Protein AF-A0A3E4QNV7-F1 (afdb_monomer_lite)

Sequence (610 aa):
MPIHSHSKRVDMVKINGSSFALQYKRTTYRPIDSSSVFDTIEDARVYARNTDAEAYFPYAGQLVSTLENGGAVYKLSKDDSIPETDGKRHFKLDPIGSKNDNDDRYVRKDIAETIEKLMTFIEGINVKGTATLNEIMLLKDLVSENFSAGGSGFGIYRDADGNYHLDIDFVDIRKKLSVEDIQVQQSTYVGGRQYNTGGGIICNRVEDKGTYWRCYFKTTDSEGRTVYNTFQEDDQAICETFNLKSGNHYYWRLVTGTGDDYIDLSKDDCASGSDIPLAGDSIVQLGNRTDTGRQGAIVWDSVTAGGPYVRIYNGINSYTMPEPLIDFNTVLSEITARFINQATGKDMDKTLDDMQVNLDIIKQQTDKEYTMWFYDYEPTLSNIPASEWTTAELKAMHDQDLFYNTATGQGYRFESGAWEEITDHLTLKALEDAKKAQDTADGKRRVFVSQPTVADAYDVGDMWVNATYNDGTTIYKNDALVCKTAKVAGAAFSISHWKPSSTATTAYIENLGDRITVAVTDSENGIAEATRLANQGISDARDAYYLARGAQDTADENTAAIQVTKDSIAALVEGIHFDSSGNITNINTSGLVTTADFNSLLSKKVSFDA

Radius of gyration: 81.93 Å; chains: 1; bounding box: 153×130×229 Å

Organism: Bacteroides uniformis (NCBI:txid820)

pLDDT: mean 73.95, std 15.61, range [27.38, 94.94]

Secondary structure (DSSP, 8-state):
------------------S-----------PPPTT-EESSHHHHHHHHH--SSSPP---TT-EEEETTTTT-EEEEEE-TTS--TTS---EEEEEES-SS---TTS--SSS-----S----TT-----S---GGG---SS-EE-TT-BTTTBS-EEEE-TTS-EEEE-S----SS----S-----------SEEEE-S-EEEEEEEEE-SSEEEEEE-SB-TTSPBPPP---TTEEEEEE--S-TT---EEEEEEEEE-SSEEEEEEEEE-TT-----TT-EEEEEEESS-GGG--EEEEESSSTT-SEEEEE----SSSPPPPSEEEESS--EE----B-TTT--BHHHHHHHHHHHHHHHHHHHTT---EEEESS---TTSTTGGG--SHHHHHHTTT-EEEETTTTEEEEEETTEEEE---THHHHHHHHHHHHHHHHH----EESS---SS--B-TT-EEEEEEEESSS-EEEEEEEEESS-B-TTSPP-GGGEEESSSS----EEE-SS-EEE-----HHHHHHHHHHHHHHHHHHHHHHHHHHHHHHHHHHHHHHHHHHHHHHHHHHHT--B-TTS-BSSS--S----HHHHHHHHHTS-----

Foldseek 3Di:
DDDDDDDDDPDDQDFPDDDDDDDDDPPDQDADDLPTAGADPVSVQCLQQQPDPDGHDDDFQRWYWYPPPPTWIWGWHFDPVDDCPVVHTHTGTHTDDDPDPPPVVDDDPPDDDDNPDDDDDPVDDDDPDPDDPVNDDDPAKDWDPPDDPPPDGWIFHADPVGDTDTDDDDDDDDDDDDDPDDDDPDDDPPQFKDKDFQDKFQFADWDDPPFWIKTFGDLQDPVGHGNFHRDDFQWWKWFWDPDDPVDTATWIFGFHDDDGGITITGPVGTDPPHDDDDHGTIIDTAAGQPDQVRNWIWMQGADDVQDRWIFIFGDNNGPDTDDTCWIGTPPDTDHNDFDADPVPRDTVVVVVVVVVVVVVVVVVVQLPPAAEEEDQDDDFCCDPPNVVQPDPVSLSSHAQHKYANPNVRWIWGRHPNTTHTPPPCVVVVVVVVVVVVVVVVVPPQAEAAEQDALQDWHDFFRWYAQYADDPPPDGAGRFIKTFHHTDDRNDGDDCVRIDGPDPDHDDDQDCPPPDTDRPPPDDPPVVVVVVVVVVVVVVVVVVVVVVVVVVVVVVVVVVVVVVVVVVVVVVVVVVFDADPVGDTDPDDPDPDCDPVNVVVVVVVPDDDDD

Structure (mmCIF, N/CA/C/O backbone):
data_AF-A0A3E4QNV7-F1
#
_entry.id   AF-A0A3E4QNV7-F1
#
loop_
_atom_site.group_PDB
_atom_site.id
_atom_site.type_symbol
_atom_site.label_atom_id
_atom_site.label_alt_id
_atom_site.label_comp_id
_atom_site.label_asym_id
_atom_site.label_entity_id
_atom_site.label_seq_id
_atom_site.pdbx_PDB_ins_code
_atom_site.Cartn_x
_atom_site.Cartn_y
_atom_site.Cartn_z
_atom_site.occupancy
_atom_site.B_iso_or_equiv
_atom_site.auth_seq_id
_atom_site.auth_comp_id
_atom_site.auth_asym_id
_atom_site.auth_atom_id
_atom_site.pdbx_PDB_model_num
ATOM 1 N N . MET A 1 1 ? 89.657 77.015 -13.621 1.00 29.34 1 MET A N 1
ATOM 2 C CA . MET A 1 1 ? 89.809 78.449 -13.273 1.00 29.34 1 MET A CA 1
ATOM 3 C C . MET A 1 1 ? 89.279 79.282 -14.433 1.00 29.34 1 MET A C 1
ATOM 5 O O . MET A 1 1 ? 89.515 78.847 -15.552 1.00 29.34 1 MET A O 1
ATOM 9 N N . PRO A 1 2 ? 88.734 80.493 -14.246 1.00 41.12 2 PRO A N 1
ATOM 10 C CA . PRO A 1 2 ? 87.910 81.027 -13.162 1.00 41.12 2 PRO A CA 1
ATOM 11 C C . PRO A 1 2 ? 86.602 81.678 -13.696 1.00 41.12 2 PRO A C 1
ATOM 13 O O . PRO A 1 2 ? 86.320 81.703 -14.888 1.00 41.12 2 PRO A O 1
ATOM 16 N N . ILE A 1 3 ? 85.803 82.168 -12.750 1.00 45.28 3 ILE A N 1
ATOM 17 C CA . ILE A 1 3 ? 84.474 82.790 -12.848 1.00 45.28 3 ILE A CA 1
ATOM 18 C C . ILE A 1 3 ? 84.532 84.178 -13.503 1.00 45.28 3 ILE A C 1
ATOM 20 O O . ILE A 1 3 ? 85.378 84.970 -13.103 1.00 45.28 3 ILE A O 1
ATOM 24 N N . HIS A 1 4 ? 83.554 84.521 -14.354 1.00 32.09 4 HIS A N 1
ATOM 25 C CA . HIS A 1 4 ? 83.067 85.898 -14.544 1.00 32.09 4 HIS A CA 1
ATOM 26 C C . HIS A 1 4 ? 81.558 85.907 -14.834 1.00 32.09 4 HIS A C 1
ATOM 28 O O . HIS A 1 4 ? 81.097 85.377 -15.843 1.00 32.09 4 HIS A O 1
ATOM 34 N N . SER A 1 5 ? 80.792 86.519 -13.927 1.00 41.53 5 SER A N 1
ATOM 35 C CA . SER A 1 5 ? 79.398 86.895 -14.141 1.00 41.53 5 SER A CA 1
ATOM 36 C C . SER A 1 5 ? 79.350 88.102 -15.076 1.00 41.53 5 SER A C 1
ATOM 38 O O . SER A 1 5 ? 80.043 89.095 -14.859 1.00 41.53 5 SER A O 1
ATOM 40 N N . HIS A 1 6 ? 78.547 88.017 -16.133 1.00 33.38 6 HIS A N 1
ATOM 41 C CA . HIS A 1 6 ? 78.180 89.154 -16.971 1.00 33.38 6 HIS A CA 1
ATOM 42 C C . HIS A 1 6 ? 76.673 89.108 -17.202 1.00 33.38 6 HIS A C 1
ATOM 44 O O . HIS A 1 6 ? 76.141 88.138 -17.740 1.00 33.38 6 HIS A O 1
ATOM 50 N N . SER A 1 7 ? 76.014 90.178 -16.756 1.00 45.12 7 SER A N 1
ATOM 51 C CA . SER A 1 7 ? 74.641 90.552 -17.081 1.00 45.12 7 SER A CA 1
ATOM 52 C C . SER A 1 7 ? 74.379 90.353 -18.577 1.00 45.12 7 SER A C 1
ATOM 54 O O . SER A 1 7 ? 75.026 90.992 -19.411 1.00 45.12 7 SER A O 1
ATOM 56 N N . LYS A 1 8 ? 73.466 89.439 -18.924 1.00 33.59 8 LYS A N 1
ATOM 57 C CA . LYS A 1 8 ? 72.996 89.259 -20.297 1.00 33.59 8 LYS A CA 1
ATOM 58 C C . LYS A 1 8 ? 71.579 89.803 -20.413 1.00 33.59 8 LYS A C 1
ATOM 60 O O . LYS A 1 8 ? 70.666 89.352 -19.731 1.00 33.59 8 LYS A O 1
ATOM 65 N N . ARG A 1 9 ? 71.499 90.831 -21.260 1.00 33.53 9 ARG A N 1
ATOM 66 C CA . ARG A 1 9 ? 70.338 91.394 -21.951 1.00 33.53 9 ARG A CA 1
ATOM 67 C C . ARG A 1 9 ? 69.157 90.430 -22.029 1.00 33.53 9 ARG A C 1
ATOM 69 O O . ARG A 1 9 ? 69.337 89.269 -22.375 1.00 33.53 9 ARG A O 1
ATOM 76 N N . VAL A 1 10 ? 67.964 90.976 -21.805 1.00 38.12 10 VAL A N 1
ATOM 77 C CA . VAL A 1 10 ? 66.710 90.395 -22.289 1.00 38.12 10 VAL A CA 1
ATOM 78 C C . VAL A 1 10 ? 66.864 90.236 -23.803 1.00 38.12 10 VAL A C 1
ATOM 80 O O . VAL A 1 10 ? 66.912 91.229 -24.533 1.00 38.12 10 VAL A O 1
ATOM 83 N N . ASP A 1 11 ? 67.101 89.003 -24.242 1.00 38.84 11 ASP A N 1
ATOM 84 C CA . ASP A 1 11 ? 67.304 88.676 -25.644 1.00 38.84 11 ASP A CA 1
ATOM 85 C C . ASP A 1 11 ? 65.964 88.825 -26.377 1.00 38.84 11 ASP A C 1
ATOM 87 O O . ASP A 1 11 ? 64.940 88.267 -25.994 1.00 38.84 11 ASP A O 1
ATOM 91 N N . MET A 1 12 ? 65.993 89.657 -27.414 1.00 45.72 12 MET A N 1
ATOM 92 C CA . MET A 1 12 ? 64.891 89.956 -28.321 1.00 45.72 12 MET A CA 1
ATOM 93 C C . MET A 1 12 ? 64.431 88.678 -29.035 1.00 45.72 12 MET A C 1
ATOM 95 O O . MET A 1 12 ? 65.269 87.959 -29.586 1.00 45.72 12 MET A O 1
ATOM 99 N N . VAL A 1 13 ? 63.117 88.432 -29.073 1.00 49.81 13 VAL A N 1
ATOM 100 C CA . VAL A 1 13 ? 62.514 87.320 -29.825 1.00 49.81 13 VAL A CA 1
ATOM 101 C C . VAL A 1 13 ? 62.971 87.396 -31.285 1.00 49.81 13 VAL A C 1
ATOM 103 O O . VAL A 1 13 ? 62.680 88.360 -32.000 1.00 49.81 13 VAL A O 1
ATOM 106 N N . LYS A 1 14 ? 63.730 86.393 -31.737 1.00 51.06 14 LYS A N 1
ATOM 107 C CA . LYS A 1 14 ? 64.116 86.260 -33.145 1.00 51.06 14 LYS A CA 1
ATOM 108 C C . LYS A 1 14 ? 62.923 85.709 -33.916 1.00 51.06 14 LYS A C 1
ATOM 110 O O . LYS A 1 14 ? 62.524 84.573 -33.719 1.00 51.06 14 LYS A O 1
ATOM 115 N N . ILE A 1 15 ? 62.376 86.522 -34.812 1.00 53.16 15 ILE A N 1
ATOM 116 C CA . ILE A 1 15 ? 61.354 86.094 -35.769 1.00 53.16 15 ILE A CA 1
ATOM 117 C C . ILE A 1 15 ? 62.070 85.831 -37.097 1.00 53.16 15 ILE A C 1
ATOM 119 O O . ILE A 1 15 ? 62.630 86.754 -37.696 1.00 53.16 15 ILE A O 1
ATOM 123 N N . ASN A 1 16 ? 62.095 84.575 -37.546 1.00 45.84 16 ASN A N 1
ATOM 124 C CA . ASN A 1 16 ? 62.684 84.203 -38.830 1.00 45.84 16 ASN A CA 1
ATOM 125 C C . ASN A 1 16 ? 61.714 84.498 -39.981 1.00 45.84 16 ASN A C 1
ATOM 127 O O . ASN A 1 16 ? 60.658 83.887 -40.108 1.00 45.84 16 ASN A O 1
ATOM 131 N N . GLY A 1 17 ? 62.105 85.436 -40.845 1.00 44.12 17 GLY A N 1
ATOM 132 C CA . GLY A 1 17 ? 61.344 85.821 -42.031 1.00 44.12 17 GLY A CA 1
ATOM 133 C C . GLY A 1 17 ? 61.819 87.150 -42.606 1.00 44.12 17 GLY A C 1
ATOM 134 O O . GLY A 1 17 ? 61.077 88.127 -42.612 1.00 44.12 17 GLY A O 1
ATOM 135 N N . SER A 1 18 ? 63.074 87.223 -43.056 1.00 34.97 18 SER A N 1
ATOM 136 C CA . SER A 1 18 ? 63.532 88.336 -43.886 1.00 34.97 18 SER A CA 1
ATOM 137 C C . SER A 1 18 ? 63.513 87.919 -45.354 1.00 34.97 18 SER A C 1
ATOM 139 O O . SER A 1 18 ? 64.205 86.994 -45.770 1.00 34.97 18 SER A O 1
ATOM 141 N N . SER A 1 19 ? 62.772 88.662 -46.173 1.00 33.72 19 SER A N 1
ATOM 142 C CA . SER A 1 19 ? 63.254 88.963 -47.515 1.00 33.72 19 SER A CA 1
ATOM 143 C C . SER A 1 19 ? 63.539 90.459 -47.578 1.00 33.72 19 SER A C 1
ATOM 145 O O . SER A 1 19 ? 62.619 91.274 -47.557 1.00 33.72 19 SER A O 1
ATOM 147 N N . PHE A 1 20 ? 64.833 90.758 -47.675 1.00 35.31 20 PHE A N 1
ATOM 148 C CA . PHE A 1 20 ? 65.481 92.033 -47.986 1.00 35.31 20 PHE A CA 1
ATOM 149 C C . PHE A 1 20 ? 65.805 92.991 -46.831 1.00 35.31 20 PHE A C 1
ATOM 151 O O . PHE A 1 20 ? 64.986 93.718 -46.278 1.00 35.31 20 PHE A O 1
ATOM 158 N N . ALA A 1 21 ? 67.103 92.974 -46.524 1.00 34.78 21 ALA A N 1
ATOM 159 C CA . ALA A 1 21 ? 67.834 93.886 -45.673 1.00 34.78 21 ALA A CA 1
ATOM 160 C C . ALA A 1 21 ? 67.945 95.276 -46.313 1.00 34.78 21 ALA A C 1
ATOM 162 O O . ALA A 1 21 ? 68.374 95.385 -47.457 1.00 34.78 21 ALA A O 1
ATOM 163 N N . LEU A 1 22 ? 67.596 96.309 -45.545 1.00 33.97 22 LEU A N 1
ATOM 164 C CA . LEU A 1 22 ? 68.285 97.597 -45.387 1.00 33.97 22 LEU A CA 1
ATOM 165 C C . LEU A 1 22 ? 67.376 98.493 -44.529 1.00 33.97 22 LEU A C 1
ATOM 167 O O . LEU A 1 22 ? 66.285 98.870 -44.937 1.00 33.97 22 LEU A O 1
ATOM 171 N N . GLN A 1 23 ? 67.836 98.751 -43.303 1.00 40.00 23 GLN A N 1
ATOM 172 C CA . GLN A 1 23 ? 67.450 99.838 -42.395 1.00 40.00 23 GLN A CA 1
ATOM 173 C C . GLN A 1 23 ? 66.077 100.493 -42.606 1.00 40.00 23 GLN A C 1
ATOM 175 O O . GLN A 1 23 ? 66.009 101.609 -43.091 1.00 40.00 23 GLN A O 1
ATOM 180 N N . TYR A 1 24 ? 65.019 99.902 -42.059 1.00 37.06 24 TYR A N 1
ATOM 181 C CA . TYR A 1 24 ? 64.006 100.678 -41.346 1.00 37.06 24 TYR A CA 1
ATOM 182 C C . TYR A 1 24 ? 63.528 99.833 -40.166 1.00 37.06 24 TYR A C 1
ATOM 184 O O . TYR A 1 24 ? 63.014 98.730 -40.348 1.00 37.06 24 TYR A O 1
ATOM 192 N N . LYS A 1 25 ? 63.718 100.351 -38.939 1.00 39.41 25 LYS A N 1
ATOM 193 C CA . LYS A 1 25 ? 62.881 99.990 -37.785 1.00 39.41 25 LYS A CA 1
ATOM 194 C C . LYS A 1 25 ? 61.456 99.871 -38.313 1.00 39.41 25 LYS A C 1
ATOM 196 O O . LYS A 1 25 ? 60.982 100.830 -38.922 1.00 39.41 25 LYS A O 1
ATOM 201 N N . ARG A 1 26 ? 60.773 98.745 -38.109 1.00 40.94 26 ARG A N 1
ATOM 202 C CA . ARG A 1 26 ? 59.325 98.726 -38.320 1.00 40.94 26 ARG A CA 1
ATOM 203 C C . ARG A 1 26 ? 58.730 99.750 -37.352 1.00 40.94 26 ARG A C 1
ATOM 205 O O . ARG A 1 26 ? 58.601 99.499 -36.166 1.00 40.94 26 ARG A O 1
ATOM 212 N N . THR A 1 27 ? 58.431 100.933 -37.868 1.00 41.69 27 THR A N 1
ATOM 213 C CA . THR A 1 27 ? 57.752 102.036 -37.180 1.00 41.69 27 THR A CA 1
ATOM 214 C C . THR A 1 27 ? 56.239 101.987 -37.412 1.00 41.69 27 THR A C 1
ATOM 216 O O . THR A 1 27 ? 55.529 102.934 -37.089 1.00 41.69 27 THR A O 1
ATOM 219 N N . THR A 1 28 ? 55.712 100.891 -37.970 1.00 45.19 28 THR A N 1
ATOM 220 C CA . THR A 1 28 ? 54.290 100.745 -38.304 1.00 45.19 28 THR A CA 1
ATOM 221 C C . THR A 1 28 ? 53.544 99.843 -37.317 1.00 45.19 28 THR A C 1
ATOM 223 O O . THR A 1 28 ? 53.802 98.643 -37.246 1.00 45.19 28 THR A O 1
ATOM 226 N N . TYR A 1 29 ? 52.570 100.451 -36.632 1.00 49.53 29 TYR A N 1
ATOM 227 C CA . TYR A 1 29 ? 51.551 99.896 -35.727 1.00 49.53 29 TYR A CA 1
ATOM 228 C C . TYR A 1 29 ? 50.577 98.918 -36.435 1.00 49.53 29 TYR A C 1
ATOM 230 O O . TYR A 1 29 ? 49.429 99.273 -36.708 1.00 49.53 29 TYR A O 1
ATOM 238 N N . ARG A 1 30 ? 50.993 97.695 -36.798 1.00 55.31 30 ARG A N 1
ATOM 239 C CA . ARG A 1 30 ? 50.067 96.661 -37.321 1.00 55.31 30 ARG A CA 1
ATOM 240 C C . ARG A 1 30 ? 50.332 95.278 -36.705 1.00 55.31 30 ARG A C 1
ATOM 242 O O . ARG A 1 30 ? 51.488 94.990 -36.395 1.00 55.31 30 ARG A O 1
ATOM 249 N N . PRO A 1 31 ? 49.295 94.429 -36.544 1.00 58.03 31 PRO A N 1
ATOM 250 C CA . PRO A 1 31 ? 49.459 93.048 -36.088 1.00 58.03 31 PRO A CA 1
ATOM 251 C C . PRO A 1 31 ? 50.405 92.231 -36.980 1.00 58.03 31 PRO A C 1
ATOM 253 O O . PRO A 1 31 ? 50.607 92.567 -38.149 1.00 58.03 31 PRO A O 1
ATOM 256 N N . ILE A 1 32 ? 50.970 91.149 -36.433 1.00 64.38 32 ILE A N 1
ATOM 257 C CA . ILE A 1 32 ? 51.779 90.191 -37.199 1.00 64.38 32 ILE A CA 1
ATOM 258 C C . ILE A 1 32 ? 50.898 89.515 -38.258 1.00 64.38 32 ILE A C 1
ATOM 260 O O . ILE A 1 32 ? 49.757 89.140 -37.979 1.00 64.38 32 ILE A O 1
ATOM 264 N N . ASP A 1 33 ? 51.434 89.393 -39.473 1.00 59.06 33 ASP A N 1
ATOM 265 C CA . ASP A 1 33 ? 50.790 88.668 -40.566 1.00 59.06 33 ASP A CA 1
ATOM 266 C C . ASP A 1 33 ? 50.685 87.185 -40.198 1.00 59.06 33 ASP A C 1
ATOM 268 O O . ASP A 1 33 ? 51.656 86.588 -39.734 1.00 59.06 33 ASP A O 1
ATOM 272 N N . SER A 1 34 ? 49.522 86.589 -40.438 1.00 59.03 34 SER A N 1
ATOM 273 C CA . SER A 1 34 ? 49.249 85.158 -40.274 1.00 59.03 34 SER A CA 1
ATOM 274 C C . SER A 1 34 ? 50.231 84.233 -41.010 1.00 59.03 34 SER A C 1
ATOM 276 O O . SER A 1 34 ? 50.267 83.045 -40.711 1.00 59.03 34 SER A O 1
ATOM 278 N N . SER A 1 35 ? 51.026 84.745 -41.958 1.00 58.31 35 SER A N 1
ATOM 279 C CA . SER A 1 35 ? 52.079 83.989 -42.652 1.00 58.31 35 SER A CA 1
ATOM 280 C C . SER A 1 35 ? 53.438 83.963 -41.936 1.00 58.31 35 SER A C 1
ATOM 282 O O . SER A 1 35 ? 54.368 83.319 -42.419 1.00 58.31 35 SER A O 1
ATOM 284 N N . SER A 1 36 ? 53.598 84.696 -40.832 1.00 63.16 36 SER A N 1
ATOM 285 C CA . SER A 1 36 ? 54.837 84.721 -40.046 1.00 63.16 36 SER A CA 1
ATOM 286 C C . SER A 1 36 ? 54.810 83.639 -38.965 1.00 63.16 36 SER A C 1
ATOM 288 O O . SER A 1 36 ? 53.821 83.496 -38.246 1.00 63.16 36 SER A O 1
ATOM 290 N N . VAL A 1 37 ? 55.905 82.886 -38.839 1.00 70.19 37 VAL A N 1
ATOM 291 C CA . VAL A 1 37 ? 56.005 81.726 -37.940 1.00 70.19 37 VAL A CA 1
ATOM 292 C C . VAL A 1 37 ? 56.960 82.043 -36.789 1.00 70.19 37 VAL A C 1
ATOM 294 O O . VAL A 1 37 ? 58.021 82.627 -37.002 1.00 70.19 37 VAL A O 1
ATOM 297 N N . PHE A 1 38 ? 56.581 81.668 -35.569 1.00 76.81 38 PHE A N 1
ATOM 298 C CA . PHE A 1 38 ? 57.445 81.764 -34.392 1.00 76.81 38 PHE A CA 1
ATOM 299 C C . PHE A 1 38 ? 58.358 80.537 -34.302 1.00 76.81 38 PHE A C 1
ATOM 301 O O . PHE A 1 38 ? 57.912 79.417 -34.556 1.00 76.81 38 PHE A O 1
ATOM 308 N N . ASP A 1 39 ? 59.621 80.724 -33.914 1.00 77.31 39 ASP A N 1
ATOM 309 C CA . ASP A 1 39 ? 60.562 79.608 -33.763 1.00 77.31 39 ASP A CA 1
ATOM 310 C C . ASP A 1 39 ? 60.152 78.703 -32.581 1.00 77.31 39 ASP A C 1
ATOM 312 O O . ASP A 1 39 ? 60.140 77.479 -32.727 1.00 77.31 39 ASP A O 1
ATOM 316 N N . THR A 1 40 ? 59.735 79.290 -31.448 1.00 80.25 40 THR A N 1
ATOM 317 C CA . THR A 1 40 ? 59.310 78.563 -30.234 1.00 80.25 40 THR A CA 1
ATOM 318 C C . THR A 1 40 ? 57.907 78.944 -29.750 1.00 80.25 40 THR A C 1
ATOM 320 O O . THR A 1 40 ? 57.363 79.998 -30.093 1.00 80.25 40 THR A O 1
ATOM 323 N N . ILE A 1 41 ? 57.301 78.089 -28.918 1.00 81.75 41 ILE A N 1
ATOM 324 C CA . ILE A 1 41 ? 56.005 78.368 -28.282 1.00 81.75 41 ILE A CA 1
ATOM 325 C C . ILE A 1 41 ? 56.085 79.528 -27.284 1.00 81.75 41 ILE A C 1
ATOM 327 O O . ILE A 1 41 ? 55.137 80.305 -27.168 1.00 81.75 41 ILE A O 1
ATOM 331 N N . GLU A 1 42 ? 57.208 79.678 -26.581 1.00 81.69 42 GLU A N 1
ATOM 332 C CA . GLU A 1 42 ? 57.379 80.755 -25.604 1.00 81.69 42 GLU A CA 1
ATOM 333 C C . GLU A 1 42 ? 57.472 82.123 -26.280 1.00 81.69 42 GLU A C 1
ATOM 335 O O . GLU A 1 42 ? 56.867 83.076 -25.791 1.00 81.69 42 GLU A O 1
ATOM 340 N N . ASP A 1 43 ? 58.091 82.209 -27.458 1.00 79.62 43 ASP A N 1
ATOM 341 C CA . ASP A 1 43 ? 58.110 83.432 -28.267 1.00 79.62 43 ASP A CA 1
ATOM 342 C C . ASP A 1 43 ? 56.694 83.874 -28.668 1.00 79.62 43 ASP A C 1
ATOM 344 O O . ASP A 1 43 ? 56.320 85.043 -28.530 1.00 79.62 43 ASP A O 1
ATOM 348 N N . ALA A 1 44 ? 55.862 82.918 -29.092 1.00 79.31 44 ALA A N 1
ATOM 349 C CA . ALA A 1 44 ? 54.459 83.174 -29.396 1.00 79.31 44 ALA A CA 1
ATOM 350 C C . ALA A 1 44 ? 53.664 83.589 -28.139 1.00 79.31 44 ALA A C 1
ATOM 352 O O . ALA A 1 44 ? 52.785 84.452 -28.219 1.00 79.31 44 ALA A O 1
ATOM 353 N N . ARG A 1 45 ? 53.975 83.023 -26.958 1.00 84.06 45 ARG A N 1
ATOM 354 C CA . ARG A 1 45 ? 53.344 83.425 -25.685 1.00 84.06 45 ARG A CA 1
ATOM 355 C C . ARG A 1 45 ? 53.758 84.824 -25.258 1.00 84.06 45 ARG A C 1
ATOM 357 O O . ARG A 1 45 ? 52.941 85.529 -24.675 1.00 84.06 45 ARG A O 1
ATOM 364 N N . VAL A 1 46 ? 55.009 85.218 -25.480 1.00 80.81 46 VAL A N 1
ATOM 365 C CA . VAL A 1 46 ? 55.493 86.573 -25.178 1.00 80.81 46 VAL A CA 1
ATOM 366 C C . VAL A 1 46 ? 54.781 87.592 -26.071 1.00 80.81 46 VAL A C 1
ATOM 368 O O . VAL A 1 46 ? 54.236 88.570 -25.556 1.00 80.81 46 VAL A O 1
ATOM 371 N N . TYR A 1 47 ? 54.657 87.310 -27.375 1.00 81.00 47 TYR A N 1
ATOM 372 C CA . TYR A 1 47 ? 53.873 88.136 -28.301 1.00 81.00 47 TYR A CA 1
ATOM 373 C C . TYR A 1 47 ? 52.401 88.276 -27.876 1.00 81.00 47 TYR A C 1
ATOM 375 O O . TYR A 1 47 ? 51.870 89.387 -27.857 1.00 81.00 47 TYR A O 1
ATOM 383 N N . ALA A 1 48 ? 51.745 87.169 -27.505 1.00 81.38 48 ALA A N 1
ATOM 384 C CA . ALA A 1 48 ? 50.346 87.176 -27.076 1.00 81.38 48 ALA A CA 1
ATOM 385 C C . ALA A 1 48 ? 50.144 87.922 -25.743 1.00 81.38 48 ALA A C 1
ATOM 387 O O . ALA A 1 48 ? 49.209 88.716 -25.620 1.00 81.38 48 ALA A O 1
ATOM 388 N N . ARG A 1 49 ? 51.050 87.729 -24.771 1.00 82.19 49 ARG A N 1
ATOM 389 C CA . ARG A 1 49 ? 51.006 88.407 -23.466 1.00 82.19 49 ARG A CA 1
ATOM 390 C C . ARG A 1 49 ? 51.264 89.903 -23.565 1.00 82.19 49 ARG A C 1
ATOM 392 O O . ARG A 1 49 ? 50.710 90.633 -22.762 1.00 82.19 49 ARG A O 1
ATOM 399 N N . ASN A 1 50 ? 52.054 90.378 -24.526 1.00 78.94 50 ASN A N 1
ATOM 400 C CA . ASN A 1 50 ? 52.259 91.809 -24.789 1.00 78.94 50 ASN A CA 1
ATOM 401 C C . ASN A 1 50 ? 52.784 92.640 -23.590 1.00 78.94 50 ASN A C 1
ATOM 403 O O . ASN A 1 50 ? 52.428 93.805 -23.421 1.00 78.94 50 ASN A O 1
ATOM 407 N N . THR A 1 51 ? 53.642 92.057 -22.748 1.00 70.44 51 THR A N 1
ATOM 408 C CA . THR A 1 51 ? 54.161 92.693 -21.516 1.00 70.44 51 THR A CA 1
ATOM 409 C C . THR A 1 51 ? 55.547 93.335 -21.665 1.00 70.44 51 THR A C 1
ATOM 411 O O . THR A 1 51 ? 56.061 93.909 -20.707 1.00 70.44 51 THR A O 1
ATOM 414 N N . ASP A 1 52 ? 56.171 93.252 -22.843 1.00 68.88 52 ASP A N 1
ATOM 415 C CA . ASP A 1 52 ? 57.528 93.765 -23.079 1.00 68.88 52 ASP A CA 1
ATOM 416 C C . ASP A 1 52 ? 57.588 95.303 -23.158 1.00 68.88 52 ASP A C 1
ATOM 418 O O . ASP A 1 52 ? 56.580 95.994 -23.337 1.00 68.88 52 ASP A O 1
ATOM 422 N N . ALA A 1 53 ? 58.801 95.859 -23.041 1.00 64.06 53 ALA A N 1
ATOM 423 C CA . ALA A 1 53 ? 59.043 97.304 -23.119 1.00 64.06 53 ALA A CA 1
ATOM 424 C C . ALA A 1 53 ? 58.663 97.911 -24.488 1.00 64.06 53 ALA A C 1
ATOM 426 O O . ALA A 1 53 ? 58.258 99.072 -24.547 1.00 64.06 53 ALA A O 1
ATOM 427 N N . GLU A 1 54 ? 58.744 97.133 -25.575 1.00 62.78 54 GLU A N 1
ATOM 428 C CA . GLU A 1 54 ? 58.170 97.490 -26.879 1.00 62.78 54 GLU A CA 1
ATOM 429 C C . GLU A 1 54 ? 56.728 96.965 -26.990 1.00 62.78 54 GLU A C 1
ATOM 431 O O . GLU A 1 54 ? 56.415 95.859 -26.555 1.00 62.78 54 GLU A O 1
ATOM 436 N N . ALA A 1 55 ? 55.817 97.776 -27.537 1.00 59.44 55 ALA A N 1
ATOM 437 C CA . ALA A 1 55 ? 54.404 97.418 -27.645 1.00 59.44 55 ALA A CA 1
ATOM 438 C C . ALA A 1 55 ? 54.131 96.540 -28.879 1.00 59.44 55 ALA A C 1
ATOM 440 O O . ALA A 1 55 ? 54.364 96.969 -30.012 1.00 59.44 55 ALA A O 1
ATOM 441 N N . TYR A 1 56 ? 53.565 95.350 -28.665 1.00 70.31 56 TYR A N 1
ATOM 442 C CA . TYR A 1 56 ? 52.977 94.520 -29.715 1.00 70.31 56 TYR A CA 1
ATOM 443 C C . TYR A 1 56 ? 51.475 94.825 -29.873 1.00 70.31 56 TYR A C 1
ATOM 445 O O . TYR A 1 56 ? 50.834 95.394 -28.988 1.00 70.31 56 TYR A O 1
ATOM 453 N N . PHE A 1 57 ? 50.892 94.429 -31.010 1.00 73.25 57 PHE A N 1
ATOM 454 C CA . PHE A 1 57 ? 49.455 94.585 -31.301 1.00 73.25 57 PHE A CA 1
ATOM 455 C C . PHE A 1 57 ? 48.782 93.243 -31.629 1.00 73.25 57 PHE A C 1
ATOM 457 O O . PHE A 1 57 ? 48.319 93.059 -32.759 1.00 73.25 57 PHE A O 1
ATOM 464 N N . PRO A 1 58 ? 48.760 92.279 -30.691 1.00 76.56 58 PRO A N 1
ATOM 465 C CA . PRO A 1 58 ? 47.928 91.092 -30.838 1.00 76.56 58 PRO A CA 1
ATOM 466 C C . PRO A 1 58 ? 46.435 91.461 -30.842 1.00 76.56 58 PRO A C 1
ATOM 468 O O . PRO A 1 58 ? 46.024 92.470 -30.258 1.00 76.56 58 PRO A O 1
ATOM 471 N N . TYR A 1 59 ? 45.607 90.648 -31.499 1.00 76.44 59 TYR A N 1
ATOM 472 C CA . TYR A 1 59 ? 44.150 90.809 -31.486 1.00 76.44 59 TYR A CA 1
ATOM 473 C C . TYR A 1 59 ? 43.423 89.477 -31.278 1.00 76.44 59 TYR A C 1
ATOM 475 O O . TYR A 1 59 ? 43.925 88.404 -31.611 1.00 76.44 59 TYR A O 1
ATOM 483 N N . ALA A 1 60 ? 42.207 89.555 -30.730 1.00 80.00 60 ALA A N 1
ATOM 484 C CA . ALA A 1 60 ? 41.379 88.383 -30.475 1.00 80.00 60 ALA A CA 1
ATOM 485 C C . ALA A 1 60 ? 41.090 87.633 -31.782 1.00 80.00 60 ALA A C 1
ATOM 487 O O . ALA A 1 60 ? 40.614 88.220 -32.751 1.00 80.00 60 ALA A O 1
ATOM 488 N N . GLY A 1 61 ? 41.332 86.327 -31.788 1.00 75.56 61 GLY A N 1
ATOM 489 C CA . GLY A 1 61 ? 41.111 85.464 -32.942 1.00 75.56 61 GLY A CA 1
ATOM 490 C C . GLY A 1 61 ? 42.257 85.418 -33.948 1.00 75.56 61 GLY A C 1
ATOM 491 O O . GLY A 1 61 ? 42.132 84.693 -34.931 1.00 75.56 61 GLY A O 1
ATOM 492 N N . GLN A 1 62 ? 43.362 86.130 -33.710 1.00 81.50 62 GLN A N 1
ATOM 493 C CA . GLN A 1 62 ? 44.558 86.019 -34.541 1.00 81.50 62 GLN A CA 1
ATOM 494 C C . GLN A 1 62 ? 45.101 84.585 -34.521 1.00 81.50 62 GLN A C 1
ATOM 496 O O . GLN A 1 62 ? 45.174 83.963 -33.459 1.00 81.50 62 GLN A O 1
ATOM 501 N N . LEU A 1 63 ? 45.485 84.082 -35.695 1.00 81.19 63 LEU A N 1
ATOM 502 C CA . LEU A 1 63 ? 46.146 82.790 -35.851 1.00 81.19 63 LEU A CA 1
ATOM 503 C C . LEU A 1 63 ? 47.660 82.982 -35.831 1.00 81.19 63 LEU A C 1
ATOM 505 O O . LEU A 1 63 ? 48.182 83.834 -36.549 1.00 81.19 63 LEU A O 1
ATOM 509 N N . VAL A 1 64 ? 48.349 82.182 -35.024 1.00 79.69 64 VAL A N 1
ATOM 510 C CA . VAL A 1 64 ? 49.812 82.147 -34.953 1.00 79.69 64 VAL A CA 1
ATOM 511 C C . VAL A 1 64 ? 50.300 80.711 -35.062 1.00 79.69 64 VAL A C 1
ATOM 513 O O . VAL A 1 64 ? 49.719 79.806 -34.473 1.00 79.69 64 VAL A O 1
ATOM 516 N N . SER A 1 65 ? 51.372 80.494 -35.813 1.00 78.75 65 SER A N 1
ATOM 517 C CA . SER A 1 65 ? 51.993 79.178 -35.987 1.00 78.75 65 SER A CA 1
ATOM 518 C C . SER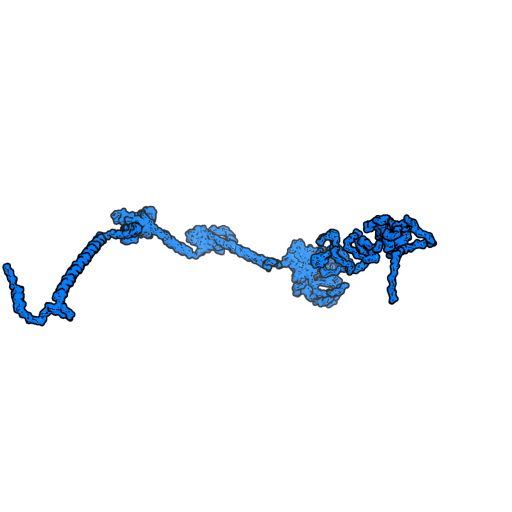 A 1 65 ? 53.380 79.140 -35.360 1.00 78.75 65 SER A C 1
ATOM 520 O O . SER A 1 65 ? 54.109 80.134 -35.428 1.00 78.75 65 SER A O 1
ATOM 522 N N . THR A 1 66 ? 53.763 77.993 -34.798 1.00 77.56 66 THR A N 1
ATOM 523 C CA . THR A 1 66 ? 55.098 77.763 -34.224 1.00 77.56 66 THR A CA 1
ATOM 524 C C . THR A 1 66 ? 55.821 76.643 -34.972 1.00 77.56 66 THR A C 1
ATOM 526 O O . THR A 1 66 ? 55.220 75.602 -35.235 1.00 77.56 66 THR A O 1
ATOM 529 N N . LEU A 1 67 ? 57.111 76.810 -35.282 1.00 74.94 67 LEU A N 1
ATOM 530 C CA . LEU A 1 67 ? 57.943 75.743 -35.863 1.00 74.94 67 LEU A CA 1
ATOM 531 C C . LEU A 1 67 ? 58.194 74.613 -34.856 1.00 74.94 67 LEU A C 1
ATOM 533 O O . LEU A 1 67 ? 58.281 73.441 -35.229 1.00 74.94 67 LEU A O 1
ATOM 537 N N . GLU A 1 68 ? 58.258 74.948 -33.570 1.00 70.44 68 GLU A N 1
ATOM 538 C CA . GLU A 1 68 ? 58.325 73.974 -32.489 1.00 70.44 68 GLU A CA 1
ATOM 539 C C . GLU A 1 68 ? 57.068 73.080 -32.454 1.00 70.44 68 GLU A C 1
ATOM 541 O O . GLU A 1 68 ? 55.942 73.544 -32.642 1.00 70.44 68 GLU A O 1
ATOM 546 N N . ASN A 1 69 ? 57.259 71.784 -32.178 1.00 60.97 69 ASN A N 1
ATOM 547 C CA . ASN A 1 69 ? 56.208 70.759 -32.156 1.00 60.97 69 ASN A CA 1
ATOM 548 C C . ASN A 1 69 ? 55.470 70.520 -33.492 1.00 60.97 69 ASN A C 1
ATOM 550 O O . ASN A 1 69 ? 54.263 70.283 -33.491 1.00 60.97 69 ASN A O 1
ATOM 554 N N . GLY A 1 70 ? 56.184 70.544 -34.620 1.00 64.94 70 GLY A N 1
ATOM 555 C CA . GLY A 1 70 ? 55.654 70.050 -35.898 1.00 64.94 70 GLY A CA 1
ATOM 556 C C . GLY A 1 70 ? 54.705 71.004 -36.627 1.00 64.94 70 GLY A C 1
ATOM 557 O O . GLY A 1 70 ? 53.902 70.540 -37.430 1.00 64.94 70 GLY A O 1
ATOM 558 N N . GLY A 1 71 ? 54.794 72.318 -36.377 1.00 68.81 71 GLY A N 1
ATOM 559 C CA . GLY A 1 71 ? 53.970 73.312 -37.078 1.00 68.81 71 GLY A CA 1
ATOM 560 C C . GLY A 1 71 ? 52.609 73.575 -36.429 1.00 68.81 71 GLY A C 1
ATOM 561 O O . GLY A 1 71 ? 51.639 73.839 -37.136 1.00 68.81 71 GLY A O 1
ATOM 562 N N . ALA A 1 72 ? 52.513 73.477 -35.098 1.00 75.19 72 ALA A N 1
ATOM 563 C CA . ALA A 1 72 ? 51.264 73.707 -34.374 1.00 75.19 72 ALA A CA 1
ATOM 564 C C . ALA A 1 72 ? 50.722 75.132 -34.603 1.00 75.19 72 ALA A C 1
ATOM 566 O O . ALA A 1 72 ? 51.477 76.109 -34.614 1.00 75.19 72 ALA A O 1
ATOM 567 N N . VAL A 1 73 ? 49.401 75.245 -34.756 1.00 79.94 73 VAL A N 1
ATOM 568 C CA . VAL A 1 73 ? 48.689 76.515 -34.948 1.00 79.94 73 VAL A CA 1
ATOM 569 C C . VAL A 1 73 ? 47.918 76.848 -33.675 1.00 79.94 73 VAL A C 1
ATOM 571 O O . VAL A 1 73 ? 47.357 75.965 -33.037 1.00 79.94 73 VAL A O 1
ATOM 574 N N . TYR A 1 74 ? 47.877 78.119 -33.292 1.00 83.94 74 TYR A N 1
ATOM 575 C CA . TYR A 1 74 ? 47.178 78.615 -32.110 1.00 83.94 74 TYR A CA 1
ATOM 576 C C . TYR A 1 74 ? 46.296 79.808 -32.475 1.00 83.94 74 TYR A C 1
ATOM 578 O O . TYR A 1 74 ? 46.632 80.605 -33.350 1.00 83.94 74 TYR A O 1
ATOM 586 N N . LYS A 1 75 ? 45.180 79.952 -31.765 1.00 86.62 75 LYS A N 1
ATOM 587 C CA . LYS A 1 75 ? 44.326 81.137 -31.744 1.00 86.62 75 LYS A CA 1
ATOM 588 C C . LYS A 1 75 ? 44.667 81.983 -30.530 1.00 86.62 75 LYS A C 1
ATOM 590 O O . LYS A 1 75 ? 44.768 81.459 -29.425 1.00 86.62 75 LYS A O 1
ATOM 595 N N . LEU A 1 76 ? 44.741 83.295 -30.704 1.00 84.94 76 LEU A N 1
ATOM 596 C CA . LEU A 1 76 ? 44.825 84.213 -29.575 1.00 84.94 76 LEU A CA 1
ATOM 597 C C . LEU A 1 76 ? 43.428 84.446 -28.994 1.00 84.94 76 LEU A C 1
ATOM 599 O O . LEU A 1 76 ? 42.533 84.946 -29.682 1.00 84.94 76 LEU A O 1
ATOM 603 N N . SER A 1 77 ? 43.235 84.111 -27.724 1.00 86.38 77 SER A N 1
ATOM 604 C CA . SER A 1 77 ? 42.041 84.476 -26.957 1.00 86.38 77 SER A CA 1
ATOM 605 C C . SER A 1 77 ? 42.405 85.463 -25.861 1.00 86.38 77 SER A C 1
ATOM 607 O O . SER A 1 77 ? 43.556 85.538 -25.439 1.00 86.38 77 SER A O 1
ATOM 609 N N . LYS A 1 78 ? 41.446 86.301 -25.458 1.00 85.12 78 LYS A N 1
ATOM 610 C CA . LYS A 1 78 ? 41.690 87.328 -24.442 1.00 85.12 78 LYS A CA 1
ATOM 611 C C . LYS A 1 78 ? 42.141 86.662 -23.140 1.00 85.12 78 LYS A C 1
ATOM 613 O O . LYS A 1 78 ? 41.549 85.664 -22.725 1.00 85.12 78 LYS A O 1
ATOM 618 N N . ASP A 1 79 ? 43.178 87.211 -22.521 1.00 84.06 79 ASP A N 1
ATOM 619 C CA . ASP A 1 79 ? 43.652 86.758 -21.219 1.00 84.06 79 ASP A CA 1
ATOM 620 C C . ASP A 1 79 ? 43.133 87.696 -20.126 1.00 84.06 79 ASP A C 1
ATOM 622 O O . ASP A 1 79 ? 43.709 88.747 -19.861 1.00 84.06 79 ASP A O 1
ATOM 626 N N . ASP A 1 80 ? 42.019 87.319 -19.498 1.00 81.56 80 ASP A N 1
ATOM 627 C CA . ASP A 1 80 ? 41.412 88.097 -18.413 1.00 81.56 80 ASP A CA 1
ATOM 628 C C . ASP A 1 80 ? 42.217 88.027 -17.096 1.00 81.56 80 ASP A C 1
ATOM 630 O O . ASP A 1 80 ? 41.859 88.699 -16.129 1.00 81.56 80 ASP A O 1
ATOM 634 N N . SER A 1 81 ? 43.298 87.231 -17.032 1.00 83.25 81 SER A N 1
ATOM 635 C CA . SER A 1 81 ? 44.143 87.116 -15.835 1.00 83.25 81 SER A CA 1
ATOM 636 C C . SER A 1 81 ? 45.165 88.249 -15.684 1.00 83.25 81 SER A C 1
ATOM 638 O O . SER A 1 81 ? 45.693 88.448 -14.588 1.00 83.25 81 SER A O 1
ATOM 640 N N . ILE A 1 82 ? 45.417 89.022 -16.748 1.00 81.12 82 ILE A N 1
ATOM 641 C CA . ILE A 1 82 ? 46.346 90.157 -16.749 1.00 81.12 82 ILE A CA 1
ATOM 642 C C . ILE A 1 82 ? 45.531 91.458 -16.884 1.00 81.12 82 ILE A C 1
ATOM 644 O O . ILE A 1 82 ? 44.887 91.666 -17.914 1.00 81.12 82 ILE A O 1
ATOM 648 N N . PRO A 1 83 ? 45.521 92.344 -15.869 1.00 76.81 83 PRO A N 1
ATOM 649 C CA . PRO A 1 83 ? 44.810 93.618 -15.947 1.00 76.81 83 PRO A CA 1
ATOM 650 C C . PRO A 1 83 ? 45.419 94.549 -17.005 1.00 76.81 83 PRO A C 1
ATOM 652 O O . PRO A 1 83 ? 46.619 94.798 -16.979 1.00 76.81 83 PRO A O 1
ATOM 655 N N . GLU A 1 84 ? 44.590 95.167 -17.853 1.00 80.62 84 GLU A N 1
ATOM 656 C CA . GLU A 1 84 ? 45.011 96.135 -18.893 1.00 80.62 84 GLU A CA 1
ATOM 657 C C . GLU A 1 84 ? 45.388 97.525 -18.312 1.00 80.62 84 GLU A C 1
ATOM 659 O O . GLU A 1 84 ? 45.133 98.575 -18.906 1.00 80.62 84 GLU A O 1
ATOM 664 N N . THR A 1 85 ? 45.964 97.571 -17.105 1.00 75.62 85 THR A N 1
ATOM 665 C CA . THR A 1 85 ? 46.353 98.817 -16.413 1.00 75.62 85 THR A CA 1
ATOM 666 C C . THR A 1 85 ? 47.529 99.539 -17.076 1.00 75.62 85 THR A C 1
ATOM 668 O O . THR A 1 85 ? 47.759 100.714 -16.802 1.00 75.62 85 THR A O 1
ATOM 671 N N . ASP A 1 86 ? 48.261 98.849 -17.952 1.00 75.50 86 ASP A N 1
ATOM 672 C CA . ASP A 1 86 ? 49.340 99.391 -18.784 1.00 75.50 86 ASP A CA 1
ATOM 673 C C . ASP A 1 86 ? 48.838 99.955 -20.135 1.00 75.50 86 ASP A C 1
ATOM 675 O O . ASP A 1 86 ? 49.634 100.450 -20.936 1.00 75.50 86 ASP A O 1
ATOM 679 N N . GLY A 1 87 ? 47.521 99.903 -20.387 1.00 74.31 87 GLY A N 1
ATOM 680 C CA . GLY A 1 87 ? 46.888 100.346 -21.630 1.00 74.31 87 GLY A CA 1
ATOM 681 C C . GLY A 1 87 ? 47.061 99.382 -22.810 1.00 74.31 87 GLY A C 1
ATOM 682 O O . GLY A 1 87 ? 46.734 99.754 -23.942 1.00 74.31 87 GLY A O 1
ATOM 683 N N . LYS A 1 88 ? 47.572 98.166 -22.579 1.00 79.12 88 LYS A N 1
ATOM 684 C CA . LYS A 1 88 ? 47.766 97.126 -23.594 1.00 79.12 88 LYS A CA 1
ATOM 685 C C . LYS A 1 88 ? 46.727 96.016 -23.444 1.00 79.12 88 LYS A C 1
ATOM 687 O O . LYS A 1 88 ? 46.175 95.784 -22.378 1.00 79.12 88 LYS A O 1
ATOM 692 N N . ARG A 1 89 ? 46.455 95.317 -24.550 1.00 80.06 89 ARG A N 1
ATOM 693 C CA . ARG A 1 89 ? 45.600 94.121 -24.558 1.00 80.06 89 ARG A CA 1
ATOM 694 C C . ARG A 1 89 ? 46.461 92.873 -24.443 1.00 80.06 89 ARG A C 1
ATOM 696 O O . ARG A 1 89 ? 47.424 92.734 -25.205 1.00 80.06 89 ARG A O 1
ATOM 703 N N . HIS A 1 90 ? 46.063 91.976 -23.550 1.00 85.44 90 HIS A N 1
ATOM 704 C CA . HIS A 1 90 ? 46.764 90.730 -23.260 1.00 85.44 90 HIS A CA 1
ATOM 705 C C . HIS A 1 90 ? 45.960 89.527 -23.766 1.00 85.44 90 HIS A C 1
ATOM 707 O O . HIS A 1 90 ? 44.734 89.462 -23.630 1.00 85.44 90 HIS A O 1
ATOM 713 N N . PHE A 1 91 ? 46.656 88.573 -24.378 1.00 87.19 91 PHE A N 1
ATOM 714 C CA . PHE A 1 91 ? 46.076 87.365 -24.950 1.00 87.19 91 PHE A CA 1
ATOM 715 C C . PHE A 1 91 ? 46.863 86.129 -24.521 1.00 87.19 91 PHE A C 1
ATOM 717 O O . PHE A 1 91 ? 48.061 86.185 -24.243 1.00 87.19 91 PHE A O 1
ATOM 724 N N . LYS A 1 92 ? 46.182 84.988 -24.539 1.00 87.88 92 LYS A N 1
ATOM 725 C CA . LYS A 1 92 ? 46.763 83.660 -24.362 1.00 87.88 92 LYS A CA 1
ATOM 726 C C . LYS A 1 92 ? 46.667 82.871 -25.663 1.00 87.88 92 LYS A C 1
ATOM 728 O O . LYS A 1 92 ? 45.860 83.183 -26.539 1.00 87.88 92 LYS A O 1
ATOM 733 N N . LEU A 1 93 ? 47.508 81.851 -25.784 1.00 84.62 93 LEU A N 1
ATOM 734 C CA . LEU A 1 93 ? 47.502 80.933 -26.918 1.00 84.62 93 LEU A CA 1
ATOM 735 C C . LEU A 1 93 ? 46.587 79.742 -26.628 1.00 84.62 93 LEU A C 1
ATOM 737 O O . LEU A 1 93 ? 46.889 78.952 -25.733 1.00 84.62 93 LEU A O 1
ATOM 741 N N . ASP A 1 94 ? 45.539 79.580 -27.430 1.00 84.12 94 ASP A N 1
ATOM 742 C CA . ASP A 1 94 ? 44.699 78.383 -27.453 1.00 84.12 94 ASP A CA 1
ATOM 743 C C . ASP A 1 94 ? 45.061 77.536 -28.687 1.00 84.12 94 ASP A C 1
ATOM 745 O O . ASP A 1 94 ? 44.986 78.044 -29.805 1.00 84.12 94 ASP A O 1
ATOM 749 N N . PRO A 1 95 ? 45.473 76.267 -28.546 1.00 81.50 95 PRO A N 1
ATOM 750 C CA . PRO A 1 95 ? 45.850 75.436 -29.691 1.00 81.50 95 PRO A CA 1
ATOM 751 C C . PRO A 1 95 ? 44.666 75.185 -30.643 1.00 81.50 95 PRO A C 1
ATOM 753 O O . PRO A 1 95 ? 43.549 74.908 -30.209 1.00 81.50 95 PRO A O 1
ATOM 756 N N . ILE A 1 96 ? 44.924 75.255 -31.952 1.00 71.12 96 ILE A N 1
ATOM 757 C CA . ILE A 1 96 ? 44.022 74.853 -33.036 1.00 71.12 96 ILE A CA 1
ATOM 758 C C . ILE A 1 96 ? 44.621 73.613 -33.701 1.00 71.12 96 ILE A C 1
ATOM 760 O O . ILE A 1 96 ? 45.659 73.687 -34.354 1.00 71.12 96 ILE A O 1
ATOM 764 N N . GLY A 1 97 ? 43.932 72.483 -33.556 1.00 65.19 97 GLY A N 1
ATOM 765 C CA . GLY A 1 97 ? 44.459 71.173 -33.935 1.00 65.19 97 GLY A CA 1
ATOM 766 C C . GLY A 1 97 ? 45.249 70.570 -32.775 1.00 65.19 97 GLY A C 1
ATOM 767 O O . GLY A 1 97 ? 46.238 71.135 -32.309 1.00 65.19 97 GLY A O 1
ATOM 768 N N . SER A 1 98 ? 44.751 69.455 -32.247 1.00 51.72 98 SER A N 1
ATOM 769 C CA . SER A 1 98 ? 45.285 68.817 -31.046 1.00 51.72 98 SER A CA 1
ATOM 770 C C . SER A 1 98 ? 46.543 68.013 -31.359 1.00 51.72 98 SER A C 1
ATOM 772 O O . SER A 1 98 ? 46.608 67.292 -32.352 1.00 51.72 98 SER A O 1
ATOM 774 N N . LYS A 1 99 ? 47.521 68.069 -30.452 1.00 56.44 99 LYS A N 1
ATOM 775 C CA . LYS A 1 99 ? 48.478 66.977 -30.282 1.00 56.44 99 LYS A CA 1
ATOM 776 C C . LYS A 1 99 ? 47.683 65.781 -29.744 1.00 56.44 99 LYS A C 1
ATOM 778 O O . LYS A 1 99 ? 47.281 65.812 -28.586 1.00 56.44 99 LYS A O 1
ATOM 783 N N . ASN A 1 100 ? 47.501 64.759 -30.578 1.00 53.59 100 ASN A N 1
ATOM 784 C CA . ASN A 1 100 ? 46.770 63.504 -30.340 1.00 53.59 100 ASN A CA 1
ATOM 785 C C . ASN A 1 100 ? 45.267 63.569 -30.657 1.00 53.59 100 ASN A C 1
ATOM 787 O O . ASN A 1 100 ? 44.470 64.147 -29.915 1.00 53.59 100 ASN A O 1
ATOM 791 N N . ASP A 1 101 ? 44.922 62.889 -31.750 1.00 53.06 101 ASP A N 1
ATOM 792 C CA . ASP A 1 101 ? 43.591 62.494 -32.219 1.00 53.06 101 ASP A CA 1
ATOM 793 C C . ASP A 1 101 ? 42.936 61.431 -31.309 1.00 53.06 101 ASP A C 1
ATOM 795 O O . ASP A 1 101 ? 42.456 60.406 -31.784 1.00 53.06 101 ASP A O 1
ATOM 799 N N . ASN A 1 102 ? 42.931 61.644 -29.992 1.00 53.62 102 ASN A N 1
ATOM 800 C CA . ASN A 1 102 ? 42.238 60.767 -29.045 1.00 53.62 102 ASN A CA 1
ATOM 801 C C . ASN A 1 102 ? 40.971 61.464 -28.559 1.00 53.62 102 ASN A C 1
ATOM 803 O O . ASN A 1 102 ? 40.880 61.943 -27.431 1.00 53.62 102 ASN A O 1
ATOM 807 N N . ASP A 1 103 ? 40.007 61.580 -29.464 1.00 58.59 103 ASP A N 1
ATOM 808 C CA . ASP A 1 103 ? 38.630 61.788 -29.055 1.00 58.59 103 ASP A CA 1
ATOM 809 C C . ASP A 1 103 ? 38.047 60.407 -28.744 1.00 58.59 103 ASP A C 1
ATOM 811 O O . ASP A 1 103 ? 37.736 59.652 -29.665 1.00 58.59 103 ASP A O 1
ATOM 815 N N . ASP A 1 104 ? 37.900 60.089 -27.454 1.00 60.97 104 ASP A N 1
ATOM 816 C CA . ASP A 1 104 ? 37.385 58.807 -26.933 1.00 60.97 104 ASP A CA 1
ATOM 817 C C . ASP A 1 104 ? 35.974 58.440 -27.456 1.00 60.97 104 ASP A C 1
ATOM 819 O O . ASP A 1 104 ? 35.407 57.404 -27.110 1.00 60.97 104 ASP A O 1
ATOM 823 N N . ARG A 1 105 ? 35.362 59.300 -28.281 1.00 64.31 105 ARG A N 1
ATOM 824 C CA . ARG A 1 105 ? 34.111 59.042 -28.998 1.00 64.31 105 ARG A CA 1
ATOM 825 C C . ARG A 1 105 ? 34.269 58.158 -30.240 1.00 64.31 105 ARG A C 1
ATOM 827 O O . ARG A 1 105 ? 33.251 57.644 -30.705 1.00 64.31 105 ARG A O 1
ATOM 834 N N . TYR A 1 106 ? 35.469 57.996 -30.803 1.00 69.25 106 TYR A N 1
ATOM 835 C CA . TYR A 1 106 ? 35.680 57.231 -32.042 1.00 69.25 106 TYR A CA 1
ATOM 836 C C . TYR A 1 106 ? 36.598 56.028 -31.829 1.00 69.25 106 TYR A C 1
ATOM 838 O O . TYR A 1 106 ? 37.611 56.143 -31.154 1.00 69.25 106 TYR A O 1
ATOM 846 N N . VAL A 1 107 ? 36.265 54.900 -32.470 1.00 74.81 107 VAL A N 1
ATOM 847 C CA . VAL A 1 107 ? 37.109 53.694 -32.486 1.00 74.81 107 VAL A CA 1
ATOM 848 C C . VAL A 1 107 ? 38.030 53.712 -33.710 1.00 74.81 107 VAL A C 1
ATOM 850 O O . VAL A 1 107 ? 37.560 53.848 -34.849 1.00 74.81 107 VAL A O 1
ATOM 853 N N . ARG A 1 108 ? 39.338 53.570 -33.494 1.00 72.69 108 ARG A N 1
ATOM 854 C CA . ARG A 1 108 ? 40.372 53.467 -34.533 1.00 72.69 108 ARG A CA 1
ATOM 855 C C . ARG A 1 108 ? 40.248 52.151 -35.304 1.00 72.69 108 ARG A C 1
ATOM 857 O O . ARG A 1 108 ? 39.841 51.119 -34.782 1.00 72.69 108 ARG A O 1
ATOM 864 N N . LYS A 1 109 ? 40.621 52.185 -36.587 1.00 72.75 109 LYS A N 1
ATOM 865 C CA . LYS A 1 109 ? 40.577 51.013 -37.491 1.00 72.75 109 LYS A CA 1
ATOM 866 C C . LYS A 1 109 ? 41.945 50.366 -37.724 1.00 72.75 109 LYS A C 1
ATOM 868 O O . LYS A 1 109 ? 42.019 49.312 -38.344 1.00 72.75 109 LYS A O 1
ATOM 873 N N . ASP A 1 110 ? 43.014 51.031 -37.303 1.00 69.38 110 ASP A N 1
ATOM 874 C CA . ASP A 1 110 ? 44.413 50.714 -37.608 1.00 69.38 110 ASP A CA 1
ATOM 875 C C . ASP A 1 110 ? 45.193 50.154 -36.408 1.00 69.38 110 ASP A C 1
ATOM 877 O O . ASP A 1 110 ? 46.278 49.607 -36.592 1.00 69.38 110 ASP A O 1
ATOM 881 N N . ILE A 1 111 ? 44.649 50.266 -35.195 1.00 71.38 111 ILE A N 1
ATOM 882 C CA . ILE A 1 111 ? 45.248 49.759 -33.957 1.00 71.38 111 ILE A CA 1
ATOM 883 C C . ILE A 1 111 ? 44.192 49.057 -33.101 1.00 71.38 111 ILE A C 1
ATOM 885 O O . ILE A 1 111 ? 42.998 49.308 -33.250 1.00 71.38 111 ILE A O 1
ATOM 889 N N . ALA A 1 112 ? 44.636 48.171 -32.211 1.00 66.81 112 ALA A N 1
ATOM 890 C CA . ALA A 1 112 ? 43.756 47.558 -31.225 1.00 66.81 112 ALA A CA 1
ATOM 891 C C . ALA A 1 112 ? 43.296 48.607 -30.203 1.00 66.81 112 ALA A C 1
ATOM 893 O O . ALA A 1 112 ? 44.120 49.348 -29.666 1.00 66.81 112 ALA A O 1
ATOM 894 N N . GLU A 1 113 ? 41.997 48.630 -29.911 1.00 69.12 113 GLU A N 1
ATOM 895 C CA . GLU A 1 113 ? 41.393 49.519 -28.922 1.00 69.12 113 GLU A CA 1
ATOM 896 C C . GLU A 1 113 ? 40.416 48.770 -28.021 1.00 69.12 113 GLU A C 1
ATOM 898 O O . GLU A 1 113 ? 39.792 47.786 -28.424 1.00 69.12 113 GLU A O 1
ATOM 903 N N . THR A 1 114 ? 40.274 49.272 -26.797 1.00 69.94 114 THR A N 1
ATOM 904 C CA . THR A 1 114 ? 39.348 48.746 -25.796 1.00 69.94 114 THR A CA 1
ATOM 905 C C . THR A 1 114 ? 38.188 49.717 -25.639 1.00 69.94 114 THR A C 1
ATOM 907 O O . THR A 1 114 ? 38.394 50.889 -25.335 1.00 69.94 114 THR A O 1
ATOM 910 N N . ILE A 1 115 ? 36.959 49.230 -25.804 1.00 73.44 115 ILE A N 1
ATOM 911 C CA . ILE A 1 115 ? 35.757 50.030 -25.558 1.00 73.44 115 ILE A CA 1
ATOM 912 C C . ILE A 1 115 ? 35.379 49.882 -24.079 1.00 73.44 115 ILE A C 1
ATOM 914 O O . ILE A 1 115 ? 34.942 48.820 -23.644 1.00 73.44 115 ILE A O 1
ATOM 918 N N . GLU A 1 116 ? 35.539 50.951 -23.297 1.00 69.56 116 GLU A N 1
ATOM 919 C CA . GLU A 1 116 ? 35.306 50.925 -21.841 1.00 69.56 116 GLU A CA 1
ATOM 920 C C . GLU A 1 116 ? 33.821 51.020 -21.436 1.00 69.56 116 GLU A C 1
ATOM 922 O O . GLU A 1 116 ? 33.463 50.751 -20.289 1.00 69.56 116 GLU A O 1
ATOM 927 N N . LYS A 1 117 ? 32.935 51.417 -22.360 1.00 73.62 117 LYS A N 1
ATOM 928 C CA . LYS A 1 117 ? 31.488 51.587 -22.127 1.00 73.62 117 LYS A CA 1
ATOM 929 C C . LYS A 1 117 ? 30.651 50.743 -23.090 1.00 73.62 117 LYS A C 1
ATOM 931 O O . LYS A 1 117 ? 31.143 50.260 -24.101 1.00 73.62 117 LYS A O 1
ATOM 936 N N . LEU A 1 118 ? 29.363 50.568 -22.781 1.00 67.25 118 LEU A N 1
ATOM 937 C CA . LEU A 1 118 ? 28.438 49.800 -23.619 1.00 67.25 118 LEU A CA 1
ATOM 938 C C . LEU A 1 118 ? 28.375 50.374 -25.046 1.00 67.25 118 LEU A C 1
ATOM 940 O O . LEU A 1 118 ? 28.085 51.556 -25.225 1.00 67.25 118 LEU A O 1
ATOM 944 N N . MET A 1 119 ? 28.583 49.518 -26.047 1.00 74.50 119 MET A N 1
ATOM 945 C CA . MET A 1 119 ? 28.397 49.836 -27.463 1.00 74.50 119 MET A CA 1
ATOM 946 C C . MET A 1 119 ? 27.215 49.039 -28.019 1.00 74.50 119 MET A C 1
ATOM 948 O O . MET A 1 119 ? 27.081 47.850 -27.745 1.00 74.50 119 MET A O 1
ATOM 952 N N . THR A 1 120 ? 26.343 49.695 -28.786 1.00 75.88 120 THR A N 1
ATOM 953 C CA . THR A 1 120 ? 25.187 49.063 -29.443 1.00 75.88 120 THR A CA 1
ATOM 954 C C . THR A 1 120 ? 25.399 49.059 -30.953 1.00 75.88 120 THR A C 1
ATOM 956 O O . THR A 1 120 ? 25.560 50.120 -31.553 1.00 75.88 120 THR A O 1
ATOM 959 N N . PHE A 1 121 ? 25.375 47.876 -31.570 1.00 75.62 121 PHE A N 1
ATOM 960 C CA . PHE A 1 121 ? 25.436 47.707 -33.023 1.00 75.62 121 PHE A CA 1
ATOM 961 C C . PHE A 1 121 ? 24.045 47.353 -33.549 1.00 75.62 121 PHE A C 1
ATOM 963 O O . PHE A 1 121 ? 23.528 46.282 -33.248 1.00 75.62 121 PHE A O 1
ATOM 970 N N . ILE A 1 122 ? 23.440 48.244 -34.335 1.00 69.94 122 ILE A N 1
ATOM 971 C CA . ILE A 1 122 ? 22.062 48.073 -34.834 1.00 69.94 122 ILE A CA 1
ATOM 972 C C . ILE A 1 122 ? 21.987 46.976 -35.908 1.00 69.94 122 ILE A C 1
ATOM 974 O O . ILE A 1 122 ? 21.024 46.221 -35.959 1.00 69.94 122 ILE A O 1
ATOM 978 N N . GLU A 1 123 ? 23.020 46.857 -36.742 1.00 70.88 123 GLU A N 1
ATOM 979 C CA . GLU A 1 123 ? 23.090 45.869 -37.833 1.00 70.88 123 GLU A CA 1
ATOM 980 C C . GLU A 1 123 ? 23.859 44.591 -37.442 1.00 70.88 123 GLU A C 1
ATOM 982 O O . GLU A 1 123 ? 24.130 43.733 -38.282 1.00 70.88 123 GLU A O 1
ATOM 987 N N . GLY A 1 124 ? 24.213 44.451 -36.160 1.00 64.25 124 GLY A N 1
ATOM 988 C CA . GLY A 1 124 ? 24.991 43.329 -35.638 1.00 64.25 124 GLY A CA 1
ATOM 989 C C . GLY A 1 124 ? 26.507 43.457 -35.836 1.00 64.25 124 GLY A C 1
ATOM 990 O O . GLY A 1 124 ? 27.026 44.459 -36.329 1.00 64.25 124 GLY A O 1
ATOM 991 N N . ILE A 1 125 ? 27.231 42.423 -35.403 1.00 76.06 125 ILE A N 1
ATOM 992 C CA . ILE A 1 125 ? 28.695 42.334 -35.474 1.00 76.06 125 ILE A CA 1
ATOM 993 C C . ILE A 1 125 ? 29.056 41.206 -36.441 1.00 76.06 125 ILE A C 1
ATOM 995 O O . ILE A 1 125 ? 28.703 40.051 -36.219 1.00 76.06 125 ILE A O 1
ATOM 999 N N . ASN A 1 126 ? 29.785 41.526 -37.510 1.00 65.38 126 ASN A N 1
ATOM 1000 C CA . ASN A 1 126 ? 30.288 40.530 -38.456 1.00 65.38 126 ASN A CA 1
ATOM 1001 C C . ASN A 1 126 ? 31.766 40.237 -38.177 1.00 65.38 126 ASN A C 1
ATOM 1003 O O . ASN A 1 126 ? 32.648 40.963 -38.639 1.00 65.38 126 ASN A O 1
ATOM 1007 N N . VAL A 1 127 ? 32.038 39.173 -37.423 1.00 70.81 127 VAL A N 1
ATOM 1008 C CA . VAL A 1 127 ? 33.406 38.720 -37.145 1.00 70.81 127 VAL A CA 1
ATOM 1009 C C . VAL A 1 127 ? 33.895 37.881 -38.329 1.00 70.81 127 VAL A C 1
ATOM 1011 O O . VAL A 1 127 ? 33.529 36.717 -38.475 1.00 70.81 127 VAL A O 1
ATOM 1014 N N . LYS A 1 128 ? 34.711 38.470 -39.211 1.00 53.81 128 LYS A N 1
ATOM 1015 C CA . LYS A 1 128 ? 35.329 37.755 -40.341 1.00 53.81 128 LYS A CA 1
ATOM 1016 C C . LYS A 1 128 ? 36.750 37.320 -39.984 1.00 53.81 128 LYS A C 1
ATOM 1018 O O . LYS A 1 128 ? 37.665 38.135 -39.997 1.00 53.81 128 LYS A O 1
ATOM 1023 N N . GLY A 1 129 ? 36.925 36.030 -39.703 1.00 58.75 129 GLY A N 1
ATOM 1024 C CA . GLY A 1 129 ? 38.211 35.401 -39.387 1.00 58.75 129 GLY A CA 1
ATOM 1025 C C . GLY A 1 129 ? 38.025 34.181 -38.485 1.00 58.75 129 GLY A C 1
ATOM 1026 O O . GLY A 1 129 ? 36.974 34.028 -37.865 1.00 58.75 129 GLY A O 1
ATOM 1027 N N . THR A 1 130 ? 39.021 33.296 -38.418 1.00 49.84 130 THR A N 1
ATOM 1028 C CA . THR A 1 130 ? 39.038 32.190 -37.451 1.00 49.84 130 THR A CA 1
ATOM 1029 C C . THR A 1 130 ? 39.315 32.775 -36.067 1.00 49.84 130 THR A C 1
ATOM 1031 O O . THR A 1 130 ? 40.467 32.837 -35.653 1.00 49.84 130 THR A O 1
ATOM 1034 N N . ALA A 1 131 ? 38.285 33.265 -35.375 1.00 56.38 131 ALA A N 1
ATOM 1035 C CA . ALA A 1 131 ? 38.417 33.604 -33.964 1.00 56.38 131 ALA A CA 1
ATOM 1036 C C . ALA A 1 131 ? 38.796 32.316 -33.225 1.00 56.38 131 ALA A C 1
ATOM 1038 O O . ALA A 1 131 ? 38.071 31.318 -33.281 1.00 56.38 131 ALA A O 1
ATOM 1039 N N . THR A 1 132 ? 39.969 32.293 -32.603 1.00 53.59 132 THR A N 1
ATOM 1040 C CA . THR A 1 132 ? 40.322 31.173 -31.732 1.00 53.59 132 THR A CA 1
ATOM 1041 C C . THR A 1 132 ? 39.471 31.278 -30.467 1.00 53.59 132 THR A C 1
ATOM 1043 O O . THR A 1 132 ? 39.166 32.373 -30.006 1.00 53.59 132 THR A O 1
ATOM 1046 N N . LEU A 1 133 ? 39.051 30.147 -29.891 1.00 51.62 133 LEU A N 1
ATOM 1047 C CA . LEU A 1 133 ? 38.187 30.114 -28.695 1.00 51.62 133 LEU A CA 1
ATOM 1048 C C . LEU A 1 133 ? 38.753 30.919 -27.508 1.00 51.62 133 LEU A C 1
ATOM 1050 O O . LEU A 1 133 ? 37.990 31.392 -26.675 1.00 51.62 133 LEU A O 1
ATOM 1054 N N . ASN A 1 134 ? 40.070 31.135 -27.471 1.00 48.81 134 ASN A N 1
ATOM 1055 C CA . ASN A 1 134 ? 40.727 31.973 -26.468 1.00 48.81 134 ASN A CA 1
ATOM 1056 C C . ASN A 1 134 ? 40.398 33.476 -26.588 1.00 48.81 134 ASN A C 1
ATOM 1058 O O . ASN A 1 134 ? 40.669 34.218 -25.650 1.00 48.81 134 ASN A O 1
ATOM 1062 N N . GLU A 1 135 ? 39.837 33.940 -27.707 1.00 52.91 135 GLU A N 1
ATOM 1063 C CA . GLU A 1 135 ? 39.581 35.364 -27.980 1.00 52.91 135 GLU A CA 1
ATOM 1064 C C . GLU A 1 135 ? 38.122 35.775 -27.713 1.00 52.91 135 GLU A C 1
ATOM 1066 O O . GLU A 1 135 ? 37.830 36.964 -27.604 1.00 52.91 135 GLU A O 1
ATOM 1071 N N . ILE A 1 136 ? 37.206 34.809 -27.555 1.00 60.25 136 ILE A N 1
ATOM 1072 C CA . ILE A 1 136 ? 35.799 35.052 -27.202 1.00 60.25 136 ILE A CA 1
ATOM 1073 C C . ILE A 1 136 ? 35.579 34.604 -25.753 1.00 60.25 136 ILE A C 1
ATOM 1075 O O . ILE A 1 136 ? 35.035 33.537 -25.481 1.00 60.25 136 ILE A O 1
ATOM 1079 N N . MET A 1 137 ? 36.018 35.426 -24.800 1.00 56.72 137 MET A N 1
ATOM 1080 C CA . MET A 1 137 ? 35.624 35.265 -23.400 1.00 56.72 137 MET A CA 1
ATOM 1081 C C . MET A 1 137 ? 34.277 35.955 -23.162 1.00 56.72 137 MET A C 1
ATOM 1083 O O . MET A 1 137 ? 34.188 37.183 -23.190 1.00 56.72 137 MET A O 1
ATOM 1087 N N . LEU A 1 138 ? 33.229 35.174 -22.883 1.00 59.91 138 LEU A N 1
ATOM 1088 C CA . LEU A 1 138 ? 31.989 35.709 -22.319 1.00 59.91 138 LEU A CA 1
ATOM 1089 C C . LEU A 1 138 ? 32.251 36.169 -20.879 1.00 59.91 138 LEU A C 1
ATOM 1091 O O . LEU A 1 138 ? 32.524 35.356 -20.000 1.00 59.91 138 LEU A O 1
ATOM 1095 N N . LEU A 1 139 ? 32.149 37.474 -20.629 1.00 60.12 139 LEU A N 1
ATOM 1096 C CA . LEU A 1 139 ? 32.182 38.036 -19.271 1.00 60.12 139 LEU A CA 1
ATOM 1097 C C . LEU A 1 139 ? 30.788 38.075 -18.618 1.00 60.12 139 LEU A C 1
ATOM 1099 O O . LEU A 1 139 ? 30.689 38.262 -17.406 1.00 60.12 139 LEU A O 1
ATOM 1103 N N . LYS A 1 140 ? 29.723 37.945 -19.420 1.00 66.69 140 LYS A N 1
ATOM 1104 C CA . LYS A 1 140 ? 28.304 37.984 -19.031 1.00 66.69 140 LYS A CA 1
ATOM 1105 C C . LYS A 1 140 ? 27.466 37.122 -19.979 1.00 66.69 140 LYS A C 1
ATOM 1107 O O . LYS A 1 140 ? 27.965 36.739 -21.035 1.00 66.69 140 LYS A O 1
ATOM 1112 N N . ASP A 1 141 ? 26.214 36.875 -19.602 1.00 77.00 141 ASP A N 1
ATOM 1113 C CA . ASP A 1 141 ? 25.243 36.092 -20.373 1.00 77.00 141 ASP A CA 1
ATOM 1114 C C . ASP A 1 141 ? 24.998 36.672 -21.779 1.00 77.00 141 ASP A C 1
ATOM 1116 O O . ASP A 1 141 ? 24.989 37.892 -21.978 1.00 77.00 141 ASP A O 1
ATOM 1120 N N . LEU A 1 142 ? 24.764 35.786 -22.749 1.00 79.69 142 LEU A N 1
ATOM 1121 C CA . LEU A 1 142 ? 24.278 36.128 -24.086 1.00 79.69 142 LEU A CA 1
ATOM 1122 C C . LEU A 1 142 ? 22.815 35.710 -24.179 1.00 79.69 142 LEU A C 1
ATOM 1124 O O . LEU A 1 142 ? 22.532 34.522 -24.269 1.00 79.69 142 LEU A O 1
ATOM 1128 N N . VAL A 1 143 ? 21.894 36.671 -24.162 1.00 78.25 143 VAL A N 1
ATOM 1129 C CA . VAL A 1 143 ? 20.447 36.410 -24.136 1.00 78.25 143 VAL A CA 1
ATOM 1130 C C . VAL A 1 143 ? 19.723 37.225 -25.207 1.00 78.25 143 VAL A C 1
ATOM 1132 O O . VAL A 1 143 ? 20.103 38.365 -25.487 1.00 78.25 143 VAL A O 1
ATOM 1135 N N . SER A 1 144 ? 18.694 36.645 -25.828 1.00 76.56 144 SER A N 1
ATOM 1136 C CA . SER A 1 144 ? 17.788 37.370 -26.725 1.00 76.56 144 SER A CA 1
ATOM 1137 C C . SER A 1 144 ? 16.891 38.341 -25.943 1.00 76.56 144 SER A C 1
ATOM 1139 O O . SER A 1 144 ? 16.686 38.189 -24.741 1.00 76.56 144 SER A O 1
ATOM 1141 N N . GLU A 1 145 ? 16.325 39.347 -26.620 1.00 75.00 145 GLU A N 1
ATOM 1142 C CA . GLU A 1 145 ? 15.484 40.385 -25.988 1.00 75.00 145 GLU A CA 1
ATOM 1143 C C . GLU A 1 145 ? 14.281 39.806 -25.218 1.00 75.00 145 GLU A C 1
ATOM 1145 O O . GLU A 1 145 ? 13.885 40.326 -24.180 1.00 75.00 145 GLU A O 1
ATOM 1150 N N . ASN A 1 146 ? 13.722 38.701 -25.711 1.00 79.38 146 ASN A N 1
ATOM 1151 C CA . ASN A 1 146 ? 12.575 37.994 -25.145 1.00 79.38 146 ASN A CA 1
ATOM 1152 C C . ASN A 1 146 ? 12.961 36.732 -24.353 1.00 79.38 146 ASN A C 1
ATOM 1154 O O . ASN A 1 146 ? 12.123 35.844 -24.190 1.00 79.38 146 ASN A O 1
ATOM 1158 N N . PHE A 1 147 ? 14.220 36.617 -23.925 1.00 79.44 147 PHE A N 1
ATOM 1159 C CA . PHE A 1 147 ? 14.706 35.415 -23.263 1.00 79.44 147 PHE A CA 1
ATOM 1160 C C . PHE A 1 147 ? 14.017 35.178 -21.909 1.00 79.44 147 PHE A C 1
ATOM 1162 O O . PHE A 1 147 ? 14.075 36.017 -21.007 1.00 79.44 147 PHE A O 1
ATOM 1169 N N . SER A 1 148 ? 13.419 33.998 -21.749 1.00 76.88 148 SER A N 1
ATOM 1170 C CA . SER A 1 148 ? 13.010 33.441 -20.460 1.00 76.88 148 SER A CA 1
ATOM 1171 C C . SER A 1 148 ? 13.419 31.972 -20.397 1.00 76.88 148 SER A C 1
ATOM 1173 O O . SER A 1 148 ? 12.997 31.201 -21.262 1.00 76.88 148 SER A O 1
ATOM 1175 N N . ALA A 1 149 ? 14.179 31.586 -19.370 1.00 73.50 149 ALA A N 1
ATOM 1176 C CA . ALA A 1 149 ? 14.669 30.218 -19.199 1.00 73.50 149 ALA A CA 1
ATOM 1177 C C . ALA A 1 149 ? 13.528 29.184 -19.264 1.00 73.50 149 ALA A C 1
ATOM 1179 O O . ALA A 1 149 ? 12.545 29.293 -18.525 1.00 73.50 149 ALA A O 1
ATOM 1180 N N . GLY A 1 150 ? 13.658 28.201 -20.157 1.00 64.94 150 GLY A N 1
ATOM 1181 C CA . GLY A 1 150 ? 12.681 27.134 -20.388 1.00 64.94 150 GLY A CA 1
ATOM 1182 C C . GLY A 1 150 ? 11.366 27.584 -21.037 1.00 64.94 150 GLY A C 1
ATOM 1183 O O . GLY A 1 150 ? 10.390 26.835 -20.988 1.00 64.94 150 GLY A O 1
ATOM 1184 N N . GLY A 1 151 ? 11.305 28.802 -21.588 1.00 70.06 151 GLY A N 1
ATOM 1185 C CA . GLY A 1 151 ? 10.067 29.404 -22.095 1.00 70.06 151 GLY A CA 1
ATOM 1186 C C . GLY A 1 151 ? 10.154 29.940 -23.524 1.00 70.06 151 GLY A C 1
ATOM 1187 O O . GLY A 1 151 ? 9.453 29.446 -24.403 1.00 70.06 151 GLY A O 1
ATOM 1188 N N . SER A 1 152 ? 10.952 30.984 -23.758 1.00 72.00 152 SER A N 1
ATOM 1189 C CA . SER A 1 152 ? 11.044 31.639 -25.068 1.00 72.00 152 SER A CA 1
ATOM 1190 C C . SER A 1 152 ? 12.396 32.298 -25.290 1.00 72.00 152 SER A C 1
ATOM 1192 O O . SER A 1 152 ? 12.970 32.855 -24.356 1.00 72.00 152 SER A O 1
ATOM 1194 N N . GLY A 1 153 ? 12.849 32.329 -26.544 1.00 75.94 153 GLY A N 1
ATOM 1195 C CA . GLY A 1 153 ? 14.075 33.016 -26.945 1.00 75.94 153 GLY A CA 1
ATOM 1196 C C . GLY A 1 153 ? 15.293 32.093 -26.985 1.00 75.94 153 GLY A C 1
ATOM 1197 O O . GLY A 1 153 ? 15.168 30.879 -27.070 1.00 75.94 153 GLY A O 1
ATOM 1198 N N . PHE A 1 154 ? 16.483 32.689 -26.965 1.00 80.81 154 PHE A N 1
ATOM 1199 C CA . PHE A 1 154 ? 17.756 31.969 -26.925 1.00 80.81 154 PHE A CA 1
ATOM 1200 C C . PHE A 1 154 ? 18.653 32.572 -25.845 1.00 80.81 154 PHE A C 1
ATOM 1202 O O . PHE A 1 154 ? 18.741 33.798 -25.732 1.00 80.81 154 PHE A O 1
ATOM 1209 N N . GLY A 1 155 ? 19.332 31.719 -25.080 1.00 83.12 155 GLY A N 1
ATOM 1210 C CA . GLY A 1 155 ? 20.234 32.140 -24.018 1.00 83.12 155 GLY A CA 1
ATOM 1211 C C . GLY A 1 155 ? 21.422 31.203 -23.823 1.00 83.12 155 GLY A C 1
ATOM 1212 O O . GLY A 1 155 ? 21.266 29.987 -23.746 1.00 83.12 155 GLY A O 1
ATOM 1213 N N . ILE A 1 156 ? 22.611 31.788 -23.680 1.00 84.50 156 ILE A N 1
ATOM 1214 C CA . ILE A 1 156 ? 23.769 31.172 -23.025 1.00 84.50 156 ILE A CA 1
ATOM 1215 C C . ILE A 1 156 ? 23.969 31.925 -21.714 1.00 84.50 156 ILE A C 1
ATOM 1217 O O . ILE A 1 156 ? 24.413 33.077 -21.729 1.00 84.50 156 ILE A O 1
ATOM 1221 N N . TYR A 1 157 ? 23.617 31.297 -20.594 1.00 81.12 157 TYR A N 1
ATOM 1222 C CA . TYR A 1 157 ? 23.604 31.951 -19.284 1.00 81.12 157 TYR A CA 1
ATOM 1223 C C . TYR A 1 157 ? 24.196 31.070 -18.188 1.00 81.12 157 TYR A C 1
ATOM 1225 O O . TYR A 1 157 ? 24.246 29.844 -18.313 1.00 81.12 157 TYR A O 1
ATOM 1233 N N . ARG A 1 158 ? 24.658 31.707 -17.110 1.00 80.88 158 ARG A N 1
ATOM 1234 C CA . ARG A 1 158 ? 25.189 31.021 -15.929 1.00 80.88 158 ARG A CA 1
ATOM 1235 C C . ARG A 1 158 ? 24.148 30.988 -14.807 1.00 80.88 158 ARG A C 1
ATOM 1237 O O . ARG A 1 158 ? 23.573 32.021 -14.474 1.00 80.88 158 ARG A O 1
ATOM 1244 N N . ASP A 1 159 ? 23.905 29.819 -14.220 1.00 79.00 159 ASP A N 1
ATOM 1245 C CA . ASP A 1 159 ? 23.005 29.685 -13.069 1.00 79.00 159 ASP A CA 1
ATOM 1246 C C . ASP A 1 159 ? 23.652 30.159 -11.750 1.00 79.00 159 ASP A C 1
ATOM 1248 O O . ASP A 1 159 ? 24.822 30.555 -11.702 1.00 79.00 159 ASP A O 1
ATOM 1252 N N . ALA A 1 160 ? 22.872 30.136 -10.663 1.00 79.38 160 ALA A N 1
ATOM 1253 C CA . ALA A 1 160 ? 23.314 30.570 -9.336 1.00 79.38 160 ALA A CA 1
ATOM 1254 C C . ALA A 1 160 ? 24.454 29.710 -8.753 1.00 79.38 160 ALA A C 1
ATOM 1256 O O . ALA A 1 160 ? 25.240 30.216 -7.949 1.00 79.38 160 ALA A O 1
ATOM 1257 N N . ASP A 1 161 ? 24.568 28.452 -9.185 1.00 78.00 161 ASP A N 1
ATOM 1258 C CA . ASP A 1 161 ? 25.603 27.500 -8.763 1.00 78.00 161 ASP A CA 1
ATOM 1259 C C . ASP A 1 161 ? 26.859 27.578 -9.648 1.00 78.00 161 ASP A C 1
ATOM 1261 O O . ASP A 1 161 ? 27.901 26.988 -9.354 1.00 78.00 161 ASP A O 1
ATOM 1265 N N . GLY A 1 162 ? 26.795 28.377 -10.712 1.00 75.00 162 GLY A N 1
ATOM 1266 C CA . GLY A 1 162 ? 27.905 28.669 -11.591 1.00 75.00 162 GLY A CA 1
ATOM 1267 C C . GLY A 1 162 ? 28.020 27.753 -12.809 1.00 75.00 162 GLY A C 1
ATOM 1268 O O . GLY A 1 162 ? 29.056 27.834 -13.480 1.00 75.00 162 GLY A O 1
ATOM 1269 N N . ASN A 1 163 ? 27.007 26.941 -13.116 1.00 76.44 163 ASN A N 1
ATOM 1270 C CA . ASN A 1 163 ? 26.955 26.101 -14.313 1.00 76.44 163 ASN A CA 1
ATOM 1271 C C . ASN A 1 163 ? 26.400 26.887 -15.505 1.00 76.44 163 ASN A C 1
ATOM 1273 O O . ASN A 1 163 ? 25.572 27.781 -15.343 1.00 76.44 163 ASN A O 1
ATOM 1277 N N . TYR A 1 164 ? 26.859 26.554 -16.709 1.00 77.56 164 TYR A N 1
ATOM 1278 C CA . TYR A 1 164 ? 26.395 27.192 -17.940 1.00 77.56 164 TYR A CA 1
ATOM 1279 C C . TYR A 1 164 ? 25.280 26.381 -18.594 1.00 77.56 164 TYR A C 1
ATOM 1281 O O . TYR A 1 164 ? 25.395 25.165 -18.735 1.00 77.56 164 TYR A O 1
ATOM 1289 N N . HIS A 1 165 ? 24.245 27.083 -19.046 1.00 76.25 165 HIS A N 1
ATOM 1290 C CA . HIS A 1 165 ? 23.094 26.535 -19.756 1.00 76.25 165 HIS A CA 1
ATOM 1291 C C . HIS A 1 165 ? 23.062 27.073 -21.189 1.00 76.25 165 HIS A C 1
ATOM 1293 O O . HIS A 1 165 ? 23.378 28.241 -21.421 1.00 76.25 165 HIS A O 1
ATOM 1299 N N . LEU A 1 166 ? 22.682 26.215 -22.141 1.00 80.94 166 LEU A N 1
ATOM 1300 C CA . LEU A 1 166 ? 22.354 26.579 -23.521 1.00 80.94 166 LEU A CA 1
ATOM 1301 C C . LEU A 1 166 ? 20.862 26.305 -23.732 1.00 80.94 166 LEU A C 1
ATOM 1303 O O . LEU A 1 166 ? 20.459 25.145 -23.769 1.00 80.94 166 LEU A O 1
ATOM 1307 N N . ASP A 1 167 ? 20.070 27.363 -23.874 1.00 79.81 167 ASP A N 1
ATOM 1308 C CA . ASP A 1 167 ? 18.621 27.309 -24.086 1.00 79.81 167 ASP A CA 1
ATOM 1309 C C . ASP A 1 167 ? 18.295 27.870 -25.479 1.00 79.81 167 ASP A C 1
ATOM 1311 O O . ASP A 1 167 ? 18.637 29.016 -25.788 1.00 79.81 167 ASP A O 1
ATOM 1315 N N . ILE A 1 168 ? 17.750 27.026 -26.361 1.00 77.50 168 ILE A N 1
ATOM 1316 C CA . ILE A 1 168 ? 17.499 27.337 -27.774 1.00 77.50 168 ILE A CA 1
ATOM 1317 C C . ILE A 1 168 ? 16.436 26.402 -28.369 1.00 77.50 168 ILE A C 1
ATOM 1319 O O . ILE A 1 168 ? 16.445 25.200 -28.111 1.00 77.50 168 ILE A O 1
ATOM 1323 N N . ASP A 1 169 ? 15.575 26.941 -29.237 1.00 71.50 169 ASP A N 1
ATOM 1324 C CA . ASP A 1 169 ? 14.476 26.187 -29.861 1.00 71.50 169 ASP A CA 1
ATOM 1325 C C . ASP A 1 169 ? 14.946 25.090 -30.839 1.00 71.50 169 ASP A C 1
ATOM 1327 O O . ASP A 1 169 ? 14.402 23.986 -30.859 1.00 71.50 169 ASP A O 1
ATOM 1331 N N . PHE A 1 170 ? 15.951 25.377 -31.677 1.00 68.31 170 PHE A N 1
ATOM 1332 C CA . PHE A 1 170 ? 16.438 24.451 -32.708 1.00 68.31 170 PHE A CA 1
ATOM 1333 C C . PHE A 1 170 ? 17.966 24.461 -32.808 1.00 68.31 170 PHE A C 1
ATOM 1335 O O . PHE A 1 170 ? 18.587 25.524 -32.874 1.00 68.31 170 PHE A O 1
ATOM 1342 N N . VAL A 1 171 ? 18.570 23.269 -32.895 1.00 69.12 171 VAL A N 1
ATOM 1343 C CA . VAL A 1 171 ? 20.016 23.085 -33.099 1.00 69.12 171 VAL A CA 1
ATOM 1344 C C . VAL A 1 171 ? 20.271 22.124 -34.262 1.00 69.12 171 VAL A C 1
ATOM 1346 O O . VAL A 1 171 ? 20.042 20.923 -34.148 1.00 69.12 171 VAL A O 1
ATOM 1349 N N . ASP A 1 172 ? 20.810 22.641 -35.368 1.00 58.94 172 ASP A N 1
ATOM 1350 C CA . ASP A 1 172 ? 21.216 21.835 -36.525 1.00 58.94 172 ASP A CA 1
ATOM 1351 C C . ASP A 1 172 ? 22.707 21.457 -36.455 1.00 58.94 172 ASP A C 1
ATOM 1353 O O . ASP A 1 172 ? 23.591 22.302 -36.625 1.00 58.94 172 ASP A O 1
ATOM 1357 N N . ILE A 1 173 ? 23.015 20.166 -36.280 1.00 68.06 173 ILE A N 1
ATOM 1358 C CA . ILE A 1 173 ? 24.395 19.651 -36.196 1.00 68.06 173 ILE A CA 1
ATOM 1359 C C . ILE A 1 173 ? 24.698 18.761 -37.404 1.00 68.06 173 ILE A C 1
ATOM 1361 O O . ILE A 1 173 ? 24.152 17.674 -37.552 1.00 68.06 173 ILE A O 1
ATOM 1365 N N . ARG A 1 174 ? 25.612 19.195 -38.284 1.00 40.06 174 ARG A N 1
ATOM 1366 C CA . ARG A 1 174 ? 25.856 18.518 -39.579 1.00 40.06 174 ARG A CA 1
ATOM 1367 C C . ARG A 1 174 ? 26.785 17.302 -39.549 1.00 40.06 174 ARG A C 1
ATOM 1369 O O . ARG A 1 174 ? 26.844 16.588 -40.543 1.00 40.06 174 ARG A O 1
ATOM 1376 N N . LYS A 1 175 ? 27.589 17.109 -38.500 1.00 45.66 175 LYS A N 1
ATOM 1377 C CA . LYS A 1 175 ? 28.618 16.047 -38.473 1.00 45.66 175 LYS A CA 1
ATOM 1378 C C . LYS A 1 175 ? 28.555 15.182 -37.221 1.00 45.66 175 LYS A C 1
ATOM 1380 O O . LYS A 1 175 ? 28.273 13.999 -37.338 1.00 45.66 175 LYS A O 1
ATOM 1385 N N . LYS A 1 176 ? 28.848 15.745 -36.046 1.00 45.12 176 LYS A N 1
ATOM 1386 C CA . LYS A 1 176 ? 28.889 14.991 -34.787 1.00 45.12 176 LYS A CA 1
ATOM 1387 C C . LYS A 1 176 ? 28.582 15.896 -33.596 1.00 45.12 176 LYS A C 1
ATOM 1389 O O . LYS A 1 176 ? 29.145 16.985 -33.512 1.00 45.12 176 LYS A O 1
ATOM 1394 N N . LEU A 1 177 ? 27.725 15.414 -32.699 1.00 62.78 177 LEU A N 1
ATOM 1395 C CA . LEU A 1 177 ? 27.520 15.926 -31.343 1.00 62.78 177 LEU A CA 1
ATOM 1396 C C . LEU A 1 177 ? 28.201 14.950 -30.370 1.00 62.78 177 LEU A C 1
ATOM 1398 O O . LEU A 1 177 ? 27.964 13.748 -30.463 1.00 62.78 177 LEU A O 1
ATOM 1402 N N . SER A 1 178 ? 29.045 15.450 -29.469 1.00 51.22 178 SER A N 1
ATOM 1403 C CA . SER A 1 178 ? 29.685 14.657 -28.408 1.00 51.22 178 SER A CA 1
ATOM 1404 C C . SER A 1 178 ? 29.239 15.205 -27.055 1.00 51.22 178 SER A C 1
ATOM 1406 O O . SER A 1 178 ? 29.550 16.353 -26.747 1.00 51.22 178 SER A O 1
ATOM 1408 N N . VAL A 1 179 ? 28.519 14.403 -26.271 1.00 61.38 179 VAL A N 1
ATOM 1409 C CA . VAL A 1 179 ? 27.998 14.748 -24.935 1.00 61.38 179 VAL A CA 1
ATOM 1410 C C . VAL A 1 179 ? 28.144 13.544 -24.001 1.00 61.38 179 VAL A C 1
ATOM 1412 O O . VAL A 1 179 ? 28.165 12.411 -24.482 1.00 61.38 179 VAL A O 1
ATOM 1415 N N . GLU A 1 180 ? 28.287 13.780 -22.693 1.00 51.62 180 GLU A N 1
ATOM 1416 C CA . GLU A 1 180 ? 28.422 12.708 -21.689 1.00 51.62 180 GLU A CA 1
ATOM 1417 C C . GLU A 1 180 ? 27.087 12.004 -21.400 1.00 51.62 180 GLU A C 1
ATOM 1419 O O . GLU A 1 180 ? 27.065 10.782 -21.280 1.00 51.62 180 GLU A O 1
ATOM 1424 N N . ASP A 1 181 ? 25.980 12.753 -21.356 1.00 44.34 181 ASP A N 1
ATOM 1425 C CA . ASP A 1 181 ? 24.620 12.226 -21.212 1.00 44.34 181 ASP A CA 1
ATOM 1426 C C . ASP A 1 181 ? 23.625 13.100 -22.001 1.00 44.34 181 ASP A C 1
ATOM 1428 O O . ASP A 1 181 ? 23.800 14.318 -22.103 1.00 44.34 181 ASP A O 1
ATOM 1432 N N . ILE A 1 182 ? 22.598 12.482 -22.589 1.00 64.12 182 ILE A N 1
ATOM 1433 C CA . ILE A 1 182 ? 21.519 13.169 -23.311 1.00 64.12 182 ILE A CA 1
ATOM 1434 C C . ILE A 1 182 ? 20.166 12.642 -22.833 1.00 64.12 182 ILE A C 1
ATOM 1436 O O . ILE A 1 182 ? 19.751 11.531 -23.160 1.00 64.12 182 ILE A O 1
ATOM 1440 N N . GLN A 1 183 ? 19.430 13.469 -22.091 1.00 49.91 183 GLN A N 1
ATOM 1441 C CA . GLN A 1 183 ? 18.034 13.182 -21.769 1.00 49.91 183 GLN A CA 1
ATOM 1442 C C . GLN A 1 183 ? 17.131 13.696 -22.891 1.00 49.91 183 GLN A C 1
ATOM 1444 O O . GLN A 1 183 ? 16.838 14.885 -22.987 1.00 49.91 183 GLN A O 1
ATOM 1449 N N . VAL A 1 184 ? 16.686 12.786 -23.757 1.00 52.91 184 VAL A N 1
ATOM 1450 C CA . VAL A 1 184 ? 15.730 13.091 -24.827 1.00 52.91 184 VAL A CA 1
ATOM 1451 C C . VAL A 1 184 ? 14.308 12.896 -24.300 1.00 52.91 184 VAL A C 1
ATOM 1453 O O . VAL A 1 184 ? 13.855 11.766 -24.132 1.00 52.91 184 VAL A O 1
ATOM 1456 N N . GLN A 1 185 ? 13.566 13.983 -24.081 1.00 39.28 185 GLN A N 1
ATOM 1457 C CA . GLN A 1 185 ? 12.104 13.921 -23.978 1.00 39.28 185 GLN A CA 1
ATOM 1458 C C . GLN A 1 185 ? 11.499 14.053 -25.388 1.00 39.28 185 GLN A C 1
ATOM 1460 O O . GLN A 1 185 ? 11.159 15.148 -25.823 1.00 39.28 185 GLN A O 1
ATOM 1465 N N . GLN A 1 186 ? 11.384 12.949 -26.137 1.00 37.75 186 GLN A N 1
ATOM 1466 C CA . GLN A 1 186 ? 10.647 12.918 -27.412 1.00 37.75 186 GLN A CA 1
ATOM 1467 C C . GLN A 1 186 ? 9.656 11.755 -27.479 1.00 37.75 186 GLN A C 1
ATOM 1469 O O . GLN A 1 186 ? 9.977 10.624 -27.125 1.00 37.75 186 GLN A O 1
ATOM 1474 N N . SER A 1 187 ? 8.477 12.031 -28.051 1.00 27.38 187 SER A N 1
ATOM 1475 C CA . SER A 1 187 ? 7.664 11.014 -28.724 1.00 27.38 187 SER A CA 1
ATOM 1476 C C . SER A 1 187 ? 8.374 10.592 -30.009 1.00 27.38 187 SER A C 1
ATOM 1478 O O . SER A 1 187 ? 8.332 11.297 -31.016 1.00 27.38 187 SER A O 1
ATOM 1480 N N . THR A 1 188 ? 9.040 9.445 -29.976 1.00 38.47 188 THR A N 1
ATOM 1481 C CA . THR A 1 188 ? 9.525 8.753 -31.169 1.00 38.47 188 THR A CA 1
ATOM 1482 C C . THR A 1 188 ? 8.393 7.893 -31.744 1.00 38.47 188 THR A C 1
ATOM 1484 O O . THR A 1 188 ? 7.756 7.120 -31.033 1.00 38.47 188 THR A O 1
ATOM 1487 N N . TYR A 1 189 ? 8.111 8.011 -33.046 1.00 36.66 189 TYR A N 1
ATOM 1488 C CA . TYR A 1 189 ? 7.278 7.036 -33.758 1.00 36.66 189 TYR A CA 1
ATOM 1489 C C . TYR A 1 189 ? 8.160 5.831 -34.100 1.00 36.66 189 TYR A C 1
ATOM 1491 O O . TYR A 1 189 ? 8.839 5.812 -35.128 1.00 36.66 189 TYR A O 1
ATOM 1499 N N . VAL A 1 190 ? 8.209 4.843 -33.205 1.00 43.97 190 VAL A N 1
ATOM 1500 C CA . VAL A 1 190 ? 8.868 3.558 -33.472 1.00 43.97 190 VAL A CA 1
ATOM 1501 C C . VAL A 1 190 ? 7.857 2.668 -34.192 1.00 43.97 190 VAL A C 1
ATOM 1503 O O . VAL A 1 190 ? 6.997 2.055 -33.566 1.00 43.97 190 VAL A O 1
ATOM 1506 N N . GLY A 1 191 ? 7.910 2.637 -35.524 1.00 43.25 191 GLY A N 1
ATOM 1507 C CA . GLY A 1 191 ? 7.161 1.668 -36.324 1.00 43.25 191 GLY A CA 1
ATOM 1508 C C . GLY A 1 191 ? 7.851 0.306 -36.274 1.00 43.25 191 GLY A C 1
ATOM 1509 O O . GLY A 1 191 ? 8.709 0.036 -37.109 1.00 43.25 191 GLY A O 1
ATOM 1510 N N . GLY A 1 192 ? 7.517 -0.526 -35.286 1.00 55.19 192 GLY A N 1
ATOM 1511 C CA . GLY A 1 192 ? 8.103 -1.857 -35.115 1.00 55.19 192 GLY A CA 1
ATOM 1512 C C . GLY A 1 192 ? 8.018 -2.382 -33.681 1.00 55.19 192 GLY A C 1
ATOM 1513 O O . GLY A 1 192 ? 7.550 -1.683 -32.782 1.00 55.19 192 GLY A O 1
ATOM 1514 N N . ARG A 1 193 ? 8.482 -3.622 -33.479 1.00 61.19 193 ARG A N 1
ATOM 1515 C CA . ARG A 1 193 ? 8.652 -4.230 -32.155 1.00 61.19 193 ARG A CA 1
ATOM 1516 C C . ARG A 1 193 ? 10.096 -4.056 -31.682 1.00 61.19 193 ARG A C 1
ATOM 1518 O O . ARG A 1 193 ? 11.023 -4.339 -32.435 1.00 61.19 193 ARG A O 1
ATOM 1525 N N . GLN A 1 194 ? 10.285 -3.609 -30.445 1.00 72.38 194 GLN A N 1
ATOM 1526 C CA . GLN A 1 194 ? 11.595 -3.425 -29.825 1.00 72.38 194 GLN A CA 1
ATOM 1527 C C . GLN A 1 194 ? 11.728 -4.310 -28.585 1.00 72.38 194 GLN A C 1
ATOM 1529 O O . GLN A 1 194 ? 10.863 -4.297 -27.708 1.00 72.38 194 GLN A O 1
ATOM 1534 N N . TYR A 1 195 ? 12.840 -5.042 -28.511 1.00 67.06 195 TYR A N 1
ATOM 1535 C CA . TYR A 1 195 ? 13.237 -5.852 -27.364 1.00 67.06 195 TYR A CA 1
ATOM 1536 C C . TYR A 1 195 ? 14.356 -5.138 -26.602 1.00 67.06 195 TYR A C 1
ATOM 1538 O O . TYR A 1 195 ? 15.438 -4.929 -27.146 1.00 67.06 195 TYR A O 1
ATOM 1546 N N . ASN A 1 196 ? 14.105 -4.781 -25.343 1.00 75.50 196 ASN A N 1
ATOM 1547 C CA . ASN A 1 196 ? 15.134 -4.281 -24.435 1.00 75.50 196 ASN A CA 1
ATOM 1548 C C . ASN A 1 196 ? 15.510 -5.408 -23.469 1.00 75.50 196 ASN A C 1
ATOM 1550 O O . ASN A 1 196 ? 14.716 -5.788 -22.602 1.00 75.50 196 ASN A O 1
ATOM 1554 N N . THR A 1 197 ? 16.707 -5.956 -23.656 1.00 70.12 197 THR A N 1
ATOM 1555 C CA . THR A 1 197 ? 17.212 -7.153 -22.970 1.00 70.12 197 THR A CA 1
ATOM 1556 C C . THR A 1 197 ? 18.718 -7.036 -22.709 1.00 70.12 197 THR A C 1
ATOM 1558 O O . THR A 1 197 ? 19.319 -5.987 -22.949 1.00 70.12 197 THR A O 1
ATOM 1561 N N . GLY A 1 198 ? 19.342 -8.094 -22.181 1.00 53.94 198 GLY A N 1
ATOM 1562 C CA . GLY A 1 198 ? 20.733 -8.072 -21.724 1.00 53.94 198 GLY A CA 1
ATOM 1563 C C . GLY A 1 198 ? 21.793 -8.004 -22.829 1.00 53.94 198 GLY A C 1
ATOM 1564 O O . GLY A 1 198 ? 22.971 -7.878 -22.500 1.00 53.94 198 GLY A O 1
ATOM 1565 N N . GLY A 1 199 ? 21.420 -8.095 -24.111 1.00 67.62 199 GLY A N 1
ATOM 1566 C CA . GLY A 1 199 ? 22.389 -8.066 -25.206 1.00 67.62 199 GLY A CA 1
ATOM 1567 C C . GLY A 1 199 ? 21.783 -8.020 -26.607 1.00 67.62 199 GLY A C 1
ATOM 1568 O O . GLY A 1 199 ? 20.656 -8.456 -26.837 1.00 67.62 199 GLY A O 1
ATOM 1569 N N . GLY A 1 200 ? 22.557 -7.506 -27.562 1.00 74.62 200 GLY A N 1
ATOM 1570 C CA . GLY A 1 200 ? 22.194 -7.464 -28.976 1.00 74.62 200 GLY A CA 1
ATOM 1571 C C . GLY A 1 200 ? 23.400 -7.177 -29.869 1.00 74.62 200 GLY A C 1
ATOM 1572 O O . GLY A 1 200 ? 24.320 -6.463 -29.472 1.00 74.62 200 GLY A O 1
ATOM 1573 N N . ILE A 1 201 ? 23.410 -7.752 -31.070 1.00 81.19 201 ILE A N 1
ATOM 1574 C CA . ILE A 1 201 ? 24.467 -7.585 -32.074 1.00 81.19 201 ILE A CA 1
ATOM 1575 C C . ILE A 1 201 ? 23.864 -7.422 -33.471 1.00 81.19 201 ILE A C 1
ATOM 1577 O O . ILE A 1 201 ? 22.756 -7.875 -33.751 1.00 81.19 201 ILE A O 1
ATOM 1581 N N . ILE A 1 202 ? 24.628 -6.814 -34.376 1.00 82.19 202 ILE A N 1
ATOM 1582 C CA . ILE A 1 202 ? 24.339 -6.855 -35.812 1.00 82.19 202 ILE A CA 1
ATOM 1583 C C . ILE A 1 202 ? 25.282 -7.875 -36.439 1.00 82.19 202 ILE A C 1
ATOM 1585 O O . ILE A 1 202 ? 26.507 -7.724 -36.372 1.00 82.19 202 ILE A O 1
ATOM 1589 N N . CYS A 1 203 ? 24.722 -8.919 -37.045 1.00 82.94 203 CYS A N 1
ATOM 1590 C CA . CYS A 1 203 ? 25.513 -9.941 -37.705 1.00 82.94 203 CYS A CA 1
ATOM 1591 C C . CYS A 1 203 ? 26.198 -9.362 -38.948 1.00 82.94 203 CYS A C 1
ATOM 1593 O O . CYS A 1 203 ? 25.563 -8.780 -39.820 1.00 82.94 203 CYS A O 1
ATOM 1595 N N . ASN A 1 204 ? 27.511 -9.533 -39.053 1.00 85.50 204 ASN A N 1
ATOM 1596 C CA . ASN A 1 204 ? 28.307 -9.107 -40.203 1.00 85.50 204 ASN A CA 1
ATOM 1597 C C . ASN A 1 204 ? 28.581 -10.268 -41.171 1.00 85.50 204 ASN A C 1
ATOM 1599 O O . ASN A 1 204 ? 28.734 -10.058 -42.372 1.00 85.50 204 ASN A O 1
ATOM 1603 N N . ARG A 1 205 ? 28.693 -11.496 -40.653 1.00 89.12 205 ARG A N 1
ATOM 1604 C CA . ARG A 1 205 ? 29.029 -12.685 -41.444 1.00 89.12 205 ARG A CA 1
ATOM 1605 C C . ARG A 1 205 ? 28.570 -13.950 -40.732 1.00 89.12 205 ARG A C 1
ATOM 1607 O O . ARG A 1 205 ? 28.801 -14.078 -39.535 1.00 89.12 205 ARG A O 1
ATOM 1614 N N . VAL A 1 206 ? 28.031 -14.907 -41.483 1.00 89.69 206 VAL A N 1
ATOM 1615 C CA . VAL A 1 206 ? 27.609 -16.215 -40.963 1.00 89.69 206 VAL A CA 1
ATOM 1616 C C . VAL A 1 206 ? 28.453 -17.323 -41.592 1.00 89.69 206 VAL A C 1
ATOM 1618 O O . VAL A 1 206 ? 28.664 -17.334 -42.804 1.00 89.69 206 VAL A O 1
ATOM 1621 N N . GLU A 1 207 ? 28.950 -18.247 -40.773 1.00 92.00 207 GLU A N 1
ATOM 1622 C CA . GLU A 1 207 ? 29.621 -19.473 -41.211 1.00 92.00 207 GLU A CA 1
ATOM 1623 C C . GLU A 1 207 ? 28.845 -20.708 -40.742 1.00 92.00 207 GLU A C 1
ATOM 1625 O O . GLU A 1 207 ? 28.504 -20.835 -39.567 1.00 92.00 207 GLU A O 1
ATOM 1630 N N . ASP A 1 208 ? 28.612 -21.656 -41.648 1.00 92.31 208 ASP A N 1
ATOM 1631 C CA . ASP A 1 208 ? 28.047 -22.958 -41.300 1.00 92.31 208 ASP A CA 1
ATOM 1632 C C . ASP A 1 208 ? 29.144 -23.880 -40.733 1.00 92.31 208 ASP A C 1
ATOM 1634 O O . ASP A 1 208 ? 30.139 -24.161 -41.406 1.00 92.31 208 ASP A O 1
ATOM 1638 N N . LYS A 1 209 ? 28.974 -24.340 -39.487 1.00 91.31 209 LYS A N 1
ATOM 1639 C CA . LYS A 1 209 ? 29.907 -25.239 -38.786 1.00 91.31 209 LYS A CA 1
ATOM 1640 C C . LYS A 1 209 ? 29.350 -26.651 -38.586 1.00 91.31 209 LYS A C 1
ATOM 1642 O O . LYS A 1 209 ? 29.886 -27.422 -37.795 1.00 91.31 209 LYS A O 1
ATOM 1647 N N . GLY A 1 210 ? 28.297 -27.018 -39.312 1.00 91.12 210 GLY A N 1
ATOM 1648 C CA . GLY A 1 210 ? 27.650 -28.323 -39.213 1.00 91.12 210 GLY A CA 1
ATOM 1649 C C . GLY A 1 210 ? 26.472 -28.302 -38.246 1.00 91.12 210 GLY A C 1
ATOM 1650 O O . GLY A 1 210 ? 25.337 -28.225 -38.708 1.00 91.12 210 GLY A O 1
ATOM 1651 N N . THR A 1 211 ? 26.726 -28.359 -36.935 1.00 90.44 211 THR A N 1
ATOM 1652 C CA . THR A 1 211 ? 25.684 -28.425 -35.881 1.00 90.44 211 THR A CA 1
ATOM 1653 C C . THR A 1 211 ? 25.197 -27.057 -35.392 1.00 90.44 211 THR A C 1
ATOM 1655 O O . THR A 1 211 ? 24.133 -26.959 -34.784 1.00 90.44 211 THR A O 1
ATOM 1658 N N . TYR A 1 212 ? 25.939 -25.991 -35.693 1.00 93.19 212 TYR A N 1
ATOM 1659 C CA . TYR A 1 212 ? 25.600 -24.605 -35.366 1.00 93.19 212 TYR A CA 1
ATOM 1660 C C . TYR A 1 212 ? 26.014 -23.659 -36.502 1.00 93.19 212 TYR A C 1
ATOM 1662 O O . TYR A 1 212 ? 26.837 -24.009 -37.358 1.00 93.19 212 TYR A O 1
ATOM 1670 N N . TRP A 1 213 ? 25.445 -22.454 -36.512 1.00 93.44 213 TRP A N 1
ATOM 1671 C CA . TRP A 1 213 ? 25.918 -21.339 -37.333 1.00 93.44 213 TRP A CA 1
ATOM 1672 C C . TRP A 1 213 ? 26.706 -20.361 -36.477 1.00 93.44 213 TRP A C 1
ATOM 1674 O O . TRP A 1 213 ? 26.195 -19.853 -35.481 1.00 93.44 213 TRP A O 1
ATOM 1684 N N . ARG A 1 214 ? 27.932 -20.054 -36.896 1.00 93.75 214 ARG A N 1
ATOM 1685 C CA . ARG A 1 214 ? 28.754 -19.035 -36.251 1.00 93.75 214 ARG A CA 1
ATOM 1686 C C . ARG A 1 214 ? 28.471 -17.675 -36.866 1.00 93.75 214 ARG A C 1
ATOM 1688 O O . ARG A 1 214 ? 28.802 -17.434 -38.027 1.00 93.75 214 ARG A O 1
ATOM 1695 N N . CYS A 1 215 ? 27.879 -16.792 -36.078 1.00 89.44 215 CYS A N 1
ATOM 1696 C CA . CYS A 1 215 ? 27.527 -15.434 -36.459 1.00 89.44 215 CYS A CA 1
ATOM 1697 C C . CYS A 1 215 ? 28.584 -14.472 -35.916 1.00 89.44 215 CYS A C 1
ATOM 1699 O O . CYS A 1 215 ? 28.684 -14.268 -34.709 1.00 89.44 215 CYS A O 1
ATOM 1701 N N . TYR A 1 216 ? 29.368 -13.878 -36.809 1.00 88.38 216 TYR A N 1
ATOM 1702 C CA . TYR A 1 216 ? 30.372 -12.875 -36.474 1.00 88.38 216 TYR A CA 1
ATOM 1703 C C . TYR A 1 216 ? 29.752 -11.485 -36.437 1.00 88.38 216 TYR A C 1
ATOM 1705 O O . TYR A 1 216 ? 28.940 -11.143 -37.301 1.00 88.38 216 TYR A O 1
ATOM 1713 N N . PHE A 1 217 ? 30.206 -10.648 -35.517 1.00 84.56 217 PHE A N 1
ATOM 1714 C CA . PHE A 1 217 ? 29.856 -9.233 -35.451 1.00 84.56 217 PHE A CA 1
ATOM 1715 C C . PHE A 1 217 ? 31.122 -8.391 -35.306 1.00 84.56 217 PHE A C 1
ATOM 1717 O O . PHE A 1 217 ? 32.198 -8.883 -34.971 1.00 84.56 217 PHE A O 1
ATOM 1724 N N . LYS A 1 218 ? 31.031 -7.103 -35.637 1.00 78.88 218 LYS A N 1
ATOM 1725 C CA . LYS A 1 218 ? 32.184 -6.211 -35.504 1.00 78.88 218 LYS A CA 1
ATOM 1726 C C . LYS A 1 218 ? 32.319 -5.791 -34.047 1.00 78.88 218 LYS A C 1
ATOM 1728 O O . LYS A 1 218 ? 31.427 -5.146 -33.510 1.00 78.88 218 LYS A O 1
ATOM 1733 N N . THR A 1 219 ? 33.465 -6.089 -33.452 1.00 68.44 219 THR A N 1
ATOM 1734 C CA . THR A 1 219 ? 33.845 -5.612 -32.116 1.00 68.44 219 THR A CA 1
ATOM 1735 C C . THR A 1 219 ? 34.423 -4.203 -32.149 1.00 68.44 219 THR A C 1
ATOM 1737 O O . THR A 1 219 ? 34.778 -3.671 -31.110 1.00 68.44 219 THR A O 1
ATOM 1740 N N . THR A 1 220 ? 34.546 -3.571 -33.319 1.00 63.94 220 THR A N 1
ATOM 1741 C CA . THR A 1 220 ? 35.039 -2.197 -33.456 1.00 63.94 220 THR A CA 1
ATOM 1742 C C . THR A 1 220 ? 34.055 -1.387 -34.284 1.00 63.94 220 THR A C 1
ATOM 1744 O O . THR A 1 220 ? 33.817 -1.697 -35.455 1.00 63.94 220 THR A O 1
ATOM 1747 N N . ASP A 1 221 ? 33.476 -0.355 -33.674 1.00 60.03 221 ASP A N 1
ATOM 1748 C CA . ASP A 1 221 ? 32.662 0.622 -34.398 1.00 60.03 221 ASP A CA 1
ATOM 1749 C C . ASP A 1 221 ? 33.548 1.451 -35.355 1.00 60.03 221 ASP A C 1
ATOM 1751 O O . ASP A 1 221 ? 34.768 1.530 -35.197 1.00 60.03 221 ASP A O 1
ATOM 1755 N N . SER A 1 222 ? 32.933 2.109 -36.335 1.00 54.91 222 SER A N 1
ATOM 1756 C CA . SER A 1 222 ? 33.524 3.071 -37.277 1.00 54.91 222 SER A CA 1
ATOM 1757 C C . SER A 1 222 ? 34.386 4.171 -36.629 1.00 54.91 222 SER A C 1
ATOM 1759 O O . SER A 1 222 ? 35.174 4.819 -37.316 1.00 54.91 222 SER A O 1
ATOM 1761 N N . GLU A 1 223 ? 34.286 4.343 -35.308 1.00 52.47 223 GLU A N 1
ATOM 1762 C CA . GLU A 1 223 ? 35.032 5.305 -34.496 1.00 52.47 223 GLU A CA 1
ATOM 1763 C C . GLU A 1 223 ? 36.091 4.675 -33.563 1.00 52.47 223 GLU A C 1
ATOM 1765 O O . GLU A 1 223 ? 36.633 5.366 -32.703 1.00 52.47 223 GLU A O 1
ATOM 1770 N N . GLY A 1 224 ? 36.400 3.379 -33.699 1.00 52.66 224 GLY A N 1
ATOM 1771 C CA . GLY A 1 224 ? 37.490 2.724 -32.957 1.00 52.66 224 GLY A CA 1
ATOM 1772 C C . GLY A 1 224 ? 37.155 2.281 -31.526 1.00 52.66 224 GLY A C 1
ATOM 1773 O O . GLY A 1 224 ? 38.064 1.987 -30.754 1.00 52.66 224 GLY A O 1
ATOM 1774 N N . ARG A 1 225 ? 35.870 2.235 -31.150 1.00 56.66 225 ARG A N 1
ATOM 1775 C CA . ARG A 1 225 ? 35.410 1.777 -29.826 1.00 56.66 225 ARG A CA 1
ATOM 1776 C C . ARG A 1 225 ? 35.196 0.262 -29.810 1.00 56.66 225 ARG A C 1
ATOM 1778 O O . ARG A 1 225 ? 34.572 -0.261 -30.732 1.00 56.66 225 ARG A O 1
ATOM 1785 N N . THR A 1 226 ? 35.679 -0.411 -28.763 1.00 60.78 226 THR A N 1
ATOM 1786 C CA . THR A 1 226 ? 35.525 -1.863 -28.583 1.00 60.78 226 THR A CA 1
ATOM 1787 C C . THR A 1 226 ? 34.130 -2.205 -28.053 1.00 60.78 226 THR A C 1
ATOM 1789 O O . THR A 1 226 ? 33.777 -1.801 -26.947 1.00 60.78 226 THR A O 1
ATOM 1792 N N . VAL A 1 227 ? 33.344 -2.949 -28.829 1.00 65.44 227 VAL A N 1
ATOM 1793 C CA . VAL A 1 227 ? 32.054 -3.531 -28.432 1.00 65.44 227 VAL A CA 1
ATOM 1794 C C . VAL A 1 227 ? 32.311 -4.949 -27.931 1.00 65.44 227 VAL A C 1
ATOM 1796 O O . VAL A 1 227 ? 32.812 -5.784 -28.684 1.00 65.44 227 VAL A O 1
ATOM 1799 N N . TYR A 1 228 ? 31.990 -5.211 -26.664 1.00 70.62 228 TYR A N 1
ATOM 1800 C CA . TYR A 1 228 ? 32.110 -6.541 -26.063 1.00 70.62 228 TYR A CA 1
ATOM 1801 C C . TYR A 1 228 ? 30.905 -7.414 -26.412 1.00 70.62 228 TYR A C 1
ATOM 1803 O O . TYR A 1 228 ? 29.780 -6.917 -26.508 1.00 70.62 228 TYR A O 1
ATOM 1811 N N . ASN A 1 229 ? 31.134 -8.722 -26.544 1.00 81.56 229 ASN A N 1
ATOM 1812 C CA . ASN A 1 229 ? 30.041 -9.677 -26.630 1.00 81.56 229 ASN A CA 1
ATOM 1813 C C . ASN A 1 229 ? 29.253 -9.693 -25.315 1.00 81.56 229 ASN A C 1
ATOM 1815 O O . ASN A 1 229 ? 29.818 -9.936 -24.251 1.00 81.56 229 ASN A O 1
ATOM 1819 N N . THR A 1 230 ? 27.952 -9.436 -25.395 1.00 83.44 230 THR A N 1
ATOM 1820 C CA . THR A 1 230 ? 27.039 -9.467 -24.244 1.00 83.44 230 THR A CA 1
ATOM 1821 C C . THR A 1 230 ? 26.250 -10.772 -24.150 1.00 83.44 230 THR A C 1
ATOM 1823 O O . THR A 1 230 ? 25.568 -10.990 -23.152 1.00 83.44 230 THR A O 1
ATOM 1826 N N . PHE A 1 231 ? 26.353 -11.651 -25.152 1.00 87.62 231 PHE A N 1
ATOM 1827 C CA . PHE A 1 231 ? 25.762 -12.985 -25.117 1.00 87.62 231 PHE A CA 1
ATOM 1828 C C . PHE A 1 231 ? 26.597 -13.936 -24.253 1.00 87.62 231 PHE A C 1
ATOM 1830 O O . PHE A 1 231 ? 27.825 -13.840 -24.189 1.00 87.62 231 PHE A O 1
ATOM 1837 N N . GLN A 1 232 ? 25.929 -14.905 -23.637 1.00 88.50 232 GLN A N 1
ATOM 1838 C CA . GLN A 1 232 ? 26.542 -16.041 -22.948 1.00 88.50 232 GLN A CA 1
ATOM 1839 C C . GLN A 1 232 ? 25.924 -17.341 -23.473 1.00 88.50 232 GLN A C 1
ATOM 1841 O O . GLN A 1 232 ? 24.902 -17.326 -24.164 1.00 88.50 232 GLN A O 1
ATOM 1846 N N . GLU A 1 233 ? 26.552 -18.470 -23.149 1.00 91.00 233 GLU A N 1
ATOM 1847 C CA . GLU A 1 233 ? 25.945 -19.783 -23.373 1.00 91.00 233 GLU A CA 1
ATOM 1848 C C . GLU A 1 233 ? 24.574 -19.874 -22.679 1.00 91.00 233 GLU A C 1
ATOM 1850 O O . GLU A 1 233 ? 24.309 -19.178 -21.695 1.00 91.00 233 GLU A O 1
ATOM 1855 N N . ASP A 1 234 ? 23.687 -20.699 -23.234 1.00 92.81 234 ASP A N 1
ATOM 1856 C CA . ASP A 1 234 ? 22.283 -20.866 -22.830 1.00 92.81 234 ASP A CA 1
ATOM 1857 C C . ASP A 1 234 ? 21.347 -19.675 -23.100 1.00 92.81 234 ASP A C 1
ATOM 1859 O O . ASP A 1 234 ? 20.135 -19.779 -22.862 1.00 92.81 234 ASP A O 1
ATOM 1863 N N . ASP A 1 235 ? 21.850 -18.563 -23.644 1.00 91.94 235 ASP A N 1
ATOM 1864 C CA . ASP A 1 235 ? 20.985 -17.488 -24.130 1.00 91.94 235 ASP A CA 1
ATOM 1865 C C . ASP A 1 235 ? 20.127 -17.960 -25.295 1.00 91.94 235 ASP A C 1
ATOM 1867 O O . ASP A 1 235 ? 20.530 -18.785 -26.109 1.00 91.94 235 ASP A O 1
ATOM 1871 N N . GLN A 1 236 ? 18.941 -17.386 -25.426 1.00 91.25 236 GLN A N 1
ATOM 1872 C CA . GLN A 1 236 ? 18.112 -17.591 -26.602 1.00 91.25 236 GLN A CA 1
ATOM 1873 C C . GLN A 1 236 ? 18.166 -16.322 -27.450 1.00 91.25 236 GLN A C 1
ATOM 1875 O O . GLN A 1 236 ? 17.848 -15.239 -26.973 1.00 91.25 236 GLN A O 1
ATOM 1880 N N . ALA A 1 237 ? 18.598 -16.438 -28.698 1.00 89.88 237 ALA A N 1
ATOM 1881 C CA . ALA A 1 237 ? 18.784 -15.321 -29.611 1.00 89.88 237 ALA A CA 1
ATOM 1882 C C . ALA A 1 237 ? 17.638 -15.261 -30.621 1.00 89.88 237 ALA A C 1
ATOM 1884 O O . ALA A 1 237 ? 17.354 -16.258 -31.290 1.00 89.88 237 ALA A O 1
ATOM 1885 N N . ILE A 1 238 ? 17.004 -14.098 -30.741 1.00 86.31 238 ILE A N 1
ATOM 1886 C CA . ILE A 1 238 ? 15.914 -13.840 -31.679 1.00 86.31 238 ILE A CA 1
ATOM 1887 C C . ILE A 1 238 ? 16.349 -12.848 -32.760 1.00 86.31 238 ILE A C 1
ATOM 1889 O O . ILE A 1 238 ? 17.075 -11.889 -32.492 1.00 86.31 238 ILE A O 1
ATOM 1893 N N . CYS A 1 239 ? 15.866 -13.060 -33.976 1.00 83.44 239 CYS A N 1
ATOM 1894 C CA . CYS A 1 239 ? 15.800 -12.046 -35.016 1.00 83.44 239 CYS A CA 1
ATOM 1895 C C . CYS A 1 239 ? 14.380 -12.047 -35.577 1.00 83.44 239 CYS A C 1
ATOM 1897 O O . CYS A 1 239 ? 13.833 -13.109 -35.869 1.00 83.44 239 CYS A O 1
ATOM 1899 N N . GLU A 1 240 ? 13.775 -10.871 -35.703 1.00 75.12 240 GLU A N 1
ATOM 1900 C CA . GLU A 1 240 ? 12.464 -10.698 -36.320 1.00 75.12 240 GLU A CA 1
ATOM 1901 C C . GLU A 1 240 ? 12.481 -9.400 -37.128 1.00 75.12 240 GLU A C 1
ATOM 1903 O O . GLU A 1 240 ? 12.845 -8.338 -36.622 1.00 75.12 240 GLU A O 1
ATOM 1908 N N . THR A 1 241 ? 12.103 -9.480 -38.400 1.00 66.81 241 THR A N 1
ATOM 1909 C CA . THR A 1 241 ? 11.999 -8.315 -39.282 1.00 66.81 241 THR A CA 1
ATOM 1910 C C . THR A 1 241 ? 10.619 -8.254 -39.921 1.00 66.81 241 THR A C 1
ATOM 1912 O O . THR A 1 241 ? 10.084 -9.252 -40.405 1.00 66.81 241 THR A O 1
ATOM 1915 N N . PHE A 1 242 ? 10.041 -7.054 -39.940 1.00 56.09 242 PHE A N 1
ATOM 1916 C CA . PHE A 1 242 ? 8.704 -6.807 -40.469 1.00 56.09 242 PHE A CA 1
ATOM 1917 C C . PHE A 1 242 ? 8.772 -5.908 -41.704 1.00 56.09 242 PHE A C 1
ATOM 1919 O O . PHE A 1 242 ? 9.433 -4.871 -41.689 1.00 56.09 242 PHE A O 1
ATOM 1926 N N . ASN A 1 243 ? 8.031 -6.264 -42.756 1.00 49.25 243 ASN A N 1
ATOM 1927 C CA . ASN A 1 243 ? 7.802 -5.434 -43.945 1.00 49.25 243 ASN A CA 1
ATOM 1928 C C . ASN A 1 243 ? 9.072 -5.046 -44.727 1.00 49.25 243 ASN A C 1
ATOM 1930 O O . ASN A 1 243 ? 9.158 -3.958 -45.303 1.00 49.25 243 ASN A O 1
ATOM 1934 N N . LEU A 1 244 ? 10.052 -5.946 -44.812 1.00 52.31 244 LEU A N 1
ATOM 1935 C CA . LEU A 1 244 ? 11.184 -5.775 -45.723 1.00 52.31 244 LEU A CA 1
ATOM 1936 C C . LEU A 1 244 ? 10.768 -6.102 -47.166 1.00 52.31 244 LEU A C 1
ATOM 1938 O O . LEU A 1 244 ? 10.126 -7.117 -47.433 1.00 52.31 244 LEU A O 1
ATOM 1942 N N . LYS A 1 245 ? 11.213 -5.290 -48.137 1.00 45.03 245 LYS A N 1
ATOM 1943 C CA . LYS A 1 245 ? 11.049 -5.587 -49.579 1.00 45.03 245 LYS A CA 1
ATOM 1944 C C . LYS A 1 245 ? 11.691 -6.922 -49.999 1.00 45.03 245 LYS A C 1
ATOM 1946 O O . LYS A 1 245 ? 11.357 -7.438 -51.060 1.00 45.03 245 LYS A O 1
ATOM 1951 N N . SER A 1 246 ? 12.610 -7.449 -49.190 1.00 53.38 246 SER A N 1
ATOM 1952 C CA . SER A 1 246 ? 13.337 -8.707 -49.386 1.00 53.38 246 SER A CA 1
ATOM 1953 C C . SER A 1 246 ? 12.679 -9.933 -48.735 1.00 53.38 246 SER A C 1
ATOM 1955 O O . SER A 1 246 ? 13.233 -11.021 -48.849 1.00 53.38 246 SER A O 1
ATOM 1957 N N . GLY A 1 247 ? 11.510 -9.783 -48.100 1.00 55.91 247 GLY A N 1
ATOM 1958 C CA . GLY A 1 247 ? 10.855 -10.837 -47.316 1.00 55.91 247 GLY A CA 1
ATOM 1959 C C . GLY A 1 247 ? 11.123 -10.687 -45.816 1.00 55.91 247 GLY A C 1
ATOM 1960 O O . GLY A 1 247 ? 12.157 -10.155 -45.420 1.00 55.91 247 GLY A O 1
ATOM 1961 N N . ASN A 1 248 ? 10.160 -11.109 -44.993 1.00 62.97 248 ASN A N 1
ATOM 1962 C CA . ASN A 1 248 ? 10.300 -11.120 -43.536 1.00 62.97 248 ASN A CA 1
ATOM 1963 C C . ASN A 1 248 ? 11.247 -12.254 -43.131 1.00 62.97 248 ASN A C 1
ATOM 1965 O O . ASN A 1 248 ? 11.158 -13.347 -43.685 1.00 62.97 248 ASN A O 1
ATOM 1969 N N . HIS A 1 249 ? 12.119 -11.988 -42.166 1.00 74.06 249 HIS A N 1
ATOM 1970 C CA . HIS A 1 249 ? 13.072 -12.949 -41.624 1.00 74.06 249 HIS A CA 1
ATOM 1971 C C . HIS A 1 249 ? 12.794 -13.165 -40.138 1.00 74.06 249 HIS A C 1
ATOM 1973 O O . HIS A 1 249 ? 12.636 -12.180 -39.407 1.00 74.06 249 HIS A O 1
ATOM 1979 N N . TYR A 1 250 ? 12.712 -14.428 -39.711 1.00 82.38 250 TYR A N 1
ATOM 1980 C CA . TYR A 1 250 ? 12.447 -14.792 -38.320 1.00 82.38 250 TYR A CA 1
ATOM 1981 C C . TYR A 1 250 ? 13.258 -16.012 -37.882 1.00 82.38 250 TYR A C 1
ATOM 1983 O O . TYR A 1 250 ? 13.264 -17.039 -38.556 1.00 82.38 250 TYR A O 1
ATOM 1991 N N . TYR A 1 251 ? 13.879 -15.941 -36.708 1.00 85.19 251 TYR A N 1
ATOM 1992 C CA . TYR A 1 251 ? 14.339 -17.122 -35.982 1.00 85.19 251 TYR A CA 1
ATOM 1993 C C . TYR A 1 251 ? 14.462 -16.843 -34.489 1.00 85.19 251 TYR A C 1
ATOM 1995 O O . TYR A 1 251 ? 14.772 -15.727 -34.086 1.00 85.19 251 TYR A O 1
ATOM 2003 N N . TRP A 1 252 ? 14.292 -17.882 -33.671 1.00 88.06 252 TRP A N 1
ATOM 2004 C CA . TRP A 1 252 ? 14.605 -17.848 -32.243 1.00 88.06 252 TRP A CA 1
ATOM 2005 C C . TRP A 1 252 ? 15.336 -19.139 -31.865 1.00 88.06 252 TRP A C 1
ATOM 2007 O O . TRP A 1 252 ? 14.784 -20.232 -31.979 1.00 88.06 252 TRP A O 1
ATOM 2017 N N . ARG A 1 253 ? 16.623 -19.032 -31.522 1.00 92.81 253 ARG A N 1
ATOM 2018 C CA . ARG A 1 253 ? 17.562 -20.170 -31.457 1.00 92.81 253 ARG A CA 1
ATOM 2019 C C . ARG A 1 253 ? 18.403 -20.131 -30.187 1.00 92.81 253 ARG A C 1
ATOM 2021 O O . ARG A 1 253 ? 18.662 -19.052 -29.665 1.00 92.81 253 ARG A O 1
ATOM 2028 N N . LEU A 1 254 ? 18.842 -21.292 -29.698 1.00 94.56 254 LEU A N 1
ATOM 2029 C CA . LEU A 1 254 ? 19.771 -21.358 -28.563 1.00 94.56 254 LEU A CA 1
ATOM 2030 C C . LEU A 1 254 ? 21.182 -20.908 -28.973 1.00 94.56 254 LEU A C 1
ATOM 2032 O O . LEU A 1 254 ? 21.685 -21.323 -30.019 1.00 94.56 254 LEU A O 1
ATOM 2036 N N . VAL A 1 255 ? 21.832 -20.121 -28.120 1.00 93.88 255 VAL A N 1
ATOM 2037 C CA . VAL A 1 255 ? 23.259 -19.808 -28.176 1.00 93.88 255 VAL A CA 1
ATOM 2038 C C . VAL A 1 255 ? 24.032 -20.930 -27.488 1.00 93.88 255 VAL A C 1
ATOM 2040 O O . VAL A 1 255 ? 23.947 -21.112 -26.276 1.00 93.88 255 VAL A O 1
ATOM 2043 N N . THR A 1 256 ? 24.789 -21.696 -28.268 1.00 94.06 256 THR A N 1
ATOM 2044 C CA . THR A 1 256 ? 25.549 -22.863 -27.785 1.00 94.06 256 THR A CA 1
ATOM 2045 C C . THR A 1 256 ? 27.009 -22.551 -27.479 1.00 94.06 256 THR A C 1
ATOM 2047 O O . THR A 1 256 ? 27.728 -23.423 -27.009 1.00 94.06 256 THR A O 1
ATOM 2050 N N . GLY A 1 257 ? 27.467 -21.347 -27.813 1.00 90.31 257 GLY A N 1
ATOM 2051 C CA . GLY A 1 257 ? 28.847 -20.918 -27.624 1.00 90.31 257 GLY A CA 1
ATOM 2052 C C . GLY A 1 257 ? 29.008 -19.436 -27.931 1.00 90.31 257 GLY A C 1
ATOM 2053 O O . GLY A 1 257 ? 28.308 -18.888 -28.788 1.00 90.31 257 GLY A O 1
ATOM 2054 N N . THR A 1 258 ? 29.934 -18.777 -27.242 1.00 91.31 258 THR A N 1
ATOM 2055 C CA . THR A 1 258 ? 30.254 -17.363 -27.463 1.00 91.31 258 THR A CA 1
ATOM 2056 C C . THR A 1 258 ? 31.764 -17.145 -27.508 1.00 91.31 258 THR A C 1
ATOM 2058 O O . THR A 1 258 ? 32.543 -17.856 -26.876 1.00 91.31 258 THR A O 1
ATOM 2061 N N . GLY A 1 259 ? 32.193 -16.167 -28.302 1.00 88.00 259 GLY A N 1
ATOM 2062 C CA . GLY A 1 259 ? 33.565 -15.666 -28.323 1.00 88.00 259 GLY A CA 1
ATOM 2063 C C . GLY A 1 259 ? 33.588 -14.143 -28.370 1.00 88.00 259 GLY A C 1
ATOM 2064 O O . GLY A 1 259 ? 32.536 -13.505 -28.353 1.00 88.00 259 GLY A O 1
ATOM 2065 N N . ASP A 1 260 ? 34.778 -13.551 -28.458 1.00 84.75 260 ASP A N 1
ATOM 2066 C CA . ASP A 1 260 ? 34.928 -12.089 -28.424 1.00 84.75 260 ASP A CA 1
ATOM 2067 C C . ASP A 1 260 ? 34.188 -11.386 -29.576 1.00 84.75 260 ASP A C 1
ATOM 2069 O O . ASP A 1 260 ? 33.603 -10.325 -29.371 1.00 84.75 260 ASP A O 1
ATOM 2073 N N . ASP A 1 261 ? 34.181 -11.986 -30.772 1.00 88.06 261 ASP A N 1
ATOM 2074 C CA . ASP A 1 261 ? 33.619 -11.424 -32.009 1.00 88.06 261 ASP A CA 1
ATOM 2075 C C . ASP A 1 261 ? 32.553 -12.309 -32.681 1.00 88.06 261 ASP A C 1
ATOM 2077 O O . ASP A 1 261 ? 32.155 -12.045 -33.821 1.00 88.06 261 ASP A O 1
ATOM 2081 N N . TYR A 1 262 ? 32.081 -13.362 -32.004 1.00 90.12 262 TYR A N 1
ATOM 2082 C CA . TYR A 1 262 ? 31.069 -14.266 -32.553 1.00 90.12 262 TYR A CA 1
ATOM 2083 C C . TYR A 1 262 ? 30.126 -14.872 -31.507 1.00 90.12 262 TYR A C 1
ATOM 2085 O O . TYR A 1 262 ? 30.453 -14.983 -30.325 1.00 90.12 262 TYR A O 1
ATOM 2093 N N . ILE A 1 263 ? 28.969 -15.333 -31.984 1.00 92.75 263 ILE A N 1
ATOM 2094 C CA . ILE A 1 263 ? 28.050 -16.226 -31.266 1.00 92.75 263 ILE A CA 1
ATOM 2095 C C . ILE A 1 263 ? 27.742 -17.459 -32.122 1.00 92.75 263 ILE A C 1
ATOM 2097 O O . ILE A 1 263 ? 27.680 -17.361 -33.349 1.00 92.75 263 ILE A O 1
ATOM 2101 N N . ASP A 1 264 ? 27.534 -18.607 -31.486 1.00 94.94 264 ASP A N 1
ATOM 2102 C CA . ASP A 1 264 ? 27.162 -19.861 -32.142 1.00 94.94 264 ASP A CA 1
ATOM 2103 C C . ASP A 1 264 ? 25.682 -20.163 -31.894 1.00 94.94 264 ASP A C 1
ATOM 2105 O O . ASP A 1 264 ? 25.265 -20.343 -30.752 1.00 94.94 264 ASP A O 1
ATOM 2109 N N . LEU A 1 265 ? 24.887 -20.216 -32.964 1.00 93.62 265 LEU A N 1
ATOM 2110 C CA . LEU A 1 265 ? 23.448 -20.485 -32.915 1.00 93.62 265 LEU A CA 1
ATOM 2111 C C . LEU A 1 265 ? 23.145 -21.933 -33.301 1.00 93.62 265 LEU A C 1
ATOM 2113 O O . LEU A 1 265 ? 23.538 -22.384 -34.380 1.00 93.62 265 LEU A O 1
ATOM 2117 N N . SER A 1 266 ? 22.400 -22.641 -32.455 1.00 94.19 266 SER A N 1
ATOM 2118 C CA . SER A 1 266 ? 22.007 -24.034 -32.681 1.00 94.19 266 SER A CA 1
ATOM 2119 C C . SER A 1 266 ? 21.117 -24.198 -33.915 1.00 94.19 266 SER A C 1
ATOM 2121 O O . SER A 1 266 ? 20.172 -23.428 -34.143 1.00 94.19 266 SER A O 1
ATOM 2123 N N . LYS A 1 267 ? 21.390 -25.247 -34.701 1.00 93.69 267 LYS A N 1
ATOM 2124 C CA . LYS A 1 267 ? 20.504 -25.658 -35.799 1.00 93.69 267 LYS A CA 1
ATOM 2125 C C . LYS A 1 267 ? 19.294 -26.443 -35.317 1.00 93.69 267 LYS A C 1
ATOM 2127 O O . LYS A 1 267 ? 18.210 -26.255 -35.865 1.00 93.69 267 LYS A O 1
ATOM 2132 N N . ASP A 1 268 ? 19.499 -27.273 -34.297 1.00 91.62 268 ASP A N 1
ATOM 2133 C CA . ASP A 1 268 ? 18.513 -28.241 -33.820 1.00 91.62 268 ASP A CA 1
ATOM 2134 C C . ASP A 1 268 ? 17.657 -27.681 -32.675 1.00 91.62 268 ASP A C 1
ATOM 2136 O O . ASP A 1 268 ? 16.454 -27.929 -32.639 1.00 91.62 268 ASP A O 1
ATOM 2140 N N . ASP A 1 269 ? 18.245 -26.888 -31.768 1.00 91.19 269 ASP A N 1
ATOM 2141 C CA . ASP A 1 269 ? 17.508 -26.247 -30.670 1.00 91.19 269 ASP A CA 1
ATOM 2142 C C . ASP A 1 269 ? 17.039 -24.847 -31.086 1.00 91.19 269 ASP A C 1
ATOM 2144 O O . ASP A 1 269 ? 17.775 -23.854 -31.012 1.00 91.19 269 ASP A O 1
ATOM 2148 N N . CYS A 1 270 ? 15.817 -24.798 -31.620 1.00 90.44 270 CYS A N 1
ATOM 2149 C CA . CYS A 1 270 ? 15.193 -23.584 -32.126 1.00 90.44 270 CYS A CA 1
ATOM 2150 C C . CYS A 1 270 ? 13.664 -23.630 -32.088 1.00 90.44 270 CYS A C 1
ATOM 2152 O O . CYS A 1 270 ? 13.043 -24.694 -32.037 1.00 90.44 270 CYS A O 1
ATOM 2154 N N . ALA A 1 271 ? 13.052 -22.450 -32.160 1.00 87.75 271 ALA A N 1
ATOM 2155 C CA . ALA A 1 271 ? 11.620 -22.293 -32.342 1.00 87.75 271 ALA A CA 1
ATOM 2156 C C . ALA A 1 271 ? 11.177 -22.816 -33.715 1.00 87.75 271 ALA A C 1
ATOM 2158 O O . ALA A 1 271 ? 11.885 -22.668 -34.719 1.00 87.75 271 ALA A O 1
ATOM 2159 N N . SER A 1 272 ? 9.968 -23.375 -33.777 1.00 81.31 272 SER A N 1
ATOM 2160 C CA . SER A 1 272 ? 9.369 -23.807 -35.042 1.00 81.31 272 SER A CA 1
ATOM 2161 C C . SER A 1 272 ? 9.233 -22.629 -36.013 1.00 81.31 272 SER A C 1
ATOM 2163 O O . SER A 1 272 ? 8.824 -21.542 -35.614 1.00 81.31 272 SER A O 1
ATOM 2165 N N . GLY A 1 273 ? 9.583 -22.842 -37.284 1.00 77.31 273 GLY A N 1
ATOM 2166 C CA . GLY A 1 273 ? 9.575 -21.785 -38.301 1.00 77.31 273 GLY A CA 1
ATOM 2167 C C . GLY A 1 273 ? 10.796 -20.861 -38.277 1.00 77.31 273 GLY A C 1
ATOM 2168 O O . GLY A 1 273 ? 10.772 -19.839 -38.949 1.00 77.31 273 GLY A O 1
ATOM 2169 N N . SER A 1 274 ? 11.852 -21.205 -37.529 1.00 83.69 274 SER A N 1
ATOM 2170 C CA . SER A 1 274 ? 13.109 -20.450 -37.549 1.00 83.69 274 SER A CA 1
ATOM 2171 C C . SER A 1 274 ? 13.872 -20.632 -38.865 1.00 83.69 274 SER A C 1
ATOM 2173 O O . SER A 1 274 ? 14.237 -21.752 -39.233 1.00 83.69 274 SER A O 1
ATOM 2175 N N . ASP A 1 275 ? 14.214 -19.521 -39.507 1.00 85.38 275 ASP A N 1
ATOM 2176 C CA . ASP A 1 275 ? 15.042 -19.454 -40.710 1.00 85.38 275 ASP A CA 1
ATOM 2177 C C . ASP A 1 275 ? 16.550 -19.571 -40.399 1.00 85.38 275 ASP A C 1
ATOM 2179 O O . ASP A 1 275 ? 16.974 -19.736 -39.247 1.00 85.38 275 ASP A O 1
ATOM 2183 N N . ILE A 1 276 ? 17.374 -19.524 -41.450 1.00 87.19 276 ILE A N 1
ATOM 2184 C CA . ILE A 1 276 ? 18.842 -19.550 -41.381 1.00 87.19 276 ILE A CA 1
ATOM 2185 C C . ILE A 1 276 ? 19.365 -18.122 -41.154 1.00 87.19 276 ILE A C 1
ATOM 2187 O O . ILE A 1 276 ? 19.029 -17.272 -41.973 1.00 87.19 276 ILE A O 1
ATOM 2191 N N . PRO A 1 277 ? 20.228 -17.868 -40.150 1.00 89.44 277 PRO A N 1
ATOM 2192 C CA . PRO A 1 277 ? 20.825 -16.549 -39.930 1.00 89.44 277 PRO A CA 1
ATOM 2193 C C . PRO A 1 277 ? 21.590 -16.015 -41.150 1.00 89.44 277 PRO A C 1
ATOM 2195 O O . PRO A 1 277 ? 22.311 -16.761 -41.823 1.00 89.44 277 PRO A O 1
ATOM 2198 N N . LEU A 1 278 ? 21.495 -14.711 -41.396 1.00 87.56 278 LEU A N 1
ATOM 2199 C CA . LEU A 1 278 ? 22.100 -13.993 -42.514 1.00 87.56 278 LEU A CA 1
ATOM 2200 C C . LEU A 1 278 ? 22.951 -12.799 -42.047 1.00 87.56 278 LEU A C 1
ATOM 2202 O O . LEU A 1 278 ? 22.827 -12.258 -40.950 1.00 87.56 278 LEU A O 1
ATOM 2206 N N . ALA A 1 279 ? 23.859 -12.360 -42.921 1.00 83.94 279 ALA A N 1
ATOM 2207 C CA . ALA A 1 279 ? 24.593 -11.120 -42.696 1.00 83.94 279 ALA A CA 1
ATOM 2208 C C . ALA A 1 279 ? 23.643 -9.916 -42.817 1.00 83.94 279 ALA A C 1
ATOM 2210 O O . ALA A 1 279 ? 22.936 -9.780 -43.814 1.00 83.94 279 ALA A O 1
ATOM 2211 N N . GLY A 1 280 ? 23.681 -9.022 -41.832 1.00 79.50 280 GLY A N 1
ATOM 2212 C CA . GLY A 1 280 ? 22.787 -7.873 -41.694 1.00 79.50 280 GLY A CA 1
ATOM 2213 C C . GLY A 1 280 ? 21.715 -8.045 -40.617 1.00 79.50 280 GLY A C 1
ATOM 2214 O O . GLY A 1 280 ? 21.087 -7.053 -40.251 1.00 79.50 280 GLY A O 1
ATOM 2215 N N . ASP A 1 281 ? 21.536 -9.253 -40.078 1.00 82.38 281 ASP A N 1
ATOM 2216 C CA . ASP A 1 281 ? 20.508 -9.527 -39.074 1.00 82.38 281 ASP A CA 1
ATOM 2217 C C . ASP A 1 281 ? 20.775 -8.797 -37.758 1.00 82.38 281 ASP A C 1
ATOM 2219 O O . ASP A 1 281 ? 21.893 -8.805 -37.230 1.00 82.38 281 ASP A O 1
ATOM 2223 N N . SER A 1 282 ? 19.725 -8.189 -37.202 1.00 83.38 282 SER A N 1
ATOM 2224 C CA . SER A 1 282 ? 19.738 -7.668 -35.837 1.00 83.38 282 SER A CA 1
ATOM 2225 C C . SER A 1 282 ? 19.345 -8.797 -34.893 1.00 83.38 282 SER A C 1
ATOM 2227 O O . SER A 1 282 ? 18.190 -9.220 -34.862 1.00 83.38 282 SER A O 1
ATOM 2229 N N . ILE A 1 283 ? 20.335 -9.316 -34.174 1.00 86.56 283 ILE A N 1
ATOM 2230 C CA . ILE A 1 283 ? 20.182 -10.446 -33.266 1.00 86.56 283 ILE A CA 1
ATOM 2231 C C . ILE A 1 283 ? 20.097 -9.902 -31.850 1.00 86.56 283 ILE A C 1
ATOM 2233 O O . ILE A 1 283 ? 21.015 -9.222 -31.393 1.00 86.56 283 ILE A O 1
ATOM 2237 N N . VAL A 1 284 ? 19.018 -10.220 -31.147 1.00 87.12 284 VAL A N 1
ATOM 2238 C CA . VAL A 1 284 ? 18.769 -9.749 -29.783 1.00 87.12 284 VAL A CA 1
ATOM 2239 C C . VAL A 1 284 ? 18.661 -10.944 -28.845 1.00 87.12 284 VAL A C 1
ATOM 2241 O O . VAL A 1 284 ? 18.119 -11.986 -29.210 1.00 87.12 284 VAL A O 1
ATOM 2244 N N . GLN A 1 285 ? 19.202 -10.821 -27.638 1.00 90.19 285 GLN A N 1
ATOM 2245 C CA . GLN A 1 285 ? 19.024 -11.823 -26.592 1.00 90.19 285 GLN A CA 1
ATOM 2246 C C . GLN A 1 285 ? 17.583 -11.752 -26.080 1.00 90.19 285 GLN A C 1
ATOM 2248 O O . GLN A 1 285 ? 17.086 -10.673 -25.796 1.00 90.19 285 GLN A O 1
ATOM 2253 N N . LEU A 1 286 ? 16.884 -12.874 -25.971 1.00 88.56 286 LEU A N 1
ATOM 2254 C CA . LEU A 1 286 ? 15.502 -12.935 -25.511 1.00 88.56 286 LEU A CA 1
ATOM 2255 C C . LEU A 1 286 ? 15.283 -14.218 -24.720 1.00 88.56 286 LEU A C 1
ATOM 2257 O O . LEU A 1 286 ? 14.816 -15.227 -25.244 1.00 88.56 286 LEU A O 1
ATOM 2261 N N . GLY A 1 287 ? 15.645 -14.158 -23.444 1.00 89.94 287 GLY A N 1
ATOM 2262 C CA . GLY A 1 287 ? 15.568 -15.288 -22.533 1.00 89.94 287 GLY A CA 1
ATOM 2263 C C . GLY A 1 287 ? 16.865 -16.085 -22.428 1.00 89.94 287 GLY A C 1
ATOM 2264 O O . GLY A 1 287 ? 17.812 -15.908 -23.197 1.00 89.94 287 GLY A O 1
ATOM 2265 N N . ASN A 1 288 ? 16.897 -16.977 -21.445 1.00 92.75 288 ASN A N 1
ATOM 2266 C CA . ASN A 1 288 ? 18.019 -17.867 -21.161 1.00 92.75 288 ASN A CA 1
ATOM 2267 C C . ASN A 1 288 ? 17.478 -19.173 -20.557 1.00 92.75 288 ASN A C 1
ATOM 2269 O O . ASN A 1 288 ? 16.500 -19.144 -19.806 1.00 92.75 288 ASN A O 1
ATOM 2273 N N . ARG A 1 289 ? 18.057 -20.330 -20.894 1.00 91.62 289 ARG A N 1
ATOM 2274 C CA . ARG A 1 289 ? 17.564 -21.636 -20.412 1.00 91.62 289 ARG A CA 1
ATOM 2275 C C . ARG A 1 289 ? 17.693 -21.811 -18.899 1.00 91.62 289 ARG A C 1
ATOM 2277 O O . ARG A 1 289 ? 16.832 -22.451 -18.298 1.00 91.62 289 ARG A O 1
ATOM 2284 N N . THR A 1 290 ? 18.742 -21.260 -18.298 1.00 91.31 290 THR A N 1
ATOM 2285 C CA . THR A 1 290 ? 19.189 -21.606 -16.942 1.00 91.31 290 THR A CA 1
ATOM 2286 C C . THR A 1 290 ? 19.324 -20.387 -16.028 1.00 91.31 290 THR A C 1
ATOM 2288 O O . THR A 1 290 ? 18.862 -20.433 -14.888 1.00 91.31 290 THR A O 1
ATOM 2291 N N . ASP A 1 291 ? 19.886 -19.280 -16.512 1.00 89.19 291 ASP A N 1
ATOM 2292 C CA . ASP A 1 291 ? 20.092 -18.057 -15.736 1.00 89.19 291 ASP A CA 1
ATOM 2293 C C . ASP A 1 291 ? 18.812 -17.215 -15.635 1.00 89.19 291 ASP A C 1
ATOM 2295 O O . ASP A 1 291 ? 18.430 -16.479 -16.550 1.00 89.19 291 ASP A O 1
ATOM 2299 N N . THR A 1 292 ? 18.179 -17.263 -14.462 1.00 89.50 292 THR A N 1
ATOM 2300 C CA . THR A 1 292 ? 16.979 -16.480 -14.139 1.00 89.50 292 THR A CA 1
ATOM 2301 C C . THR A 1 292 ? 17.183 -14.967 -14.239 1.00 89.50 292 THR A C 1
ATOM 2303 O O . THR A 1 292 ? 16.225 -14.245 -14.499 1.00 89.50 292 THR A O 1
ATOM 2306 N N . GLY A 1 293 ? 18.411 -14.462 -14.069 1.00 87.56 293 GLY A N 1
ATOM 2307 C CA . GLY A 1 293 ? 18.716 -13.035 -14.203 1.00 87.56 293 GLY A CA 1
ATOM 2308 C C . GLY A 1 293 ? 18.631 -12.526 -15.644 1.00 87.56 293 GLY A C 1
ATOM 2309 O O . GLY A 1 293 ? 18.497 -11.323 -15.865 1.00 87.56 293 GLY A O 1
ATOM 2310 N N . ARG A 1 294 ? 18.669 -13.432 -16.630 1.00 87.69 294 ARG A N 1
ATOM 2311 C CA . ARG A 1 294 ? 18.693 -13.120 -18.071 1.00 87.69 294 ARG A CA 1
ATOM 2312 C C . ARG A 1 294 ? 17.432 -13.594 -18.799 1.00 87.69 294 ARG A C 1
ATOM 2314 O O . ARG A 1 294 ? 17.341 -13.530 -20.022 1.00 87.69 294 ARG A O 1
ATOM 2321 N N . GLN A 1 295 ? 16.427 -14.015 -18.035 1.00 91.44 295 GLN A N 1
ATOM 2322 C CA . GLN A 1 295 ? 15.104 -14.430 -18.507 1.00 91.44 295 GLN A CA 1
ATOM 2323 C C . GLN A 1 295 ? 14.096 -13.276 -18.628 1.00 91.44 295 GLN A C 1
ATOM 2325 O O . GLN A 1 295 ? 12.942 -13.507 -18.994 1.00 91.44 295 GLN A O 1
ATOM 2330 N N . GLY A 1 296 ? 14.513 -12.050 -18.302 1.00 88.06 296 GLY A N 1
ATOM 2331 C CA . GLY A 1 296 ? 13.687 -10.850 -18.389 1.00 88.06 296 GLY A CA 1
ATOM 2332 C C . GLY A 1 296 ? 13.745 -10.182 -19.761 1.00 88.06 296 GLY A C 1
ATOM 2333 O O . GLY A 1 296 ? 14.799 -10.139 -20.396 1.00 88.06 296 GLY A O 1
ATOM 2334 N N . ALA A 1 297 ? 12.621 -9.614 -20.201 1.00 87.38 297 ALA A N 1
ATOM 2335 C CA . ALA A 1 297 ? 12.570 -8.791 -21.405 1.00 87.38 297 ALA A CA 1
ATOM 2336 C C . ALA A 1 297 ? 11.492 -7.712 -21.316 1.00 87.38 297 ALA A C 1
ATOM 2338 O O . ALA A 1 297 ? 10.384 -7.972 -20.847 1.00 87.38 297 ALA A O 1
ATOM 2339 N N . ILE A 1 298 ? 11.801 -6.516 -21.818 1.00 86.19 298 ILE A N 1
ATOM 2340 C CA . ILE A 1 298 ? 10.813 -5.451 -22.017 1.00 86.19 298 ILE A CA 1
ATOM 2341 C C . ILE A 1 298 ? 10.534 -5.349 -23.513 1.00 86.19 298 ILE A C 1
ATOM 2343 O O . ILE A 1 298 ? 11.455 -5.161 -24.309 1.00 86.19 298 ILE A O 1
ATOM 2347 N N . VAL A 1 299 ? 9.264 -5.473 -23.886 1.00 83.56 299 VAL A N 1
ATOM 2348 C CA . VAL A 1 299 ? 8.813 -5.465 -25.277 1.00 83.56 299 VAL A CA 1
ATOM 2349 C C . VAL A 1 299 ? 7.934 -4.254 -25.518 1.00 83.56 299 VAL A C 1
ATOM 2351 O O . VAL A 1 299 ? 6.907 -4.086 -24.861 1.00 83.56 299 VAL A O 1
ATOM 2354 N N . TRP A 1 300 ? 8.323 -3.450 -26.499 1.00 82.12 300 TRP A N 1
ATOM 2355 C CA . TRP A 1 300 ? 7.520 -2.359 -27.037 1.00 82.12 300 TRP A CA 1
ATOM 2356 C C . TRP A 1 300 ? 6.987 -2.801 -28.386 1.00 82.12 300 TRP A C 1
ATOM 2358 O O . TRP A 1 300 ? 7.771 -3.206 -29.239 1.00 82.12 300 TRP A O 1
ATOM 2368 N N . ASP A 1 301 ? 5.679 -2.745 -28.592 1.00 76.50 301 ASP A N 1
ATOM 2369 C CA . ASP A 1 301 ? 5.073 -3.120 -29.865 1.00 76.50 301 ASP A CA 1
ATOM 2370 C C . ASP A 1 301 ? 4.001 -2.111 -30.250 1.00 76.50 301 ASP A C 1
ATOM 2372 O O . ASP A 1 301 ? 3.089 -1.846 -29.471 1.00 76.50 301 ASP A O 1
ATOM 2376 N N . SER A 1 302 ? 4.111 -1.544 -31.448 1.00 69.06 302 SER A N 1
ATOM 2377 C CA . SER A 1 302 ? 3.175 -0.557 -31.989 1.00 69.06 302 SER A CA 1
ATOM 2378 C C . SER A 1 302 ? 2.342 -1.067 -33.169 1.00 69.06 302 SER A C 1
ATOM 2380 O O . SER A 1 302 ? 1.487 -0.332 -33.660 1.00 69.06 302 SER A O 1
ATOM 2382 N N . VAL A 1 303 ? 2.582 -2.295 -33.647 1.00 62.97 303 VAL A N 1
ATOM 2383 C CA . VAL A 1 303 ? 2.122 -2.749 -34.974 1.00 62.97 303 VAL A CA 1
ATOM 2384 C C . VAL A 1 303 ? 1.306 -4.040 -34.912 1.00 62.97 303 VAL A C 1
ATOM 2386 O O . VAL A 1 303 ? 0.394 -4.228 -35.719 1.00 62.97 303 VAL A O 1
ATOM 2389 N N . THR A 1 304 ? 1.613 -4.945 -33.984 1.00 64.44 304 THR A N 1
ATOM 2390 C CA . THR A 1 304 ? 0.990 -6.276 -33.955 1.00 64.44 304 THR A CA 1
ATOM 2391 C C . THR A 1 304 ? -0.441 -6.221 -33.407 1.00 64.44 304 THR A C 1
ATOM 2393 O O . THR A 1 304 ? -0.791 -5.329 -32.637 1.00 64.44 304 THR A O 1
ATOM 2396 N N . ALA A 1 305 ? -1.297 -7.172 -33.800 1.00 57.09 305 ALA A N 1
ATOM 2397 C CA . ALA A 1 305 ? -2.677 -7.260 -33.318 1.00 57.09 305 ALA A CA 1
ATOM 2398 C C . ALA A 1 305 ? -2.722 -7.308 -31.776 1.00 57.09 305 ALA A C 1
ATOM 2400 O O . ALA A 1 305 ? -2.167 -8.221 -31.168 1.00 57.09 305 ALA A O 1
ATOM 2401 N N . GLY A 1 306 ? -3.364 -6.310 -31.159 1.00 60.72 306 GLY A N 1
ATOM 2402 C CA . GLY A 1 306 ? -3.357 -6.087 -29.705 1.00 60.72 306 GLY A CA 1
ATOM 2403 C C . GLY A 1 306 ? -2.441 -4.946 -29.233 1.00 60.72 306 GLY A C 1
ATOM 2404 O O . GLY A 1 306 ? -2.488 -4.594 -28.059 1.00 60.72 306 GLY A O 1
ATOM 2405 N N . GLY A 1 307 ? -1.634 -4.355 -30.121 1.00 63.91 307 GLY A N 1
ATOM 2406 C CA . GLY A 1 307 ? -0.858 -3.139 -29.866 1.00 63.91 307 GLY A CA 1
ATOM 2407 C C . GLY A 1 307 ? -1.656 -1.835 -30.058 1.00 63.91 307 GLY A C 1
ATOM 2408 O O . GLY A 1 307 ? -2.773 -1.862 -30.585 1.00 63.91 307 GLY A O 1
ATOM 2409 N N . PRO A 1 308 ? -1.091 -0.675 -29.665 1.00 74.31 308 PRO A N 1
ATOM 2410 C CA . PRO A 1 308 ? 0.225 -0.511 -29.045 1.00 74.31 308 PRO A CA 1
ATOM 2411 C C . PRO A 1 308 ? 0.269 -1.015 -27.594 1.00 74.31 308 PRO A C 1
ATOM 2413 O O . PRO A 1 308 ? -0.659 -0.756 -26.826 1.00 74.31 308 PRO A O 1
ATOM 2416 N N . TYR A 1 309 ? 1.344 -1.718 -27.220 1.00 81.38 309 TYR A N 1
ATOM 2417 C CA . TYR A 1 309 ? 1.571 -2.165 -25.846 1.00 81.38 309 TYR A CA 1
ATOM 2418 C C . TYR A 1 309 ? 3.032 -2.068 -25.395 1.00 81.38 309 TYR A C 1
ATOM 2420 O O . TYR A 1 309 ? 3.968 -2.086 -26.199 1.00 81.38 309 TYR A O 1
ATOM 2428 N N . VAL A 1 310 ? 3.209 -2.029 -24.074 1.00 87.12 310 VAL A N 1
ATOM 2429 C CA . VAL A 1 310 ? 4.489 -2.197 -23.381 1.00 87.12 310 VAL A CA 1
ATOM 2430 C C . VAL A 1 310 ? 4.340 -3.343 -22.399 1.00 87.12 310 VAL A C 1
ATOM 2432 O O . VAL A 1 310 ? 3.525 -3.271 -21.481 1.00 87.12 310 VAL A O 1
ATOM 2435 N N . ARG A 1 311 ? 5.123 -4.405 -22.586 1.00 86.94 311 ARG A N 1
ATOM 2436 C CA . ARG A 1 311 ? 5.057 -5.600 -21.741 1.00 86.94 311 ARG A CA 1
ATOM 2437 C C . ARG A 1 311 ? 6.392 -5.914 -21.107 1.00 86.94 311 ARG A C 1
ATOM 2439 O O . ARG A 1 311 ? 7.419 -5.886 -21.782 1.00 86.94 311 ARG A O 1
ATOM 2446 N N . ILE A 1 312 ? 6.362 -6.244 -19.823 1.00 89.00 312 ILE A N 1
ATOM 2447 C CA . ILE A 1 312 ? 7.524 -6.725 -19.081 1.00 89.00 312 ILE A CA 1
ATOM 2448 C C . ILE A 1 312 ? 7.317 -8.201 -18.785 1.00 89.00 312 ILE A C 1
ATOM 2450 O O . ILE A 1 312 ? 6.376 -8.582 -18.090 1.00 89.00 312 ILE A O 1
ATOM 2454 N N . TYR A 1 313 ? 8.222 -9.019 -19.300 1.00 88.69 313 TYR A N 1
ATOM 2455 C CA . TYR A 1 313 ? 8.242 -10.457 -19.095 1.00 88.69 313 TYR A CA 1
ATOM 2456 C C . TYR A 1 313 ? 9.391 -10.842 -18.174 1.00 88.69 313 TYR A C 1
ATOM 2458 O O . TYR A 1 313 ? 10.443 -10.199 -18.158 1.00 88.69 313 TYR A O 1
ATOM 2466 N N . ASN A 1 314 ? 9.194 -11.937 -17.452 1.00 89.50 314 ASN A N 1
ATOM 2467 C CA . ASN A 1 314 ? 10.237 -12.635 -16.721 1.00 89.50 314 ASN A CA 1
ATOM 2468 C C . ASN A 1 314 ? 10.012 -14.147 -16.850 1.00 89.50 314 ASN A C 1
ATOM 2470 O O . ASN A 1 314 ? 8.881 -14.580 -17.060 1.00 89.50 314 ASN A O 1
ATOM 2474 N N . GLY A 1 315 ? 11.067 -14.949 -16.717 1.00 89.38 315 GLY A N 1
ATOM 2475 C CA . GLY A 1 315 ? 10.975 -16.409 -16.823 1.00 89.38 315 GLY A CA 1
ATOM 2476 C C . GLY A 1 315 ? 10.982 -16.963 -18.255 1.00 89.38 315 GLY A C 1
ATOM 2477 O O . GLY A 1 315 ? 10.529 -18.084 -18.473 1.00 89.38 315 GLY A O 1
ATOM 2478 N N . ILE A 1 316 ? 11.491 -16.216 -19.244 1.00 91.38 316 ILE A N 1
ATOM 2479 C CA . ILE A 1 316 ? 11.629 -16.686 -20.634 1.00 91.38 316 ILE A CA 1
ATOM 2480 C C . ILE A 1 316 ? 12.752 -17.740 -20.731 1.00 91.38 316 ILE A C 1
ATOM 2482 O O . ILE A 1 316 ? 13.903 -17.426 -21.035 1.00 91.38 316 ILE A O 1
ATOM 2486 N N . ASN A 1 317 ? 12.423 -19.008 -20.476 1.00 91.88 317 ASN A N 1
ATOM 2487 C CA . ASN A 1 317 ? 13.350 -20.153 -20.519 1.00 91.88 317 ASN A CA 1
ATOM 2488 C C . ASN A 1 317 ? 13.102 -21.120 -21.695 1.00 91.88 317 ASN A C 1
ATOM 2490 O O . ASN A 1 317 ? 13.746 -22.166 -21.830 1.00 91.88 317 ASN A O 1
ATOM 2494 N N . SER A 1 318 ? 12.159 -20.767 -22.562 1.00 89.88 318 SER A N 1
ATOM 2495 C C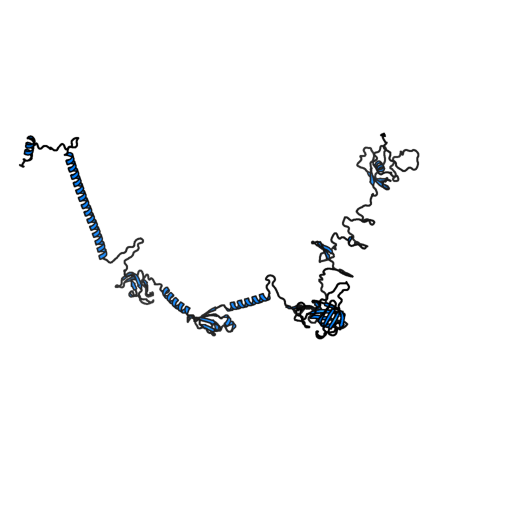A . SER A 1 318 ? 11.764 -21.531 -23.740 1.00 89.88 318 SER A CA 1
ATOM 2496 C C . SER A 1 318 ? 11.320 -20.601 -24.864 1.00 89.88 318 SER A C 1
ATOM 2498 O O . SER A 1 318 ? 11.156 -19.402 -24.650 1.00 89.88 318 SER A O 1
ATOM 2500 N N . TYR A 1 319 ? 11.079 -21.167 -26.049 1.00 88.31 319 TYR A N 1
ATOM 2501 C CA . TYR A 1 319 ? 10.644 -20.445 -27.251 1.00 88.31 319 TYR A CA 1
ATOM 2502 C C . TYR A 1 319 ? 9.172 -20.005 -27.222 1.00 88.31 319 TYR A C 1
ATOM 2504 O O . TYR A 1 319 ? 8.506 -19.919 -28.254 1.00 88.31 319 TYR A O 1
ATOM 2512 N N . THR A 1 320 ? 8.640 -19.763 -26.030 1.00 85.38 320 THR A N 1
ATOM 2513 C CA . THR A 1 320 ? 7.279 -19.293 -25.791 1.00 85.38 320 THR A CA 1
ATOM 2514 C C . THR A 1 320 ? 7.328 -18.167 -24.779 1.00 85.38 320 THR A C 1
ATOM 2516 O O . THR A 1 320 ? 8.054 -18.267 -23.789 1.00 85.38 320 THR A O 1
ATOM 2519 N N . MET A 1 321 ? 6.547 -17.110 -25.005 1.00 83.31 321 MET A N 1
ATOM 2520 C CA . MET A 1 321 ? 6.460 -16.031 -24.026 1.00 83.31 321 MET A CA 1
ATOM 2521 C C . MET A 1 321 ? 5.569 -16.436 -22.853 1.00 83.31 321 MET A C 1
ATOM 2523 O O . MET A 1 321 ? 4.455 -16.908 -23.091 1.00 83.31 321 MET A O 1
ATOM 2527 N N . PRO A 1 322 ? 6.039 -16.254 -21.609 1.00 86.69 322 PRO A N 1
ATOM 2528 C CA . PRO A 1 322 ? 5.209 -16.413 -20.426 1.00 86.69 322 PRO A CA 1
ATOM 2529 C C . PRO A 1 322 ? 4.183 -15.278 -20.335 1.00 86.69 322 PRO A C 1
ATOM 2531 O O . PRO A 1 322 ? 4.230 -14.310 -21.100 1.00 86.69 322 PRO A O 1
ATOM 2534 N N . GLU A 1 323 ? 3.265 -15.376 -19.376 1.00 85.50 323 GLU A N 1
ATOM 2535 C CA . GLU A 1 323 ? 2.377 -14.259 -19.058 1.00 85.50 323 GLU A CA 1
ATOM 2536 C C . GLU A 1 323 ? 3.199 -13.031 -18.613 1.00 85.50 323 GLU A C 1
ATOM 2538 O O . GLU A 1 323 ? 4.174 -13.172 -17.862 1.00 85.50 323 GLU A O 1
ATOM 2543 N N . PRO A 1 324 ? 2.866 -11.825 -19.107 1.00 86.75 324 PRO A N 1
ATOM 2544 C CA . PRO A 1 324 ? 3.579 -10.612 -18.736 1.00 86.75 324 PRO A CA 1
ATOM 2545 C C . PRO A 1 324 ? 3.321 -10.266 -17.264 1.00 86.75 324 PRO A C 1
ATOM 2547 O O . PRO A 1 324 ? 2.193 -10.314 -16.787 1.00 86.75 324 PRO A O 1
ATOM 2550 N N . LEU A 1 325 ? 4.367 -9.845 -16.549 1.00 86.00 325 LEU A N 1
ATOM 2551 C CA . LEU A 1 325 ? 4.224 -9.299 -15.195 1.00 86.00 325 LEU A CA 1
ATOM 2552 C C . LEU A 1 325 ? 3.571 -7.916 -15.219 1.00 86.00 325 LEU A C 1
ATOM 2554 O O . LEU A 1 325 ? 2.825 -7.556 -14.314 1.00 86.00 325 LEU A O 1
ATOM 2558 N N . ILE A 1 326 ? 3.876 -7.131 -16.250 1.00 87.12 326 ILE A N 1
ATOM 2559 C CA . ILE A 1 326 ? 3.262 -5.830 -16.498 1.00 87.12 326 ILE A CA 1
ATOM 2560 C C . ILE A 1 326 ? 2.828 -5.810 -17.955 1.00 87.12 326 ILE A C 1
ATOM 2562 O O . ILE A 1 326 ? 3.660 -6.035 -18.835 1.00 87.12 326 ILE A O 1
ATOM 2566 N N . ASP A 1 327 ? 1.554 -5.530 -18.200 1.00 86.50 327 ASP A N 1
ATOM 2567 C CA . ASP A 1 327 ? 0.977 -5.366 -19.528 1.00 86.50 327 ASP A CA 1
ATOM 2568 C C . ASP A 1 327 ? 0.284 -4.010 -19.616 1.00 86.50 327 ASP A C 1
ATOM 2570 O O . ASP A 1 327 ? -0.819 -3.828 -19.113 1.00 86.50 327 ASP A O 1
ATOM 2574 N N . PHE A 1 328 ? 0.934 -3.045 -20.258 1.00 85.06 328 PHE A N 1
ATOM 2575 C CA . PHE A 1 328 ? 0.300 -1.791 -20.637 1.00 85.06 328 PHE A CA 1
ATOM 2576 C C . PHE A 1 328 ? -0.208 -1.913 -22.065 1.00 85.06 328 PHE A C 1
ATOM 2578 O O . PHE A 1 328 ? 0.588 -1.838 -22.996 1.00 85.06 328 PHE A O 1
ATOM 2585 N N . ASN A 1 329 ? -1.515 -2.059 -22.255 1.00 80.81 329 ASN A N 1
ATOM 2586 C CA . ASN A 1 329 ? -2.143 -2.082 -23.577 1.00 80.81 329 ASN A CA 1
ATOM 2587 C C . ASN A 1 329 ? -3.409 -1.207 -23.609 1.00 80.81 329 ASN A C 1
ATOM 2589 O O . ASN A 1 329 ? -3.862 -0.689 -22.586 1.00 80.81 329 ASN A O 1
ATOM 2593 N N . THR A 1 330 ? -3.979 -1.027 -24.802 1.00 76.62 330 THR A N 1
ATOM 2594 C CA . THR A 1 330 ? -5.119 -0.126 -25.050 1.00 76.62 330 THR A CA 1
ATOM 2595 C C . THR A 1 330 ? -6.481 -0.667 -24.610 1.00 76.62 330 THR A C 1
ATOM 2597 O O . THR A 1 330 ? -7.458 0.080 -24.644 1.00 76.62 330 THR A O 1
ATOM 2600 N N . VAL A 1 331 ? -6.571 -1.938 -24.209 1.00 77.62 331 VAL A N 1
ATOM 2601 C CA . VAL A 1 331 ? -7.825 -2.590 -23.803 1.00 77.62 331 VAL A CA 1
ATOM 2602 C C . VAL A 1 331 ? -7.913 -2.682 -22.283 1.00 77.62 331 VAL A C 1
ATOM 2604 O O . VAL A 1 331 ? -8.838 -2.139 -21.683 1.00 77.62 331 VAL A O 1
ATOM 2607 N N . LEU A 1 332 ? -6.946 -3.353 -21.661 1.00 76.12 332 LEU A N 1
ATOM 2608 C CA . LEU A 1 332 ? -6.865 -3.565 -20.223 1.00 76.12 332 LEU A CA 1
ATOM 2609 C C . LEU A 1 332 ? -5.394 -3.592 -19.821 1.00 76.12 332 LEU A C 1
ATOM 2611 O O . LEU A 1 332 ? -4.665 -4.502 -20.205 1.00 76.12 332 LEU A O 1
ATOM 2615 N N . SER A 1 333 ? -4.967 -2.588 -19.059 1.00 80.94 333 SER A N 1
ATOM 2616 C CA . SER A 1 333 ? -3.614 -2.568 -18.514 1.00 80.94 333 SER A CA 1
ATOM 2617 C C . SER A 1 333 ? -3.578 -3.295 -17.173 1.00 80.94 333 SER A C 1
ATOM 2619 O O . SER A 1 333 ? -4.271 -2.887 -16.240 1.00 80.94 333 SER A O 1
ATOM 2621 N N . GLU A 1 334 ? -2.767 -4.344 -17.072 1.00 78.50 334 GLU A N 1
ATOM 2622 C CA . GLU A 1 334 ? -2.614 -5.167 -15.872 1.00 78.50 334 GLU A CA 1
ATOM 2623 C C . GLU A 1 334 ? -1.198 -5.024 -15.305 1.00 78.50 334 GLU A C 1
ATOM 2625 O O . GLU A 1 334 ? -0.205 -5.009 -16.033 1.00 78.50 334 GLU A O 1
ATOM 2630 N N . ILE A 1 335 ? -1.098 -4.892 -13.982 1.00 81.81 335 ILE A N 1
ATOM 2631 C CA . ILE A 1 335 ? 0.175 -4.736 -13.278 1.00 81.81 335 ILE A CA 1
ATOM 2632 C C . ILE A 1 335 ? 0.216 -5.749 -12.140 1.00 81.81 335 ILE A C 1
ATOM 2634 O O . ILE A 1 335 ? -0.500 -5.607 -11.150 1.00 81.81 335 ILE A O 1
ATOM 2638 N N . THR A 1 336 ? 1.108 -6.727 -12.248 1.00 78.50 336 THR A N 1
ATOM 2639 C CA . THR A 1 336 ? 1.464 -7.616 -11.142 1.00 78.50 336 THR A CA 1
ATOM 2640 C C . THR A 1 336 ? 2.647 -7.005 -10.402 1.00 78.50 336 THR A C 1
ATOM 2642 O O . THR A 1 336 ? 3.798 -7.108 -10.829 1.00 78.50 336 THR A O 1
ATOM 2645 N N . ALA A 1 337 ? 2.369 -6.324 -9.291 1.00 73.06 337 ALA A N 1
ATOM 2646 C CA . ALA A 1 337 ? 3.384 -5.677 -8.470 1.00 73.06 337 ALA A CA 1
ATOM 2647 C C . ALA A 1 337 ? 3.096 -5.858 -6.981 1.00 73.06 337 ALA A C 1
ATOM 2649 O O . ALA A 1 337 ? 1.949 -5.930 -6.553 1.00 73.06 337 ALA A O 1
ATOM 2650 N N . ARG A 1 338 ? 4.166 -5.872 -6.182 1.00 79.75 338 ARG A N 1
ATOM 2651 C CA . ARG A 1 338 ? 4.060 -5.829 -4.725 1.00 79.75 338 ARG A CA 1
ATOM 2652 C C . ARG A 1 338 ? 3.895 -4.384 -4.272 1.00 79.75 338 ARG A C 1
ATOM 2654 O O . ARG A 1 338 ? 4.820 -3.583 -4.421 1.00 79.75 338 ARG A O 1
ATOM 2661 N N . PHE A 1 339 ? 2.747 -4.061 -3.690 1.00 80.69 339 PHE A N 1
ATOM 2662 C CA . PHE A 1 339 ? 2.458 -2.714 -3.211 1.00 80.69 339 PHE A CA 1
ATOM 2663 C C . PHE A 1 339 ? 2.849 -2.569 -1.742 1.00 80.69 339 PHE A C 1
ATOM 2665 O O . PHE A 1 339 ? 2.275 -3.206 -0.863 1.00 80.69 339 PHE A O 1
ATOM 2672 N N . ILE A 1 340 ? 3.826 -1.704 -1.469 1.00 81.56 340 ILE A N 1
ATOM 2673 C CA . ILE A 1 340 ? 4.297 -1.419 -0.111 1.00 81.56 340 ILE A CA 1
ATOM 2674 C C . ILE A 1 340 ? 3.894 0.006 0.250 1.00 81.56 340 ILE A C 1
ATOM 2676 O O . ILE A 1 340 ? 4.261 0.964 -0.431 1.00 81.56 340 ILE A O 1
ATOM 2680 N N . ASN A 1 341 ? 3.160 0.157 1.346 1.00 76.62 341 ASN A N 1
ATOM 2681 C CA . ASN A 1 341 ? 2.842 1.469 1.885 1.00 76.62 341 ASN A CA 1
ATOM 2682 C C . ASN A 1 341 ? 4.119 2.116 2.448 1.00 76.62 341 ASN A C 1
ATOM 2684 O O . ASN A 1 341 ? 4.738 1.574 3.360 1.00 76.62 341 ASN A O 1
ATOM 2688 N N . GLN A 1 342 ? 4.513 3.283 1.930 1.00 79.62 342 GLN A N 1
ATOM 2689 C CA . GLN A 1 342 ? 5.764 3.942 2.336 1.00 79.62 342 GLN A CA 1
ATOM 2690 C C . GLN A 1 342 ? 5.780 4.385 3.805 1.00 79.62 342 GLN A C 1
ATOM 2692 O O . GLN A 1 342 ? 6.830 4.347 4.439 1.00 79.62 342 GLN A O 1
ATOM 2697 N N . ALA A 1 343 ? 4.637 4.800 4.356 1.00 83.00 343 ALA A N 1
ATOM 2698 C CA . ALA A 1 343 ? 4.559 5.301 5.726 1.00 83.00 343 ALA A CA 1
ATOM 2699 C C . ALA A 1 343 ? 4.630 4.169 6.759 1.00 83.00 343 ALA A C 1
ATOM 2701 O O . ALA A 1 343 ? 5.198 4.345 7.834 1.00 83.00 343 ALA A O 1
ATOM 2702 N N . THR A 1 344 ? 4.045 3.011 6.444 1.00 79.88 344 THR A N 1
ATOM 2703 C CA . THR A 1 344 ? 3.954 1.880 7.381 1.00 79.88 344 THR A CA 1
ATOM 2704 C C . THR A 1 344 ? 4.942 0.755 7.079 1.00 79.88 344 THR A C 1
ATOM 2706 O O . THR A 1 344 ? 5.141 -0.117 7.922 1.00 79.88 344 THR A O 1
ATOM 2709 N N . GLY A 1 345 ? 5.537 0.735 5.883 1.00 82.81 345 GLY A N 1
ATOM 2710 C CA . GLY A 1 345 ? 6.382 -0.355 5.389 1.00 82.81 345 GLY A CA 1
ATOM 2711 C C . GLY A 1 345 ? 5.632 -1.674 5.173 1.00 82.81 345 GLY A C 1
ATOM 2712 O O . GLY A 1 345 ? 6.264 -2.701 4.921 1.00 82.81 345 GLY A O 1
ATOM 2713 N N . LYS A 1 346 ? 4.298 -1.676 5.301 1.00 80.75 346 LYS A N 1
ATOM 2714 C CA . LYS A 1 346 ? 3.479 -2.880 5.171 1.00 80.75 346 LYS A CA 1
ATOM 2715 C C . LYS A 1 346 ? 3.103 -3.140 3.722 1.00 80.75 346 LYS A C 1
ATOM 2717 O O . LYS A 1 346 ? 2.806 -2.222 2.959 1.00 80.75 346 LYS A O 1
ATOM 2722 N N . ASP A 1 347 ? 3.091 -4.422 3.395 1.00 85.81 347 ASP A N 1
ATOM 2723 C CA . ASP A 1 347 ? 2.531 -4.945 2.159 1.00 85.81 347 ASP A CA 1
ATOM 2724 C C . ASP A 1 347 ? 1.002 -4.773 2.172 1.00 85.81 347 ASP A C 1
ATOM 2726 O O . ASP A 1 347 ? 0.354 -5.055 3.191 1.00 85.81 347 ASP A O 1
ATOM 2730 N N . MET A 1 348 ? 0.432 -4.265 1.080 1.00 82.38 348 MET A N 1
ATOM 2731 C CA . MET A 1 348 ? -1.014 -4.077 0.973 1.00 82.38 348 MET A CA 1
ATOM 2732 C C . MET A 1 348 ? -1.766 -5.405 0.989 1.00 82.38 348 MET A C 1
ATOM 2734 O O . MET A 1 348 ? -2.838 -5.449 1.586 1.00 82.38 348 MET A O 1
ATOM 2738 N N . ASP A 1 349 ? -1.194 -6.478 0.439 1.00 82.44 349 ASP A N 1
ATOM 2739 C CA . ASP A 1 349 ? -1.845 -7.792 0.420 1.00 82.44 349 ASP A CA 1
ATOM 2740 C C . ASP A 1 349 ? -2.021 -8.310 1.850 1.00 82.44 349 ASP A C 1
ATOM 2742 O O . ASP A 1 349 ? -3.118 -8.673 2.265 1.00 82.44 349 ASP A O 1
ATOM 2746 N N . LYS A 1 350 ? -0.975 -8.177 2.676 1.00 80.31 350 LYS A N 1
ATOM 2747 C CA . LYS A 1 350 ? -1.053 -8.494 4.113 1.00 80.31 350 LYS A CA 1
ATOM 2748 C C . LYS A 1 350 ? -2.055 -7.620 4.857 1.00 80.31 350 LYS A C 1
ATOM 2750 O O . LYS A 1 350 ? -2.671 -8.065 5.814 1.00 80.31 350 LYS A O 1
ATOM 2755 N N . THR A 1 351 ? -2.190 -6.360 4.451 1.00 81.50 351 THR A N 1
ATOM 2756 C CA . THR A 1 351 ? -3.154 -5.444 5.074 1.00 81.50 351 THR A CA 1
ATOM 2757 C C . THR A 1 351 ? -4.587 -5.848 4.728 1.00 81.50 351 THR A C 1
ATOM 2759 O O . THR A 1 351 ? -5.471 -5.746 5.576 1.00 81.50 351 THR A O 1
ATOM 2762 N N . LEU A 1 352 ? -4.815 -6.327 3.504 1.00 84.31 352 LEU A N 1
ATOM 2763 C CA . LEU A 1 352 ? -6.104 -6.851 3.071 1.00 84.31 352 LEU A CA 1
ATOM 2764 C C . LEU A 1 352 ? -6.449 -8.152 3.811 1.00 84.31 352 LEU A C 1
ATOM 2766 O O . LEU A 1 352 ? -7.571 -8.287 4.295 1.00 84.31 352 LEU A O 1
ATOM 2770 N N . ASP A 1 353 ? -5.475 -9.049 3.982 1.00 84.75 353 ASP A N 1
ATOM 2771 C CA . ASP A 1 353 ? -5.622 -10.263 4.795 1.00 84.75 353 ASP A CA 1
ATOM 2772 C C . ASP A 1 353 ? -5.957 -9.921 6.258 1.00 84.75 353 ASP A C 1
ATOM 2774 O O . ASP A 1 353 ? -6.906 -10.462 6.826 1.00 84.75 353 ASP A O 1
ATOM 2778 N N . ASP A 1 354 ? -5.241 -8.962 6.859 1.00 83.81 354 ASP A N 1
ATOM 2779 C CA . ASP A 1 354 ? -5.520 -8.471 8.216 1.00 83.81 354 ASP A CA 1
ATOM 2780 C C . ASP A 1 354 ? -6.950 -7.893 8.319 1.00 83.81 354 ASP A C 1
ATOM 2782 O O . ASP A 1 354 ? -7.655 -8.103 9.311 1.00 83.81 354 ASP A O 1
ATOM 2786 N N . MET A 1 355 ? -7.411 -7.163 7.296 1.00 84.12 355 MET A N 1
ATOM 2787 C CA . MET A 1 355 ? -8.782 -6.647 7.230 1.00 84.12 355 MET A CA 1
ATOM 2788 C C . MET A 1 355 ? -9.821 -7.765 7.111 1.00 84.12 355 MET A C 1
ATOM 2790 O O . MET A 1 355 ? -10.859 -7.681 7.766 1.00 84.12 355 MET A O 1
ATOM 2794 N N . GLN A 1 356 ? -9.550 -8.801 6.315 1.00 85.12 356 GLN A N 1
ATOM 2795 C CA . GLN A 1 356 ? -10.414 -9.973 6.179 1.00 85.12 356 GLN A CA 1
ATOM 2796 C C . GLN A 1 356 ? -10.590 -10.669 7.536 1.00 85.12 356 GLN A C 1
ATOM 2798 O O . GLN A 1 356 ? -11.719 -10.907 7.963 1.00 85.12 356 GLN A O 1
ATOM 2803 N N . VAL A 1 357 ? -9.490 -10.888 8.265 1.00 80.62 357 VAL A N 1
ATOM 2804 C CA . VAL A 1 357 ? -9.510 -11.465 9.619 1.00 80.62 357 VAL A CA 1
ATOM 2805 C C . VAL A 1 357 ? -10.335 -10.603 10.576 1.00 80.62 357 VAL A C 1
ATOM 2807 O O . VAL A 1 357 ? -11.172 -11.122 11.313 1.00 80.62 357 VAL A O 1
ATOM 2810 N N . ASN A 1 358 ? -10.149 -9.281 10.553 1.00 81.44 358 ASN A N 1
ATOM 2811 C CA . ASN A 1 358 ? -10.931 -8.374 11.394 1.00 81.44 358 ASN A CA 1
ATOM 2812 C C . ASN A 1 358 ? -12.426 -8.396 11.044 1.00 81.44 358 ASN A C 1
ATOM 2814 O O . ASN A 1 358 ? -13.256 -8.358 11.949 1.00 81.44 358 ASN A O 1
ATOM 2818 N N . LEU A 1 359 ? -12.787 -8.484 9.760 1.00 81.81 359 LEU A N 1
ATOM 2819 C CA . LEU A 1 359 ? -14.182 -8.611 9.328 1.00 81.81 359 LEU A CA 1
ATOM 2820 C C . LEU A 1 359 ? -14.810 -9.925 9.795 1.00 81.81 359 LEU A C 1
ATOM 2822 O O . LEU A 1 359 ? -15.963 -9.922 10.221 1.00 81.81 359 LEU A O 1
ATOM 2826 N N . ASP A 1 360 ? -14.066 -11.027 9.756 1.00 79.00 360 ASP A N 1
ATOM 2827 C CA . ASP A 1 360 ? -14.540 -12.316 10.261 1.00 79.00 360 ASP A CA 1
ATOM 2828 C C . ASP A 1 360 ? -14.737 -12.284 11.783 1.00 79.00 360 ASP A C 1
ATOM 2830 O O . ASP A 1 360 ? -15.737 -12.796 12.286 1.00 79.00 360 ASP A O 1
ATOM 2834 N N . ILE A 1 361 ? -13.849 -11.607 12.520 1.00 78.56 361 ILE A N 1
ATOM 2835 C CA . ILE A 1 361 ? -14.016 -11.363 13.961 1.00 78.56 361 ILE A CA 1
ATOM 2836 C C . ILE A 1 361 ? -15.254 -10.497 14.236 1.00 78.56 361 ILE A C 1
ATOM 2838 O O . ILE A 1 361 ? -16.021 -10.810 15.143 1.00 78.56 361 ILE A O 1
ATOM 2842 N N . ILE A 1 362 ? -15.471 -9.427 13.465 1.00 75.00 362 ILE A N 1
ATOM 2843 C CA . ILE A 1 362 ? -16.638 -8.545 13.624 1.00 75.00 362 ILE A CA 1
ATOM 2844 C C . ILE A 1 362 ? -17.937 -9.313 13.365 1.00 75.00 362 ILE A C 1
ATOM 2846 O O . ILE A 1 362 ? -18.861 -9.207 14.165 1.00 75.00 362 ILE A O 1
ATOM 2850 N N . LYS A 1 363 ? -18.000 -10.134 12.309 1.00 70.12 363 LYS A N 1
ATOM 2851 C CA . LYS A 1 363 ? -19.161 -11.002 12.047 1.00 70.12 363 LYS A CA 1
ATOM 2852 C C . LYS A 1 363 ? -19.435 -11.935 13.227 1.00 70.12 363 LYS A C 1
ATOM 2854 O O . LYS A 1 363 ? -20.545 -11.951 13.737 1.00 70.12 363 LYS A O 1
ATOM 2859 N N . GLN A 1 364 ? -18.400 -12.593 13.754 1.00 67.25 364 GLN A N 1
ATOM 2860 C CA . GLN A 1 364 ? -18.529 -13.443 14.945 1.00 67.25 364 GLN A CA 1
ATOM 2861 C C . GLN A 1 364 ? -18.959 -12.689 16.213 1.00 67.25 364 GLN A C 1
ATOM 2863 O O . GLN A 1 364 ? -19.442 -13.321 17.150 1.00 67.25 364 GLN A O 1
ATOM 2868 N N . GLN A 1 365 ? -18.720 -11.378 16.306 1.00 60.69 365 GLN A N 1
ATOM 2869 C CA . GLN A 1 365 ? -19.216 -10.555 17.413 1.00 60.69 365 GLN A CA 1
ATOM 2870 C C . GLN A 1 365 ? -20.683 -10.172 17.218 1.00 60.69 365 GLN A C 1
ATOM 2872 O O . GLN A 1 365 ? -21.436 -10.209 18.187 1.00 60.69 365 GLN A O 1
ATOM 2877 N N . THR A 1 366 ? -21.091 -9.835 15.991 1.00 57.50 366 THR A N 1
ATOM 2878 C CA . THR A 1 366 ? -22.501 -9.593 15.649 1.00 57.50 366 THR A CA 1
ATOM 2879 C C . THR A 1 366 ? -23.355 -10.840 15.882 1.00 57.50 366 THR A C 1
ATOM 2881 O O . THR A 1 366 ? -24.450 -10.722 16.416 1.00 57.50 366 THR A O 1
ATOM 2884 N N . ASP A 1 367 ? -22.822 -12.029 15.600 1.00 56.47 367 ASP A N 1
ATOM 2885 C CA . ASP A 1 367 ? -23.506 -13.311 15.817 1.00 56.47 367 ASP A CA 1
ATOM 2886 C C . ASP A 1 367 ? -23.678 -13.695 17.309 1.00 56.47 367 ASP A C 1
ATOM 2888 O O . ASP A 1 367 ? -24.177 -14.774 17.605 1.00 56.47 367 ASP A O 1
ATOM 2892 N N . LYS A 1 368 ? -23.239 -12.865 18.273 1.00 59.91 368 LYS A N 1
ATOM 2893 C CA . LYS A 1 368 ? -23.243 -13.185 19.720 1.00 59.91 368 LYS A CA 1
ATOM 2894 C C . LYS A 1 368 ? -24.040 -12.209 20.590 1.00 59.91 368 LYS A C 1
ATOM 2896 O O . LYS A 1 368 ? -23.828 -12.166 21.805 1.00 59.91 368 LYS A O 1
ATOM 2901 N N . GLU A 1 369 ? -24.937 -11.407 20.018 1.00 60.88 369 GLU A N 1
ATOM 2902 C CA . GLU A 1 369 ? -25.909 -10.664 20.832 1.00 60.88 369 GLU A CA 1
ATOM 2903 C C . GLU A 1 369 ? -26.942 -11.628 21.433 1.00 60.88 369 GLU A C 1
ATOM 2905 O O . GLU A 1 369 ? -27.985 -11.898 20.850 1.00 60.88 369 GLU A O 1
ATOM 2910 N N . TYR A 1 370 ? -26.645 -12.142 22.628 1.00 71.31 370 TYR A N 1
ATOM 2911 C CA . TYR A 1 370 ? -27.552 -13.028 23.353 1.00 71.31 370 TYR A CA 1
ATOM 2912 C C . TYR A 1 370 ? -28.803 -12.269 23.798 1.00 71.31 370 TYR A C 1
ATOM 2914 O O . TYR A 1 370 ? -28.734 -11.344 24.617 1.00 71.31 370 TYR A O 1
ATOM 2922 N N . THR A 1 371 ? -29.959 -12.694 23.301 1.00 79.38 371 THR A N 1
ATOM 2923 C CA . THR A 1 371 ? -31.261 -12.165 23.700 1.00 79.38 371 THR A CA 1
ATOM 2924 C C . THR A 1 371 ? -31.917 -13.103 24.707 1.00 79.38 371 THR A C 1
ATOM 2926 O O . THR A 1 371 ? -31.927 -14.323 24.543 1.00 79.38 371 THR A O 1
ATOM 2929 N N . MET A 1 372 ? -32.466 -12.531 25.784 1.00 84.69 372 MET A N 1
ATOM 2930 C CA . MET A 1 372 ? -33.193 -13.285 26.805 1.00 84.69 372 MET A CA 1
ATOM 2931 C C . MET A 1 372 ? -34.700 -13.063 26.676 1.00 84.69 372 MET A C 1
ATOM 2933 O O . MET A 1 372 ? -35.192 -11.938 26.781 1.00 84.69 372 MET A O 1
ATOM 2937 N N . TRP A 1 373 ? -35.429 -14.156 26.486 1.00 84.38 373 TRP A N 1
ATOM 2938 C CA . TRP A 1 373 ? -36.863 -14.197 26.232 1.00 84.38 373 TRP A CA 1
ATOM 2939 C C . TRP A 1 373 ? -37.625 -14.698 27.466 1.00 84.38 373 TRP A C 1
ATOM 2941 O O . TRP A 1 373 ? -37.198 -15.651 28.116 1.00 84.38 373 TRP A O 1
ATOM 2951 N N . PHE A 1 374 ? -38.768 -14.085 27.788 1.00 86.81 374 PHE A N 1
ATOM 2952 C CA . PHE A 1 374 ? -39.590 -14.434 28.954 1.00 86.81 374 PHE A CA 1
ATOM 2953 C C . PHE A 1 374 ? -41.017 -14.759 28.509 1.00 86.81 374 PHE A C 1
ATOM 2955 O O . PHE A 1 374 ? -41.747 -13.864 28.087 1.00 86.81 374 PHE A O 1
ATOM 2962 N N . TYR A 1 375 ? -41.421 -16.022 28.628 1.00 89.62 375 TYR A N 1
ATOM 2963 C CA . TYR A 1 375 ? -42.765 -16.492 28.271 1.00 89.62 375 TYR A CA 1
ATOM 2964 C C . TYR A 1 375 ? -43.280 -17.494 29.313 1.00 89.62 375 TYR A C 1
ATOM 2966 O O . TYR A 1 375 ? -42.551 -17.893 30.217 1.00 89.62 375 TYR A O 1
ATOM 2974 N N . ASP A 1 376 ? -44.555 -17.866 29.250 1.00 87.94 376 ASP A N 1
ATOM 2975 C CA . ASP A 1 376 ? -45.243 -18.738 30.217 1.00 87.94 376 ASP A CA 1
ATOM 2976 C C . ASP A 1 376 ? -45.412 -20.191 29.732 1.00 87.94 376 ASP A C 1
ATOM 2978 O O . ASP A 1 376 ? -46.146 -20.978 30.329 1.00 87.94 376 ASP A O 1
ATOM 2982 N N . TYR A 1 377 ? -44.715 -20.562 28.658 1.00 88.69 377 TYR A N 1
ATOM 2983 C CA . TYR A 1 377 ? -44.748 -21.890 28.050 1.00 88.69 377 TYR A CA 1
ATOM 2984 C C . TYR A 1 377 ? -43.341 -22.450 27.830 1.00 88.69 377 TYR A C 1
ATOM 2986 O O . TYR A 1 377 ? -42.347 -21.736 27.919 1.00 88.69 377 TYR A O 1
ATOM 2994 N N . GLU A 1 378 ? -43.255 -23.742 27.520 1.00 88.25 378 GLU A N 1
ATOM 2995 C CA . GLU A 1 378 ? -42.004 -24.410 27.155 1.00 88.25 378 GLU A CA 1
ATOM 2996 C C . GLU A 1 378 ? -41.591 -24.058 25.711 1.00 88.25 378 GLU A C 1
ATOM 2998 O O . GLU A 1 378 ? -42.427 -24.124 24.795 1.00 88.25 378 GLU A O 1
ATOM 3003 N N . PRO A 1 379 ? -40.334 -23.644 25.474 1.00 90.81 379 PRO A N 1
ATOM 3004 C CA . PRO A 1 379 ? -39.910 -23.202 24.155 1.00 90.81 379 PRO A CA 1
ATOM 3005 C C . PRO A 1 379 ? -39.845 -24.374 23.174 1.00 90.81 379 PRO A C 1
ATOM 3007 O O . PRO A 1 379 ? -39.356 -25.456 23.480 1.00 90.81 379 PRO A O 1
ATOM 3010 N N . THR A 1 380 ? -40.331 -24.154 21.955 1.00 91.00 380 THR A N 1
ATOM 3011 C CA . THR A 1 380 ? -40.273 -25.125 20.856 1.00 91.00 380 THR A CA 1
ATOM 3012 C C . THR A 1 380 ? -39.859 -24.414 19.574 1.00 91.00 380 THR A C 1
ATOM 3014 O O . THR A 1 380 ? -39.906 -23.194 19.483 1.00 91.00 380 THR A O 1
ATOM 3017 N N . LEU A 1 381 ? -39.507 -25.159 18.525 1.00 90.25 381 LEU A N 1
ATOM 3018 C CA . LEU A 1 381 ? -39.225 -24.559 17.212 1.00 90.25 381 LEU A CA 1
ATOM 3019 C C . LEU A 1 381 ? -40.472 -23.994 16.506 1.00 90.25 381 LEU A C 1
ATOM 3021 O O . LEU A 1 381 ? -40.355 -23.415 15.431 1.00 90.25 381 LEU A O 1
ATOM 3025 N N . SER A 1 382 ? -41.671 -24.213 17.053 1.00 89.50 382 SER A N 1
ATOM 3026 C CA . SER A 1 382 ? -42.949 -23.819 16.442 1.00 89.50 382 SER A CA 1
ATOM 3027 C C . SER A 1 382 ? -43.642 -22.661 17.159 1.00 89.50 382 SER A C 1
ATOM 3029 O O . SER A 1 382 ? -44.672 -22.196 16.677 1.00 89.50 382 SER A O 1
ATOM 3031 N N . ASN A 1 383 ? -43.095 -22.183 18.278 1.00 91.38 383 ASN A N 1
ATOM 3032 C CA . ASN A 1 383 ? -43.590 -21.015 19.003 1.00 91.38 383 ASN A CA 1
ATOM 3033 C C . ASN A 1 383 ? -42.551 -19.885 18.999 1.00 91.38 383 ASN A C 1
ATOM 3035 O O . ASN A 1 383 ? -41.372 -20.106 18.718 1.00 91.38 383 ASN A O 1
ATOM 3039 N N . ILE A 1 384 ? -42.999 -18.657 19.265 1.00 87.75 384 ILE A N 1
ATOM 3040 C CA . ILE A 1 384 ? -42.096 -17.506 19.356 1.00 87.75 384 ILE A CA 1
ATOM 3041 C C . ILE A 1 384 ? -41.134 -17.696 20.548 1.00 87.75 384 ILE A C 1
ATOM 3043 O O . ILE A 1 384 ? -41.531 -18.265 21.569 1.00 87.75 384 ILE A O 1
ATOM 3047 N N . PRO A 1 385 ? -39.874 -17.246 20.449 1.00 88.94 385 PRO A N 1
ATOM 3048 C CA . PRO A 1 385 ? -39.285 -16.527 19.314 1.00 88.94 385 PRO A CA 1
ATOM 3049 C C . PRO A 1 385 ? -38.845 -17.442 18.152 1.00 88.94 385 PRO A C 1
ATOM 3051 O O . PRO A 1 385 ? -38.778 -16.993 17.012 1.00 88.94 385 PRO A O 1
ATOM 3054 N N . ALA A 1 386 ? -38.625 -18.740 18.391 1.00 88.69 386 ALA A N 1
ATOM 3055 C CA . ALA A 1 386 ? -38.004 -19.633 17.409 1.00 88.69 386 ALA A CA 1
ATOM 3056 C C . ALA A 1 386 ? -38.827 -19.881 16.133 1.00 88.69 386 ALA A C 1
ATOM 3058 O O . ALA A 1 386 ? -38.261 -20.215 15.091 1.00 88.69 386 ALA A O 1
ATOM 3059 N N . SER A 1 387 ? -40.144 -19.669 16.172 1.00 90.56 387 SER A N 1
ATOM 3060 C CA . SER A 1 387 ? -41.007 -19.731 14.988 1.00 90.56 387 SER A CA 1
ATOM 3061 C C . SER A 1 387 ? -40.702 -18.653 13.943 1.00 90.56 387 SER A C 1
ATOM 3063 O O . SER A 1 387 ? -41.064 -18.824 12.780 1.00 90.56 387 SER A O 1
ATOM 3065 N N . GLU A 1 388 ? -40.059 -17.545 14.330 1.00 88.38 388 GLU A N 1
ATOM 3066 C CA . GLU A 1 388 ? -39.655 -16.474 13.406 1.00 88.38 388 GLU A CA 1
ATOM 3067 C C . GLU A 1 388 ? -38.306 -16.775 12.726 1.00 88.38 388 GLU A C 1
ATOM 3069 O O . GLU A 1 388 ? -37.991 -16.222 11.669 1.00 88.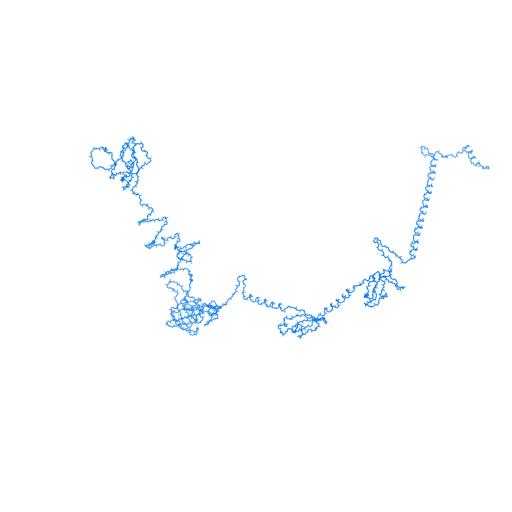38 388 GLU A O 1
ATOM 3074 N N . TRP A 1 389 ? -37.534 -17.727 13.259 1.00 90.75 389 TRP A N 1
ATOM 3075 C CA . TRP A 1 389 ? -36.226 -18.138 12.743 1.00 90.75 389 TRP A CA 1
ATOM 3076 C C . TRP A 1 389 ? -36.381 -19.195 11.645 1.00 90.75 389 TRP A C 1
ATOM 3078 O O . TRP A 1 389 ? -36.063 -20.376 11.800 1.00 90.75 389 TRP A O 1
ATOM 3088 N N . THR A 1 390 ? -36.945 -18.769 10.516 1.00 86.19 390 THR A N 1
ATOM 3089 C CA . THR A 1 390 ? -37.377 -19.668 9.430 1.00 86.19 390 THR A CA 1
ATOM 3090 C C . THR A 1 390 ? -36.240 -20.220 8.562 1.00 86.19 390 THR A C 1
ATOM 3092 O O . THR A 1 390 ? -36.451 -21.208 7.857 1.00 86.19 390 THR A O 1
ATOM 3095 N N . THR A 1 391 ? -35.034 -19.643 8.628 1.00 84.81 391 THR A N 1
ATOM 3096 C CA . THR A 1 391 ? -33.850 -20.097 7.876 1.00 84.81 391 THR A CA 1
ATOM 3097 C C . THR A 1 391 ? -32.735 -20.588 8.802 1.00 84.81 391 THR A C 1
ATOM 3099 O O . THR A 1 391 ? -32.732 -20.305 10.001 1.00 84.81 391 THR A O 1
ATOM 3102 N N . ALA A 1 392 ? -31.782 -21.349 8.255 1.00 82.44 392 ALA A N 1
ATOM 3103 C CA . ALA A 1 392 ? -30.631 -21.837 9.017 1.00 82.44 392 ALA A CA 1
ATOM 3104 C C . ALA A 1 392 ? -29.743 -20.679 9.504 1.00 82.44 392 ALA A C 1
ATOM 3106 O O . ALA A 1 392 ? -29.229 -20.724 10.616 1.00 82.44 392 ALA A O 1
ATOM 3107 N N . GLU A 1 393 ? -29.633 -19.621 8.702 1.00 80.75 393 GLU A N 1
ATOM 3108 C CA . GLU A 1 393 ? -28.887 -18.403 9.019 1.00 80.75 393 GLU A CA 1
ATOM 3109 C C . GLU A 1 393 ? -29.554 -17.624 10.159 1.00 80.75 393 GLU A C 1
ATOM 3111 O O . GLU A 1 393 ? -28.865 -17.176 11.069 1.00 80.75 393 GLU A O 1
ATOM 3116 N N . LEU A 1 394 ? -30.893 -17.521 10.164 1.00 80.69 394 LEU A N 1
ATOM 3117 C CA . LEU A 1 394 ? -31.631 -16.911 11.275 1.00 80.69 394 LEU A CA 1
ATOM 3118 C C . LEU A 1 394 ? -31.421 -17.691 12.575 1.00 80.69 394 LEU A C 1
ATOM 3120 O O . LEU A 1 394 ? -31.115 -17.093 13.595 1.00 80.69 394 LEU A O 1
ATOM 3124 N N . LYS A 1 395 ? -31.509 -19.024 12.543 1.00 84.25 395 LYS A N 1
ATOM 3125 C CA . LYS A 1 395 ? -31.257 -19.852 13.735 1.00 84.25 395 LYS A CA 1
ATOM 3126 C C . LYS A 1 395 ? -29.819 -19.738 14.245 1.00 84.25 395 LYS A C 1
ATOM 3128 O O . LYS A 1 395 ? -29.620 -19.785 15.450 1.00 84.25 395 LYS A O 1
ATOM 3133 N N . ALA A 1 396 ? -28.840 -19.584 13.352 1.00 82.19 396 ALA A N 1
ATOM 3134 C CA . ALA A 1 396 ? -27.441 -19.396 13.731 1.00 82.19 396 ALA A CA 1
ATOM 3135 C C . ALA A 1 396 ? -27.189 -18.043 14.421 1.00 82.19 396 ALA A C 1
ATOM 3137 O O . ALA A 1 396 ? -26.379 -17.989 15.337 1.00 82.19 396 ALA A O 1
ATOM 3138 N N . MET A 1 397 ? -27.911 -16.980 14.036 1.00 79.38 397 MET A N 1
ATOM 3139 C CA . MET A 1 397 ? -27.833 -15.669 14.705 1.00 79.38 397 MET A CA 1
ATOM 3140 C C . MET A 1 397 ? -28.399 -15.674 16.132 1.00 79.38 397 MET A C 1
ATOM 3142 O O . MET A 1 397 ? -28.067 -14.793 16.915 1.00 79.38 397 MET A O 1
ATOM 3146 N N . HIS A 1 398 ? -29.251 -16.646 16.461 1.00 84.75 398 HIS A N 1
ATOM 3147 C CA . HIS A 1 398 ? -29.862 -16.802 17.783 1.00 84.75 398 HIS A CA 1
ATOM 3148 C C . HIS A 1 398 ? -29.226 -17.938 18.599 1.00 84.75 398 HIS A C 1
ATOM 3150 O O . HIS A 1 398 ? -29.770 -18.347 19.625 1.00 84.75 398 HIS A O 1
ATOM 3156 N N . ASP A 1 399 ? -28.093 -18.492 18.152 1.00 84.81 399 ASP A N 1
ATOM 3157 C CA . ASP A 1 399 ? -27.357 -19.487 18.932 1.00 84.81 399 ASP A CA 1
ATOM 3158 C C . ASP A 1 399 ? -26.897 -18.854 20.258 1.00 84.81 399 ASP A C 1
ATOM 3160 O O . ASP A 1 399 ? -26.424 -17.721 20.295 1.00 84.81 399 ASP A O 1
ATOM 3164 N N . GLN A 1 400 ? -27.059 -19.595 21.353 1.00 85.75 400 GLN A N 1
ATOM 3165 C CA . GLN A 1 400 ? -26.911 -19.173 22.751 1.00 85.75 400 GLN A CA 1
ATOM 3166 C C . GLN A 1 400 ? -27.975 -18.193 23.291 1.00 85.75 400 GLN A C 1
ATOM 3168 O O . GLN A 1 400 ? -27.835 -17.748 24.436 1.00 85.75 400 GLN A O 1
ATOM 3173 N N . ASP A 1 401 ? -29.050 -17.886 22.552 1.00 89.25 401 ASP A N 1
ATOM 3174 C CA . ASP A 1 401 ? -30.187 -17.144 23.118 1.00 89.25 401 ASP A CA 1
ATOM 3175 C C . ASP A 1 401 ? -30.776 -17.881 24.331 1.00 89.25 401 ASP A C 1
ATOM 3177 O O . ASP A 1 401 ? -30.797 -19.115 24.408 1.00 89.25 401 ASP A O 1
ATOM 3181 N N . LEU A 1 402 ? -31.280 -17.114 25.299 1.00 87.44 402 LEU A N 1
ATOM 3182 C CA . LEU A 1 402 ? -31.831 -17.636 26.546 1.00 87.44 402 LEU A CA 1
ATOM 3183 C C . LEU A 1 402 ? -33.350 -17.515 26.550 1.00 87.44 402 LEU A C 1
ATOM 3185 O O . LEU A 1 402 ? -33.911 -16.496 26.161 1.00 87.44 402 LEU A O 1
ATOM 3189 N N . PHE A 1 403 ? -34.029 -18.524 27.074 1.00 89.88 403 PHE A N 1
ATOM 3190 C CA . PHE A 1 403 ? -35.473 -18.517 27.257 1.00 89.88 403 PHE A CA 1
ATOM 3191 C C . PHE A 1 403 ? -35.808 -18.906 28.693 1.00 89.88 403 PHE A C 1
ATOM 3193 O O . PHE A 1 403 ? -35.349 -19.929 29.193 1.00 89.88 403 PHE A O 1
ATOM 3200 N N . TYR A 1 404 ? -36.624 -18.105 29.371 1.00 84.44 404 TYR A N 1
ATOM 3201 C CA . TYR A 1 404 ? -37.094 -18.378 30.723 1.00 84.44 404 TYR A CA 1
ATOM 3202 C C . TYR A 1 404 ? -38.595 -18.648 30.718 1.00 84.44 404 TYR A C 1
ATOM 3204 O O . TYR A 1 404 ? -39.398 -17.762 30.406 1.00 84.44 404 TYR A O 1
ATOM 3212 N N . ASN A 1 405 ? -38.969 -19.868 31.104 1.00 87.38 405 ASN A N 1
ATOM 3213 C CA . ASN A 1 405 ? -40.357 -20.229 31.334 1.00 87.38 405 ASN A CA 1
ATOM 3214 C C . ASN A 1 405 ? -40.790 -19.715 32.714 1.00 87.38 405 ASN A C 1
ATOM 3216 O O . ASN A 1 405 ? -40.464 -20.286 33.753 1.00 87.38 405 ASN A O 1
ATOM 3220 N N . THR A 1 406 ? -41.561 -18.636 32.716 1.00 80.25 406 THR A N 1
ATOM 3221 C CA . THR A 1 406 ? -42.096 -17.984 33.919 1.00 80.25 406 THR A CA 1
ATOM 3222 C C . THR A 1 406 ? -43.119 -18.826 34.686 1.00 80.25 406 THR A C 1
ATOM 3224 O O . THR A 1 406 ? -43.304 -18.591 35.879 1.00 80.25 406 THR A O 1
ATOM 3227 N N . ALA A 1 407 ? -43.761 -19.813 34.051 1.00 80.50 407 ALA A N 1
ATOM 3228 C CA . ALA A 1 407 ? -44.741 -20.680 34.701 1.00 80.50 407 ALA A CA 1
ATOM 3229 C C . ALA A 1 407 ? -44.083 -21.814 35.505 1.00 80.50 407 ALA A C 1
ATOM 3231 O O . ALA A 1 407 ? -44.574 -22.169 36.577 1.00 80.50 407 ALA A O 1
ATOM 3232 N N . THR A 1 408 ? -42.973 -22.374 35.009 1.00 79.31 408 THR A N 1
ATOM 3233 C CA . THR A 1 408 ? -42.259 -23.496 35.655 1.00 79.31 408 THR A CA 1
ATOM 3234 C C . THR A 1 408 ? -40.967 -23.081 36.357 1.00 79.31 408 THR A C 1
ATOM 3236 O O . THR A 1 408 ? -40.451 -23.827 37.187 1.00 79.31 408 THR A O 1
ATOM 3239 N N . GLY A 1 409 ? -40.442 -21.893 36.050 1.00 74.38 409 GLY A N 1
ATOM 3240 C CA . GLY A 1 409 ? -39.165 -21.393 36.555 1.00 74.38 409 GLY A CA 1
ATOM 3241 C C . GLY A 1 409 ? -37.936 -22.014 35.882 1.00 74.38 409 GLY A C 1
ATOM 3242 O O . GLY A 1 409 ? -36.828 -21.851 36.393 1.00 74.38 409 GLY A O 1
ATOM 3243 N N . GLN A 1 410 ? -38.120 -22.725 34.766 1.00 81.69 410 GLN A N 1
ATOM 3244 C CA . GLN A 1 410 ? -37.049 -23.394 34.023 1.00 81.69 410 GLN A CA 1
ATOM 3245 C C . GLN A 1 410 ? -36.422 -22.457 32.984 1.00 81.69 410 GLN A C 1
ATOM 3247 O O . GLN A 1 410 ? -37.124 -21.721 32.286 1.00 81.69 410 GLN A O 1
ATOM 3252 N N . GLY A 1 411 ? -35.095 -22.501 32.875 1.00 86.19 411 GLY A N 1
ATOM 3253 C CA . GLY A 1 411 ? -34.341 -21.820 31.826 1.00 86.19 411 GLY A CA 1
ATOM 3254 C C . GLY A 1 411 ? -33.981 -22.785 30.701 1.00 86.19 411 GLY A C 1
ATOM 3255 O O . GLY A 1 411 ? -33.705 -23.952 30.954 1.00 86.19 411 GLY A O 1
ATOM 3256 N N . TYR A 1 412 ? -33.946 -22.287 29.475 1.00 88.88 412 TYR A N 1
ATOM 3257 C CA . TYR A 1 412 ? -33.550 -23.009 28.273 1.00 88.88 412 TYR A CA 1
ATOM 3258 C C . TYR A 1 412 ? -32.540 -22.156 27.503 1.00 88.88 412 TYR A C 1
ATOM 3260 O O . TYR A 1 412 ? -32.599 -20.925 27.547 1.00 88.88 412 TYR A O 1
ATOM 3268 N N . ARG A 1 413 ? -31.613 -22.803 26.804 1.00 89.69 413 ARG A N 1
ATOM 3269 C CA . ARG A 1 413 ? -30.618 -22.170 25.939 1.00 89.69 413 ARG A CA 1
ATOM 3270 C C . ARG A 1 413 ? -30.788 -22.706 24.528 1.00 89.69 413 ARG A C 1
ATOM 3272 O O . ARG A 1 413 ? -30.916 -23.914 24.351 1.00 89.69 413 ARG A O 1
ATOM 3279 N N . PHE A 1 414 ? -30.815 -21.828 23.537 1.00 90.00 414 PHE A N 1
ATOM 3280 C CA . PHE A 1 414 ? -30.861 -22.253 22.147 1.00 90.00 414 PHE A CA 1
ATOM 3281 C C . PHE A 1 414 ? -29.455 -22.650 21.706 1.00 90.00 414 PHE A C 1
ATOM 3283 O O . PHE A 1 414 ? -28.564 -21.813 21.709 1.00 90.00 414 PHE A O 1
ATOM 3290 N N . GLU A 1 415 ? -29.218 -23.911 21.365 1.00 87.19 415 GLU A N 1
ATOM 3291 C CA . GLU A 1 415 ? -27.918 -24.374 20.873 1.00 87.19 415 GLU A CA 1
ATOM 3292 C C . GLU A 1 415 ? -28.115 -25.344 19.717 1.00 87.19 415 GLU A C 1
ATOM 3294 O O . GLU A 1 415 ? -28.977 -26.223 19.756 1.00 87.19 415 GLU A O 1
ATOM 3299 N N . SER A 1 416 ? -27.299 -25.212 18.670 1.00 84.62 416 SER A N 1
ATOM 3300 C CA . SER A 1 416 ? -27.304 -26.154 17.537 1.00 84.62 416 SER A CA 1
ATOM 3301 C C . SER A 1 416 ? -28.688 -26.326 16.880 1.00 84.62 416 SER A C 1
ATOM 3303 O O . SER A 1 416 ? -29.015 -27.388 16.346 1.00 84.62 416 SER A O 1
ATOM 3305 N N . GLY A 1 417 ? -29.509 -25.270 16.895 1.00 86.19 417 GLY A N 1
ATOM 3306 C CA . GLY A 1 417 ? -30.840 -25.261 16.286 1.00 86.19 417 GLY A CA 1
ATOM 3307 C C . GLY A 1 417 ? -31.945 -25.930 17.111 1.00 86.19 417 GLY A C 1
ATOM 3308 O O . GLY A 1 417 ? -33.012 -26.199 16.549 1.00 86.19 417 GLY A O 1
ATOM 3309 N N . ALA A 1 418 ? -31.716 -26.187 18.402 1.00 89.31 418 ALA A N 1
ATOM 3310 C CA . ALA A 1 418 ? -32.695 -26.719 19.346 1.00 89.31 418 ALA A CA 1
ATOM 3311 C C . ALA A 1 418 ? -32.668 -25.951 20.679 1.00 89.31 418 ALA A C 1
ATOM 3313 O O . ALA A 1 418 ? -31.680 -25.310 21.022 1.00 89.31 418 ALA A O 1
ATOM 3314 N N . TRP A 1 419 ? -33.770 -26.009 21.428 1.00 91.06 419 TRP A N 1
ATOM 3315 C CA . TRP A 1 419 ? -33.810 -25.522 22.806 1.00 91.06 419 TRP A CA 1
ATOM 3316 C C . TRP A 1 419 ? -33.352 -26.633 23.743 1.00 91.06 419 TRP A C 1
ATOM 3318 O O . TRP A 1 419 ? -33.992 -27.679 23.812 1.00 91.06 419 TRP A O 1
ATOM 3328 N N . GLU A 1 420 ? -32.276 -26.383 24.476 1.00 89.06 420 GLU A N 1
ATOM 3329 C CA . GLU A 1 420 ? -31.744 -27.278 25.496 1.00 89.06 420 GLU A CA 1
ATOM 3330 C C . GLU A 1 420 ? -32.104 -26.736 26.881 1.00 89.06 420 GLU A C 1
ATOM 3332 O O . GLU A 1 420 ? -31.885 -25.559 27.180 1.00 89.06 420 GLU A O 1
ATOM 3337 N N . GLU A 1 421 ? -32.681 -27.572 27.744 1.00 86.12 421 GLU A N 1
ATOM 3338 C CA . GLU A 1 421 ? -33.002 -27.169 29.114 1.00 86.12 421 GLU A CA 1
ATOM 3339 C C . GLU A 1 421 ? -31.708 -26.908 29.896 1.00 86.12 421 GLU A C 1
ATOM 3341 O O . GLU A 1 421 ? -30.824 -27.763 30.006 1.00 86.12 421 GLU A O 1
ATOM 3346 N N . ILE A 1 422 ? -31.602 -25.723 30.496 1.00 81.94 422 ILE A N 1
ATOM 3347 C CA . ILE A 1 422 ? -30.522 -25.384 31.416 1.00 81.94 422 ILE A CA 1
ATOM 3348 C C . ILE A 1 422 ? -30.844 -26.073 32.735 1.00 81.94 422 ILE A C 1
ATOM 3350 O O . ILE A 1 422 ? -31.405 -25.489 33.661 1.00 81.94 422 ILE A O 1
ATOM 3354 N N . THR A 1 423 ? -30.468 -27.346 32.816 1.00 64.00 423 THR A N 1
ATOM 3355 C CA . THR A 1 423 ? -30.709 -28.168 34.002 1.00 64.00 423 THR A CA 1
ATOM 3356 C C . THR A 1 423 ? -30.001 -27.674 35.255 1.00 64.00 423 THR A C 1
ATOM 3358 O O . THR A 1 423 ? -30.282 -28.259 36.278 1.00 64.00 423 THR A O 1
ATOM 3361 N N . ASP A 1 424 ? -29.143 -26.637 35.239 1.00 56.03 424 ASP A N 1
ATOM 3362 C CA . ASP A 1 424 ? -28.351 -26.146 36.388 1.00 56.03 424 ASP A CA 1
ATOM 3363 C C . ASP A 1 424 ? -29.195 -25.437 37.487 1.00 56.03 424 ASP A C 1
ATOM 3365 O O . ASP A 1 424 ? -29.025 -24.274 37.840 1.00 56.03 424 ASP A O 1
ATOM 3369 N N . HIS A 1 425 ? -30.118 -26.217 38.045 1.00 53.53 425 HIS A N 1
ATOM 3370 C CA . HIS A 1 425 ? -30.880 -26.239 39.299 1.00 53.53 425 HIS A CA 1
ATOM 3371 C C . HIS A 1 425 ? -30.331 -25.519 40.555 1.00 53.53 425 HIS A C 1
ATOM 3373 O O . HIS A 1 425 ? -31.022 -25.483 41.579 1.00 53.53 425 HIS A O 1
ATOM 3379 N N . LEU A 1 426 ? -29.147 -24.901 40.536 1.00 54.66 426 LEU A N 1
ATOM 3380 C CA . LEU A 1 426 ? -28.634 -24.121 41.671 1.00 54.66 426 LEU A CA 1
ATOM 3381 C C . LEU A 1 426 ? -29.382 -22.794 41.870 1.00 54.66 426 LEU A C 1
ATOM 3383 O O . LEU A 1 426 ? -29.415 -22.281 42.987 1.00 54.66 426 LEU A O 1
ATOM 3387 N N . THR A 1 427 ? -30.068 -22.281 40.847 1.00 55.72 427 THR A N 1
ATOM 3388 C CA . THR A 1 427 ? -30.974 -21.126 40.971 1.00 55.72 427 THR A CA 1
ATOM 3389 C C . THR A 1 427 ? -32.324 -21.481 41.590 1.00 55.72 427 THR A C 1
ATOM 3391 O O . THR A 1 427 ? -32.852 -20.664 42.336 1.00 55.72 427 THR A O 1
ATOM 3394 N N . LEU A 1 428 ? -32.860 -22.694 41.396 1.00 51.75 428 LEU A N 1
ATOM 3395 C CA . LEU A 1 428 ? -34.061 -23.142 42.123 1.00 51.75 428 LEU A CA 1
ATOM 3396 C C . LEU A 1 428 ? -33.777 -23.319 43.616 1.00 51.75 428 LEU A C 1
ATOM 3398 O O . LEU A 1 428 ? -34.575 -22.890 44.446 1.00 51.75 428 LEU A O 1
ATOM 3402 N N . LYS A 1 429 ? -32.607 -23.867 43.964 1.00 58.56 429 LYS A N 1
ATOM 3403 C CA . LYS A 1 429 ? -32.139 -23.920 45.354 1.00 58.56 429 LYS A CA 1
ATOM 3404 C C . LYS A 1 429 ? -31.880 -22.521 45.918 1.00 58.56 429 LYS A C 1
ATOM 3406 O O . LYS A 1 429 ? -32.243 -22.258 47.057 1.00 58.56 429 LYS A O 1
ATOM 3411 N N . ALA A 1 430 ? -31.345 -21.603 45.110 1.00 61.41 430 ALA A N 1
ATOM 3412 C CA . ALA A 1 430 ? -31.211 -20.200 45.494 1.00 61.41 430 ALA A CA 1
ATOM 3413 C C . ALA A 1 430 ? -32.569 -19.500 45.661 1.00 61.41 430 ALA A C 1
ATOM 3415 O O . ALA A 1 430 ? -32.673 -18.617 46.501 1.00 61.41 430 ALA A O 1
ATOM 3416 N N . LEU A 1 431 ? -33.612 -19.894 44.923 1.00 60.66 431 LEU A N 1
ATOM 3417 C CA . LEU A 1 431 ? -34.971 -19.375 45.090 1.00 60.66 431 LEU A CA 1
ATOM 3418 C C . LEU A 1 431 ? -35.661 -19.975 46.324 1.00 60.66 431 LEU A C 1
ATOM 3420 O O . LEU A 1 431 ? -36.395 -19.275 47.012 1.00 60.66 431 LEU A O 1
ATOM 3424 N N . GLU A 1 432 ? -35.398 -21.241 46.649 1.00 66.44 432 GLU A N 1
ATOM 3425 C CA . GLU A 1 432 ? -35.856 -21.892 47.883 1.00 66.44 432 GLU A CA 1
ATOM 3426 C C . GLU A 1 432 ? -35.153 -21.303 49.125 1.00 66.44 432 GLU A C 1
ATOM 3428 O O . GLU A 1 432 ? -35.798 -21.016 50.138 1.00 66.44 432 GLU A O 1
ATOM 3433 N N . ASP A 1 433 ? -33.853 -21.015 49.019 1.00 69.38 433 ASP A N 1
ATOM 3434 C CA . ASP A 1 433 ? -33.070 -20.301 50.031 1.00 69.38 433 ASP A CA 1
ATOM 3435 C C . ASP A 1 433 ? -33.448 -18.807 50.102 1.00 69.38 433 ASP A C 1
ATOM 3437 O O . ASP A 1 433 ? -33.515 -18.243 51.196 1.00 69.38 433 ASP A O 1
ATOM 3441 N N . ALA A 1 434 ? -33.796 -18.168 48.978 1.00 65.81 434 ALA A N 1
ATOM 3442 C CA . ALA A 1 434 ? -34.330 -16.804 48.943 1.00 65.81 434 ALA A CA 1
ATOM 3443 C C . ALA A 1 434 ? -35.755 -16.729 49.500 1.00 65.81 434 ALA A C 1
ATOM 3445 O O . ALA A 1 434 ? -36.089 -15.743 50.146 1.00 65.81 434 ALA A O 1
ATOM 3446 N N . LYS A 1 435 ? -36.577 -17.772 49.334 1.00 68.50 435 LYS A N 1
ATOM 3447 C CA . LYS A 1 435 ? -37.893 -17.894 49.977 1.00 68.50 435 LYS A CA 1
ATOM 3448 C C . LYS A 1 435 ? -37.748 -18.068 51.491 1.00 68.50 435 LYS A C 1
ATOM 3450 O O . LYS A 1 435 ? -38.455 -17.404 52.235 1.00 68.50 435 LYS A O 1
ATOM 3455 N N . LYS A 1 436 ? -36.771 -18.852 51.968 1.00 66.75 436 LYS A N 1
ATOM 3456 C CA . LYS A 1 436 ? -36.398 -18.892 53.400 1.00 66.75 436 LYS A CA 1
ATOM 3457 C C . LYS A 1 436 ? -35.873 -17.547 53.916 1.00 66.75 436 LYS A C 1
ATOM 3459 O O . LYS A 1 436 ? -36.161 -17.166 55.053 1.00 66.75 436 LYS A O 1
ATOM 3464 N N . ALA A 1 437 ? -35.108 -16.817 53.104 1.00 65.69 437 ALA A N 1
ATOM 3465 C CA . ALA A 1 437 ? -34.641 -15.472 53.438 1.00 65.69 437 ALA A CA 1
ATOM 3466 C C . ALA A 1 437 ? -35.790 -14.447 53.431 1.00 65.69 437 ALA A C 1
ATOM 3468 O O . ALA A 1 437 ? -35.807 -13.555 54.277 1.00 65.69 437 ALA A O 1
ATOM 3469 N N . GLN A 1 438 ? -36.774 -14.614 52.542 1.00 66.88 438 GLN A N 1
ATOM 3470 C CA . GLN A 1 438 ? -38.015 -13.851 52.518 1.00 66.88 438 GLN A CA 1
ATOM 3471 C C . GLN A 1 438 ? -38.869 -14.160 53.744 1.00 66.88 438 GLN A C 1
ATOM 3473 O O . GLN A 1 438 ? -39.246 -13.215 54.403 1.00 66.88 438 GLN A O 1
ATOM 3478 N N . ASP A 1 439 ? -39.078 -15.414 54.152 1.00 58.22 439 ASP A N 1
ATOM 3479 C CA . ASP A 1 439 ? -39.776 -15.738 55.413 1.00 58.22 439 ASP A CA 1
ATOM 3480 C C . ASP A 1 439 ? -39.075 -15.100 56.632 1.00 58.22 439 ASP A C 1
ATOM 3482 O O . ASP A 1 439 ? -39.709 -14.643 57.585 1.00 58.22 439 ASP A O 1
ATOM 3486 N N . THR A 1 440 ? -37.743 -15.007 56.585 1.00 60.00 440 THR A N 1
ATOM 3487 C CA . THR A 1 440 ? -36.935 -14.325 57.609 1.00 60.00 440 THR A CA 1
ATOM 3488 C C . THR A 1 440 ? -37.092 -12.794 57.554 1.00 60.00 440 THR A C 1
ATOM 3490 O O . THR A 1 440 ? -37.010 -12.135 58.591 1.00 60.00 440 THR A O 1
ATOM 3493 N N . ALA A 1 441 ? -37.345 -12.217 56.373 1.00 58.16 441 ALA A N 1
ATOM 3494 C CA . ALA A 1 441 ? -37.559 -10.782 56.155 1.00 58.16 441 ALA A CA 1
ATOM 3495 C C . ALA A 1 441 ? -39.029 -10.336 56.331 1.00 58.16 441 ALA A C 1
ATOM 3497 O O . ALA A 1 441 ? -39.276 -9.238 56.831 1.00 58.16 441 ALA A O 1
ATOM 3498 N N . ASP A 1 442 ? -39.990 -11.190 55.978 1.00 54.34 442 ASP A N 1
ATOM 3499 C CA . ASP A 1 442 ? -41.435 -11.067 56.201 1.00 54.34 442 ASP A CA 1
ATOM 3500 C C . ASP A 1 442 ? -41.767 -11.260 57.685 1.00 54.34 442 ASP A C 1
ATOM 3502 O O . ASP A 1 442 ? -42.720 -10.671 58.192 1.00 54.34 442 ASP A O 1
ATOM 3506 N N . GLY A 1 443 ? -40.888 -11.934 58.434 1.00 55.81 443 GLY A N 1
ATOM 3507 C CA . GLY A 1 443 ? -40.794 -11.884 59.892 1.00 55.81 443 GLY A CA 1
ATOM 3508 C C . GLY A 1 443 ? -40.409 -10.511 60.466 1.00 55.81 443 GLY A C 1
ATOM 3509 O O . GLY A 1 443 ? -39.775 -10.452 61.526 1.00 55.81 443 GLY A O 1
ATOM 3510 N N . LYS A 1 444 ? -40.801 -9.393 59.828 1.00 59.03 444 LYS A N 1
ATOM 3511 C CA . LYS A 1 444 ? -40.949 -8.101 60.512 1.00 59.03 444 LYS A CA 1
ATOM 3512 C C . LYS A 1 444 ? -42.028 -8.280 61.573 1.00 59.03 444 LYS A C 1
ATOM 3514 O O . LYS A 1 444 ? -43.191 -7.967 61.343 1.00 59.03 444 LYS A O 1
ATOM 3519 N N . ARG A 1 445 ? -41.615 -8.799 62.733 1.00 68.81 445 ARG A N 1
ATOM 3520 C CA . ARG A 1 445 ? -42.432 -8.901 63.943 1.00 68.81 445 ARG A CA 1
ATOM 3521 C C . ARG A 1 445 ? -43.144 -7.572 64.125 1.00 68.81 445 ARG A C 1
ATOM 3523 O O . ARG A 1 445 ? -42.502 -6.536 64.325 1.00 68.81 445 ARG A O 1
ATOM 3530 N N . ARG A 1 446 ? -44.460 -7.594 63.977 1.00 80.12 446 ARG A N 1
ATOM 3531 C CA . ARG A 1 446 ? -45.286 -6.399 64.061 1.00 80.12 446 ARG A CA 1
ATOM 3532 C C . ARG A 1 446 ? -45.364 -5.986 65.518 1.00 80.12 446 ARG A C 1
ATOM 3534 O O . ARG A 1 446 ? -45.439 -6.829 66.410 1.00 80.12 446 ARG A O 1
ATOM 3541 N N . VAL A 1 447 ? -45.321 -4.680 65.750 1.00 82.88 447 VAL A N 1
ATOM 3542 C CA . VAL A 1 447 ? -45.547 -4.094 67.068 1.00 82.88 447 VAL A CA 1
ATOM 3543 C C . VAL A 1 447 ? -46.909 -3.415 67.039 1.00 82.88 447 VAL A C 1
ATOM 3545 O O . VAL A 1 447 ? -47.076 -2.368 66.417 1.00 82.88 447 VAL A O 1
ATOM 3548 N N . PHE A 1 448 ? -47.890 -4.020 67.694 1.00 86.88 448 PHE A N 1
ATOM 3549 C CA . PHE A 1 448 ? -49.189 -3.411 67.940 1.00 86.88 448 PHE A CA 1
ATOM 3550 C C . PHE A 1 448 ? -49.067 -2.429 69.102 1.00 86.88 448 PHE A C 1
ATOM 3552 O O . PHE A 1 448 ? -48.426 -2.731 70.105 1.00 86.88 448 PHE A O 1
ATOM 3559 N N . VAL A 1 449 ? -49.686 -1.258 68.973 1.00 84.00 449 VAL A N 1
ATOM 3560 C CA . VAL A 1 449 ? -49.756 -0.223 70.026 1.00 84.00 449 VAL A CA 1
ATOM 3561 C C . VAL A 1 449 ? -51.167 -0.088 70.617 1.00 84.00 449 VAL A C 1
ATOM 3563 O O . VAL A 1 449 ? -51.397 0.688 71.538 1.00 84.00 449 VAL A O 1
ATOM 3566 N N . SER A 1 450 ? -52.123 -0.848 70.080 1.00 84.75 450 SER A N 1
ATOM 3567 C CA . SER A 1 450 ? -53.527 -0.930 70.487 1.00 84.75 450 SER A CA 1
ATOM 3568 C C . SER A 1 450 ? -54.046 -2.349 70.230 1.00 84.75 450 SER A C 1
ATOM 3570 O O . SER A 1 450 ? -53.393 -3.128 69.534 1.00 84.75 450 SER A O 1
ATOM 3572 N N . GLN A 1 451 ? -55.193 -2.710 70.817 1.00 89.62 451 GLN A N 1
ATOM 3573 C CA . GLN A 1 451 ? -55.755 -4.054 70.660 1.00 89.62 451 GLN A CA 1
ATOM 3574 C C . GLN A 1 451 ? -55.969 -4.389 69.176 1.00 89.62 451 GLN A C 1
ATOM 3576 O O . GLN A 1 451 ? -56.719 -3.667 68.513 1.00 89.62 451 GLN A O 1
ATOM 3581 N N . PRO A 1 452 ? -55.379 -5.491 68.665 1.00 90.44 452 PRO A N 1
ATOM 3582 C CA . PRO A 1 452 ? -55.608 -5.924 67.295 1.00 90.44 452 PRO A CA 1
ATOM 3583 C C . PRO A 1 452 ? -57.098 -6.153 67.030 1.00 90.44 452 PRO A C 1
ATOM 3585 O O . PRO A 1 452 ? -57.795 -6.835 67.788 1.00 90.44 452 PRO A O 1
ATOM 3588 N N . THR A 1 453 ? -57.589 -5.594 65.933 1.00 88.62 453 THR A N 1
ATOM 3589 C CA . THR A 1 453 ? -58.984 -5.689 65.511 1.00 88.62 453 THR A CA 1
ATOM 3590 C C . THR A 1 453 ? -59.230 -6.944 64.665 1.00 88.62 453 THR A C 1
ATOM 3592 O O . THR A 1 453 ? -58.339 -7.756 64.396 1.00 88.62 453 THR A O 1
ATOM 3595 N N . VAL A 1 454 ? -60.475 -7.137 64.223 1.00 86.75 454 VAL A N 1
ATOM 3596 C CA . VAL A 1 454 ? -60.837 -8.226 63.299 1.00 86.75 454 VAL A CA 1
ATOM 3597 C C . VAL A 1 454 ? -60.092 -8.092 61.967 1.00 86.75 454 VAL A C 1
ATOM 3599 O O . VAL A 1 454 ? -59.659 -9.108 61.422 1.00 86.75 454 VAL A O 1
ATOM 3602 N N . ALA A 1 455 ? -59.873 -6.864 61.489 1.00 84.06 455 ALA A N 1
ATOM 3603 C CA . ALA A 1 455 ? -59.163 -6.589 60.241 1.00 84.06 455 ALA A CA 1
ATOM 3604 C C . ALA A 1 455 ? -57.654 -6.883 60.325 1.00 84.06 455 ALA A C 1
ATOM 3606 O O . ALA A 1 455 ? -57.038 -7.193 59.309 1.00 84.06 455 ALA A O 1
ATOM 3607 N N . ASP A 1 456 ? -57.071 -6.848 61.525 1.00 86.19 456 ASP A N 1
ATOM 3608 C CA . ASP A 1 456 ? -55.631 -7.020 61.714 1.00 86.19 456 ASP A CA 1
ATOM 3609 C C . ASP A 1 456 ? -55.237 -8.503 61.733 1.00 86.19 456 ASP A C 1
ATOM 3611 O O . ASP A 1 456 ? -55.740 -9.285 62.543 1.00 86.19 456 ASP A O 1
ATOM 3615 N N . ALA A 1 457 ? -54.317 -8.914 60.862 1.00 87.69 457 ALA A N 1
ATOM 3616 C CA . ALA A 1 457 ? -53.632 -10.201 60.999 1.00 87.69 457 ALA A CA 1
ATOM 3617 C C . ALA A 1 457 ? -52.468 -10.068 61.995 1.00 87.69 457 ALA A C 1
ATOM 3619 O O . ALA A 1 457 ? -51.849 -9.007 62.058 1.00 87.69 457 ALA A O 1
ATOM 3620 N N . TYR A 1 458 ? -52.152 -11.127 62.738 1.00 89.38 458 TYR A N 1
ATOM 3621 C CA . TYR A 1 458 ? -50.956 -11.193 63.586 1.00 89.38 458 TYR A CA 1
ATOM 3622 C C . TYR A 1 458 ? -50.340 -12.588 63.562 1.00 89.38 458 TYR A C 1
ATOM 3624 O O . TYR A 1 458 ? -51.064 -13.583 63.513 1.00 89.38 458 TYR A O 1
ATOM 3632 N N . ASP A 1 459 ? -49.016 -12.653 63.635 1.00 87.06 459 ASP A N 1
ATOM 3633 C CA . ASP A 1 459 ? -48.239 -13.890 63.594 1.00 87.06 459 ASP A CA 1
ATOM 3634 C C . ASP A 1 459 ? -47.602 -14.201 64.949 1.00 87.06 459 ASP A C 1
ATOM 3636 O O . ASP A 1 459 ? -47.419 -13.336 65.808 1.00 87.06 459 ASP A O 1
ATOM 3640 N N . VAL A 1 460 ? -47.242 -15.469 65.150 1.00 84.06 460 VAL A N 1
ATOM 3641 C CA . VAL A 1 460 ? -46.519 -15.895 66.354 1.00 84.06 460 VAL A CA 1
ATOM 3642 C C . VAL A 1 460 ? -45.200 -15.122 66.453 1.00 84.06 460 VAL A C 1
ATOM 3644 O O . VAL A 1 460 ? -44.381 -15.155 65.539 1.00 84.06 460 VAL A O 1
ATOM 3647 N N . GLY A 1 461 ? -44.973 -14.461 67.587 1.00 81.19 461 GLY A N 1
ATOM 3648 C CA . GLY A 1 461 ? -43.807 -13.605 67.805 1.00 81.19 461 GLY A CA 1
ATOM 3649 C C . GLY A 1 461 ? -44.040 -12.115 67.546 1.00 81.19 461 GLY A C 1
ATOM 3650 O O . GLY A 1 461 ? -43.145 -11.330 67.862 1.00 81.19 461 GLY A O 1
ATOM 3651 N N . ASP A 1 462 ? -45.214 -11.710 67.051 1.00 88.94 462 ASP A N 1
ATOM 3652 C CA . ASP A 1 462 ? -45.620 -10.302 67.055 1.00 88.94 462 ASP A CA 1
ATOM 3653 C C . ASP A 1 462 ? -45.730 -9.777 68.495 1.00 88.94 462 ASP A C 1
ATOM 3655 O O . ASP A 1 462 ? -46.095 -10.504 69.422 1.00 88.94 462 ASP A O 1
ATOM 3659 N N . MET A 1 463 ? -45.400 -8.503 68.689 1.00 88.31 463 MET A N 1
ATOM 3660 C CA . MET A 1 463 ? -45.425 -7.823 69.983 1.00 88.31 463 MET A CA 1
ATOM 3661 C C . MET A 1 463 ? -46.639 -6.905 70.061 1.00 88.31 463 MET A C 1
ATOM 3663 O O . MET A 1 463 ? -46.960 -6.208 69.108 1.00 88.31 463 MET A O 1
ATOM 3667 N N . TRP A 1 464 ? -47.283 -6.837 71.214 1.00 91.06 464 TRP A N 1
ATOM 3668 C CA . TRP A 1 464 ? -48.277 -5.821 71.522 1.00 91.06 464 TRP A CA 1
ATOM 3669 C C . TRP A 1 464 ? -47.792 -5.045 72.740 1.00 91.06 464 TRP A C 1
ATOM 3671 O O . TRP A 1 464 ? -47.757 -5.572 73.849 1.00 91.06 464 TRP A O 1
ATOM 3681 N N . VAL A 1 465 ? -47.352 -3.811 72.506 1.00 85.12 465 VAL A N 1
ATOM 3682 C CA . VAL A 1 465 ? -46.859 -2.896 73.539 1.00 85.12 465 VAL A CA 1
ATOM 3683 C C . VAL A 1 465 ? -47.983 -1.976 74.002 1.00 85.12 465 VAL A C 1
ATOM 3685 O O . VAL A 1 465 ? -48.896 -1.662 73.236 1.00 85.12 465 VAL A O 1
ATOM 3688 N N . ASN A 1 466 ? -47.919 -1.543 75.260 1.00 81.88 466 ASN A N 1
ATOM 3689 C CA . ASN A 1 466 ? -48.979 -0.784 75.928 1.00 81.88 466 ASN A CA 1
ATOM 3690 C C . ASN A 1 466 ? -50.338 -1.512 75.898 1.00 81.88 466 ASN A C 1
ATOM 3692 O O . ASN A 1 466 ? -51.404 -0.892 75.824 1.00 81.88 466 ASN A O 1
ATOM 3696 N N . ALA A 1 467 ? -50.305 -2.847 75.935 1.00 83.50 467 ALA A N 1
ATOM 3697 C CA . ALA A 1 467 ? -51.486 -3.679 75.832 1.00 83.50 467 ALA A CA 1
ATOM 3698 C C . ALA A 1 467 ? -52.467 -3.357 76.958 1.00 83.50 467 ALA A C 1
ATOM 3700 O O . ALA A 1 467 ? -52.131 -3.397 78.143 1.00 83.50 467 ALA A O 1
ATOM 3701 N N . THR A 1 468 ? -53.688 -3.007 76.562 1.00 83.38 468 THR A N 1
ATOM 3702 C CA . THR A 1 468 ? -54.790 -2.721 77.476 1.00 83.38 468 THR A CA 1
ATOM 3703 C C . THR A 1 468 ? -55.949 -3.620 77.093 1.00 83.38 468 THR A C 1
ATOM 3705 O O . THR A 1 468 ? -56.474 -3.515 75.986 1.00 83.38 468 THR A O 1
ATOM 3708 N N . TYR A 1 469 ? -56.314 -4.532 77.987 1.00 84.56 469 TYR A N 1
ATOM 3709 C CA . TYR A 1 469 ? -57.387 -5.495 77.771 1.00 84.56 469 TYR A CA 1
ATOM 3710 C C . TYR A 1 469 ? -58.056 -5.833 79.100 1.00 84.56 469 TYR A C 1
ATOM 3712 O O . TYR A 1 469 ? -57.381 -5.966 80.119 1.00 84.56 469 TYR A O 1
ATOM 3720 N N . ASN A 1 470 ? -59.379 -5.968 79.091 1.00 83.25 470 ASN A N 1
ATOM 3721 C CA . ASN A 1 470 ? -60.155 -6.347 80.263 1.00 83.25 470 ASN A CA 1
ATOM 3722 C C . ASN A 1 470 ? -61.421 -7.091 79.824 1.00 83.25 470 ASN A C 1
ATOM 3724 O O . ASN A 1 470 ? -62.294 -6.498 79.193 1.00 83.25 470 ASN A O 1
ATOM 3728 N N . ASP A 1 471 ? -61.524 -8.369 80.182 1.00 82.06 471 ASP A N 1
ATOM 3729 C CA . ASP A 1 471 ? -62.739 -9.184 80.018 1.00 82.06 471 ASP A CA 1
ATOM 3730 C C . ASP A 1 471 ? -63.361 -9.622 81.354 1.00 82.06 471 ASP A C 1
ATOM 3732 O O . ASP A 1 471 ? -64.189 -10.530 81.403 1.00 82.06 471 ASP A O 1
ATOM 3736 N N . GLY A 1 472 ? -62.958 -8.983 82.454 1.00 73.31 472 GLY A N 1
ATOM 3737 C CA . GLY A 1 472 ? -63.383 -9.310 83.813 1.00 73.31 472 GLY A CA 1
ATOM 3738 C C . GLY A 1 472 ? -62.583 -10.432 84.482 1.00 73.31 472 GLY A C 1
ATOM 3739 O O . GLY A 1 472 ? -62.639 -10.533 85.704 1.00 73.31 472 GLY A O 1
ATOM 3740 N N . THR A 1 473 ? -61.813 -11.236 83.734 1.00 73.56 473 THR A N 1
ATOM 3741 C CA . THR A 1 473 ? -60.945 -12.299 84.290 1.00 73.56 473 THR A CA 1
ATOM 3742 C C . THR A 1 473 ? -59.466 -12.037 84.011 1.00 73.56 473 THR A C 1
ATOM 3744 O O . THR A 1 473 ? -58.629 -12.204 84.894 1.00 73.56 473 THR A O 1
ATOM 3747 N N . THR A 1 474 ? -59.136 -11.597 82.797 1.00 76.50 474 THR A N 1
ATOM 3748 C CA . THR A 1 474 ? -57.781 -11.221 82.387 1.00 76.50 474 THR A CA 1
ATOM 3749 C C . THR A 1 474 ? -57.714 -9.709 82.235 1.00 76.50 474 THR A C 1
ATOM 3751 O O . THR A 1 474 ? -58.435 -9.132 81.419 1.00 76.50 474 THR A O 1
ATOM 3754 N N . ILE A 1 475 ? -56.842 -9.069 83.015 1.00 77.69 475 ILE A N 1
ATOM 3755 C CA . ILE A 1 475 ? -56.628 -7.622 82.970 1.00 77.69 475 ILE A CA 1
ATOM 3756 C C . ILE A 1 475 ? -55.171 -7.368 82.594 1.00 77.69 475 ILE A C 1
ATOM 3758 O O . ILE A 1 475 ? -54.269 -7.739 83.339 1.00 77.69 475 ILE A O 1
ATOM 3762 N N . TYR A 1 476 ? -54.966 -6.719 81.451 1.00 80.75 476 TYR A N 1
ATOM 3763 C CA . TYR A 1 476 ? -53.683 -6.163 81.032 1.00 80.75 476 TYR A CA 1
ATOM 3764 C C . TYR A 1 476 ? -53.794 -4.644 81.000 1.00 80.75 476 TYR A C 1
ATOM 3766 O O . TYR A 1 476 ? -54.790 -4.103 80.504 1.00 80.75 476 TYR A O 1
ATOM 3774 N N . LYS A 1 477 ? -52.793 -3.951 81.539 1.00 74.75 477 LYS A N 1
ATOM 3775 C CA . LYS A 1 477 ? -52.758 -2.490 81.590 1.00 74.75 477 LYS A CA 1
ATOM 3776 C C . LYS A 1 477 ? -51.340 -2.006 81.344 1.00 74.75 477 LYS A C 1
ATOM 3778 O O . LYS A 1 477 ? -50.512 -1.988 82.247 1.00 74.75 477 LYS A O 1
ATOM 3783 N N . ASN A 1 478 ? -51.126 -1.507 80.131 1.00 73.75 478 ASN A N 1
ATOM 3784 C CA . ASN A 1 478 ? -49.834 -1.020 79.667 1.00 73.75 478 ASN A CA 1
ATOM 3785 C C . ASN A 1 478 ? -48.752 -2.120 79.595 1.00 73.75 478 ASN A C 1
ATOM 3787 O O . ASN A 1 478 ? -47.564 -1.830 79.710 1.00 73.75 478 ASN A O 1
ATOM 3791 N N . ASP A 1 479 ? -49.166 -3.375 79.397 1.00 78.12 479 ASP A N 1
ATOM 3792 C CA . ASP A 1 479 ? -48.276 -4.538 79.345 1.00 78.12 479 ASP A CA 1
ATOM 3793 C C . ASP A 1 479 ? -47.590 -4.704 77.982 1.00 78.12 479 ASP A C 1
ATOM 3795 O O . ASP A 1 479 ? -48.065 -4.222 76.951 1.00 78.12 479 ASP A O 1
ATOM 3799 N N . ALA A 1 480 ? -46.475 -5.438 77.971 1.00 85.69 480 ALA A N 1
ATOM 3800 C CA . ALA A 1 480 ? -45.878 -5.970 76.752 1.00 85.69 480 ALA A CA 1
ATOM 3801 C C . ALA A 1 480 ? -46.275 -7.444 76.595 1.00 85.69 480 ALA A C 1
ATOM 3803 O O . ALA A 1 480 ? -45.909 -8.304 77.403 1.00 85.69 480 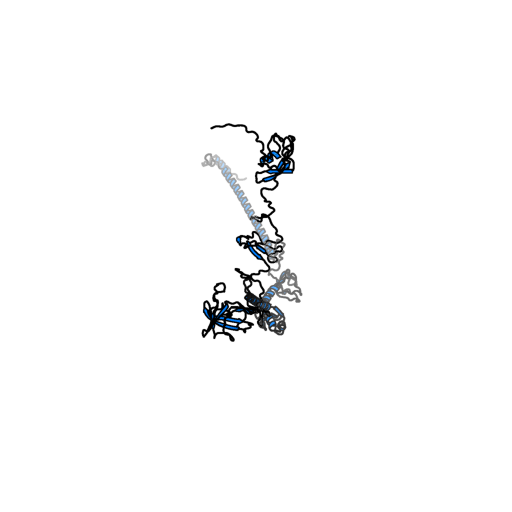ALA A O 1
ATOM 3804 N N . LEU A 1 481 ? -47.050 -7.738 75.554 1.00 89.06 481 LEU A N 1
ATOM 3805 C CA . LEU A 1 481 ? -47.496 -9.086 75.222 1.00 89.06 481 LEU A CA 1
ATOM 3806 C C . LEU A 1 481 ? -46.802 -9.574 73.953 1.00 89.06 481 LEU A C 1
ATOM 3808 O O . LEU A 1 481 ? -46.522 -8.800 73.043 1.00 89.06 481 LEU A O 1
ATOM 3812 N N . VAL A 1 482 ? -46.572 -10.880 73.870 1.00 89.75 482 VAL A N 1
ATOM 3813 C CA . VAL A 1 482 ? -46.112 -11.556 72.658 1.00 89.75 482 VAL A CA 1
ATOM 3814 C C . VAL A 1 482 ? -47.180 -12.529 72.174 1.00 89.75 482 VAL A C 1
ATOM 3816 O O . VAL A 1 482 ? -47.781 -13.270 72.962 1.00 89.75 482 VAL A O 1
ATOM 3819 N N . CYS A 1 483 ? -47.423 -12.527 70.869 1.00 90.19 483 CYS A N 1
ATOM 3820 C CA . CYS A 1 483 ? -48.341 -13.447 70.230 1.00 90.19 483 CYS A CA 1
ATOM 3821 C C . CYS A 1 483 ? -47.761 -14.868 70.259 1.00 90.19 483 CYS A C 1
ATOM 3823 O O . CYS A 1 483 ? -46.627 -15.111 69.846 1.00 90.19 483 CYS A O 1
ATOM 3825 N N . LYS A 1 484 ? -48.549 -15.826 70.742 1.00 91.25 484 LYS A N 1
ATOM 3826 C CA . LYS A 1 484 ? -48.239 -17.262 70.751 1.00 91.25 484 LYS A CA 1
ATOM 3827 C C . LYS A 1 484 ? -49.096 -18.068 69.769 1.00 91.25 484 LYS A C 1
ATOM 3829 O O . LYS A 1 484 ? -48.844 -19.257 69.598 1.00 91.25 484 LYS A O 1
ATOM 3834 N N . THR A 1 485 ? -50.102 -17.460 69.138 1.00 90.25 485 THR A N 1
ATOM 3835 C CA . THR A 1 485 ? -50.985 -18.128 68.168 1.00 90.25 485 THR A CA 1
ATOM 3836 C C . THR A 1 485 ? -51.379 -17.156 67.060 1.00 90.25 485 THR A C 1
ATOM 3838 O O . THR A 1 485 ? -51.987 -16.130 67.342 1.00 90.25 485 THR A O 1
ATOM 3841 N N . ALA A 1 486 ? -51.044 -17.480 65.810 1.00 88.75 486 ALA A N 1
ATOM 3842 C CA . ALA A 1 486 ? -51.326 -16.616 64.667 1.00 88.75 486 ALA A CA 1
ATOM 3843 C C . ALA A 1 486 ? -52.834 -16.485 64.381 1.00 88.75 486 ALA A C 1
ATOM 3845 O O . ALA A 1 486 ? -53.618 -17.403 64.632 1.00 88.75 486 ALA A O 1
ATOM 3846 N N . LYS A 1 487 ? -53.228 -15.346 63.809 1.00 89.75 487 LYS A N 1
ATOM 3847 C CA . LYS A 1 487 ? -54.589 -15.014 63.376 1.00 89.75 487 LYS A CA 1
ATOM 3848 C C . LYS A 1 487 ? -54.545 -14.392 61.981 1.00 89.75 487 LYS A C 1
ATOM 3850 O O . LYS A 1 487 ? -53.865 -13.392 61.766 1.00 89.75 487 LYS A O 1
ATOM 3855 N N . VAL A 1 488 ? -55.366 -14.912 61.070 1.00 87.06 488 VAL A N 1
ATOM 3856 C CA . VAL A 1 488 ? -55.614 -14.306 59.749 1.00 87.06 488 VAL A CA 1
ATOM 3857 C C . VAL A 1 488 ? -56.604 -13.132 59.833 1.00 87.06 488 VAL A C 1
ATOM 3859 O O . VAL A 1 488 ? -57.472 -13.092 60.711 1.00 87.06 488 VAL A O 1
ATOM 3862 N N . ALA A 1 489 ? -56.506 -12.170 58.913 1.00 86.06 489 ALA A N 1
ATOM 3863 C CA . ALA A 1 489 ? -57.456 -11.058 58.823 1.00 86.06 489 ALA A CA 1
ATOM 3864 C C . ALA A 1 489 ? -58.896 -11.576 58.613 1.00 86.06 489 ALA A C 1
ATOM 3866 O O . ALA A 1 489 ? -59.122 -12.503 57.839 1.00 86.06 489 ALA A O 1
ATOM 3867 N N . GLY A 1 490 ? -59.869 -11.001 59.322 1.00 84.19 490 GLY A N 1
ATOM 3868 C CA . GLY A 1 490 ? -61.279 -11.415 59.293 1.00 84.19 490 GLY A CA 1
ATOM 3869 C C . GLY A 1 490 ? -61.700 -12.385 60.406 1.00 84.19 490 GLY A C 1
ATOM 3870 O O . GLY A 1 490 ? -62.891 -12.497 60.688 1.00 84.19 490 GLY A O 1
ATOM 3871 N N . ALA A 1 491 ? -60.758 -13.039 61.094 1.00 87.75 491 ALA A N 1
ATOM 3872 C CA . ALA A 1 491 ? -61.065 -13.833 62.288 1.00 87.75 491 ALA A CA 1
ATOM 3873 C C . ALA A 1 491 ? -61.321 -12.938 63.523 1.00 87.75 491 ALA A C 1
ATOM 3875 O O . ALA A 1 491 ? -60.906 -11.779 63.565 1.00 87.75 491 ALA A O 1
ATOM 3876 N N . ALA A 1 492 ? -61.984 -13.459 64.561 1.00 88.38 492 ALA A N 1
ATOM 3877 C CA . ALA A 1 492 ? -62.169 -12.726 65.817 1.00 88.38 492 ALA A CA 1
ATOM 3878 C C . ALA A 1 492 ? -60.847 -12.601 66.601 1.00 88.38 492 ALA A C 1
ATOM 3880 O O . ALA A 1 492 ? -59.999 -13.494 66.565 1.00 88.38 492 ALA A O 1
ATOM 3881 N N . PHE A 1 493 ? -60.657 -11.487 67.312 1.00 90.50 493 PHE A N 1
ATOM 3882 C CA . PHE A 1 493 ? -59.542 -11.339 68.250 1.00 90.50 493 PHE A CA 1
ATOM 3883 C C . PHE A 1 493 ? -59.746 -12.261 69.460 1.00 90.50 493 PHE A C 1
ATOM 3885 O O . PHE A 1 493 ? -60.846 -12.323 70.004 1.00 90.50 493 PHE A O 1
ATOM 3892 N N . SER A 1 494 ? -58.680 -12.926 69.911 1.00 90.50 494 SER A N 1
ATOM 3893 C CA . SER A 1 494 ? -58.673 -13.659 71.174 1.00 90.50 494 SER A CA 1
ATOM 3894 C C . SER A 1 494 ? -57.463 -13.259 72.004 1.00 90.50 494 SER A C 1
ATOM 3896 O O . SER A 1 494 ? -56.324 -13.400 71.552 1.00 90.50 494 SER A O 1
ATOM 3898 N N . ILE A 1 495 ? -57.693 -12.831 73.249 1.00 91.00 495 ILE A N 1
ATOM 3899 C CA . ILE A 1 495 ? -56.599 -12.548 74.184 1.00 91.00 495 ILE A CA 1
ATOM 3900 C C . ILE A 1 495 ? -55.792 -13.809 74.510 1.00 91.00 495 ILE A C 1
ATOM 3902 O O . ILE A 1 495 ? -54.601 -13.730 74.794 1.00 91.00 495 ILE A O 1
ATOM 3906 N N . SER A 1 496 ? -56.398 -14.994 74.380 1.00 89.88 496 SER A N 1
ATOM 3907 C CA . SER A 1 496 ? -55.707 -16.263 74.601 1.00 89.88 496 SER A CA 1
ATOM 3908 C C . SER A 1 496 ? -54.603 -16.530 73.580 1.00 89.88 496 SER A C 1
ATOM 3910 O O . SER A 1 496 ? -53.778 -17.398 73.839 1.00 89.88 496 SER A O 1
ATOM 3912 N N . HIS A 1 497 ? -54.547 -15.797 72.459 1.00 92.50 497 HIS A N 1
ATOM 3913 C CA . HIS A 1 497 ? -53.444 -15.847 71.494 1.00 92.50 497 HIS A CA 1
ATOM 3914 C C . HIS A 1 497 ? -52.206 -15.081 71.962 1.00 92.50 497 HIS A C 1
ATOM 3916 O O . HIS A 1 497 ? -51.159 -15.172 71.328 1.00 92.50 497 HIS A O 1
ATOM 3922 N N . TRP A 1 498 ? -52.301 -14.354 73.072 1.00 90.94 498 TRP A N 1
ATOM 3923 C CA . TRP A 1 498 ? -51.252 -13.497 73.604 1.00 90.94 498 TRP A CA 1
ATOM 3924 C C . TRP A 1 498 ? -50.810 -14.001 74.980 1.00 90.94 498 TRP A C 1
ATOM 3926 O O . TRP A 1 498 ? -51.543 -14.698 75.687 1.00 90.94 498 TRP A O 1
ATOM 3936 N N . LYS A 1 499 ? -49.561 -13.718 75.342 1.00 87.50 499 LYS A N 1
ATOM 3937 C CA . LYS A 1 499 ? -49.021 -13.964 76.684 1.00 87.50 499 LYS A CA 1
ATOM 3938 C C . LYS A 1 499 ? -48.060 -12.838 77.071 1.00 87.50 499 LYS A C 1
ATOM 3940 O O . LYS A 1 499 ? -47.487 -12.235 76.164 1.00 87.50 499 LYS A O 1
ATOM 3945 N N . PRO A 1 500 ? -47.828 -12.581 78.368 1.00 83.25 500 PRO A N 1
ATOM 3946 C CA . PRO A 1 500 ? -46.792 -11.646 78.799 1.00 83.25 500 PRO A CA 1
ATOM 3947 C C . PRO A 1 500 ? -45.431 -11.999 78.192 1.00 83.25 500 PRO A C 1
ATOM 3949 O O . PRO A 1 500 ? -45.058 -13.176 78.142 1.00 83.25 500 PRO A O 1
ATOM 3952 N N . SER A 1 501 ? -44.691 -10.994 77.717 1.00 78.56 501 SER A N 1
ATOM 3953 C CA . SER A 1 501 ? -43.325 -11.193 77.215 1.00 78.56 501 SER A CA 1
ATOM 3954 C C . SER A 1 501 ? -42.311 -11.441 78.340 1.00 78.56 501 SER A C 1
ATOM 3956 O O . SER A 1 501 ? -41.238 -11.981 78.083 1.00 78.56 501 SER A O 1
ATOM 3958 N N . SER A 1 502 ? -42.648 -11.081 79.583 1.00 70.56 502 SER A N 1
ATOM 3959 C CA . SER A 1 502 ? -41.837 -11.280 80.790 1.00 70.56 502 SER A CA 1
ATOM 3960 C C . SER A 1 502 ? -42.651 -11.912 81.922 1.00 70.56 502 SER A C 1
ATOM 3962 O O . SER A 1 502 ? -43.867 -11.763 81.993 1.00 70.56 502 SER A O 1
ATOM 3964 N N . THR A 1 503 ? -41.970 -12.613 82.833 1.00 58.50 503 THR A N 1
ATOM 3965 C CA . THR A 1 503 ? -42.559 -13.183 84.061 1.00 58.50 503 THR A CA 1
ATOM 3966 C C . THR A 1 503 ? -42.791 -12.149 85.165 1.00 58.50 503 THR A C 1
ATOM 3968 O O . THR A 1 503 ? -43.521 -12.433 86.109 1.00 58.50 503 THR A O 1
ATOM 3971 N N . ALA A 1 504 ? -42.197 -10.959 85.051 1.00 55.44 504 ALA A N 1
ATOM 3972 C CA . ALA A 1 504 ? -42.563 -9.791 85.842 1.00 55.44 504 ALA A CA 1
ATOM 3973 C C . ALA A 1 504 ? -43.657 -9.021 85.087 1.00 55.44 504 ALA A C 1
ATOM 3975 O O . ALA A 1 504 ? -43.394 -8.471 84.016 1.00 55.44 504 ALA A O 1
ATOM 3976 N N . THR A 1 505 ? -44.882 -9.041 85.606 1.00 48.66 505 THR A N 1
ATOM 3977 C CA . THR A 1 505 ? -46.002 -8.197 85.158 1.00 48.66 505 THR A CA 1
ATOM 3978 C C . THR A 1 505 ? -45.760 -6.741 85.561 1.00 48.66 505 THR A C 1
ATOM 3980 O O . THR A 1 505 ? -45.108 -6.477 86.571 1.00 48.66 505 THR A O 1
ATOM 3983 N N . THR A 1 506 ? -46.226 -5.796 84.743 1.00 52.62 506 THR A N 1
ATOM 3984 C CA . THR A 1 506 ? -45.874 -4.367 84.784 1.00 52.62 506 THR A CA 1
ATOM 3985 C C . THR A 1 506 ? -46.058 -3.691 86.143 1.00 52.62 506 THR A C 1
ATOM 3987 O O . THR A 1 506 ? -47.131 -3.194 86.481 1.00 52.62 506 THR A O 1
ATOM 3990 N N . ALA A 1 507 ? -44.954 -3.558 86.871 1.00 44.75 507 ALA A N 1
ATOM 3991 C CA . ALA A 1 507 ? -44.718 -2.420 87.741 1.00 44.75 507 ALA A CA 1
ATOM 3992 C C . ALA A 1 507 ? -44.298 -1.238 86.858 1.00 44.75 507 ALA A C 1
ATOM 3994 O O . ALA A 1 507 ? -43.337 -1.346 86.097 1.00 44.75 507 ALA A O 1
ATOM 3995 N N . TYR A 1 508 ? -45.033 -0.131 86.928 1.00 50.03 508 TYR A N 1
ATOM 3996 C CA . TYR A 1 508 ? -44.734 1.120 86.234 1.00 50.03 508 TYR A CA 1
ATOM 3997 C C . TYR A 1 508 ? -43.241 1.484 86.346 1.00 50.03 508 TYR A C 1
ATOM 3999 O O . TYR A 1 508 ? -42.781 1.906 87.403 1.00 50.03 508 TYR A O 1
ATOM 4007 N N . ILE A 1 509 ? -42.481 1.348 85.255 1.00 53.31 509 ILE A N 1
ATOM 4008 C CA . ILE A 1 509 ? -41.209 2.057 85.097 1.00 53.31 509 ILE A CA 1
ATOM 4009 C C . ILE A 1 509 ? -41.561 3.390 84.440 1.00 53.31 509 ILE A C 1
ATOM 4011 O O . ILE A 1 509 ? -41.513 3.524 83.219 1.00 53.31 509 ILE A O 1
ATOM 4015 N N . GLU A 1 510 ? -41.975 4.376 85.235 1.00 47.41 510 GLU A N 1
ATOM 4016 C CA . GLU A 1 510 ? -42.011 5.754 84.746 1.00 47.41 510 GLU A CA 1
ATOM 4017 C C . GLU A 1 510 ? -40.587 6.315 84.767 1.00 47.41 510 GLU A C 1
ATOM 4019 O O . GLU A 1 510 ? -39.958 6.460 85.818 1.00 47.41 510 GLU A O 1
ATOM 4024 N N . ASN A 1 511 ? -40.065 6.596 83.574 1.00 49.34 511 ASN A N 1
ATOM 4025 C CA . ASN A 1 511 ? -38.821 7.321 83.387 1.00 49.34 511 ASN A CA 1
ATOM 4026 C C . ASN A 1 511 ? -39.145 8.823 83.362 1.00 49.34 511 ASN A C 1
ATOM 4028 O O . ASN A 1 511 ? -39.590 9.352 82.346 1.00 49.34 511 ASN A O 1
ATOM 4032 N N . LEU A 1 512 ? -38.943 9.502 84.493 1.00 47.06 512 LEU A N 1
ATOM 4033 C CA . LEU A 1 512 ? -39.120 10.955 84.635 1.00 47.06 512 LEU A CA 1
ATOM 4034 C C . LEU A 1 512 ? -37.826 11.716 84.272 1.00 47.06 512 LEU A C 1
ATOM 4036 O O . LEU A 1 512 ? -37.473 12.701 84.918 1.00 47.06 512 LEU A O 1
ATOM 4040 N N . GLY A 1 513 ? -37.094 11.230 83.265 1.00 60.19 513 GLY A N 1
ATOM 4041 C CA . GLY A 1 513 ? -35.789 11.747 82.855 1.00 60.19 513 GLY A CA 1
ATOM 4042 C C . GLY A 1 513 ? -34.666 11.185 83.723 1.00 60.19 513 GLY A C 1
ATOM 4043 O O . GLY A 1 513 ? -34.114 10.125 83.439 1.00 60.19 513 GLY A O 1
ATOM 4044 N N . ASP A 1 514 ? -34.335 11.872 84.811 1.00 43.66 514 ASP A N 1
ATOM 4045 C CA . ASP A 1 514 ? -33.075 11.632 85.531 1.00 43.66 514 ASP A CA 1
ATOM 4046 C C . ASP A 1 514 ? -33.186 10.557 86.635 1.00 43.66 514 ASP A C 1
ATOM 4048 O O . ASP A 1 514 ? -32.232 10.311 87.376 1.00 43.66 514 ASP A O 1
ATOM 4052 N N . ARG A 1 515 ? -34.355 9.914 86.792 1.00 46.25 515 ARG A N 1
ATOM 4053 C CA . ARG A 1 515 ? -34.618 8.889 87.821 1.00 46.25 515 ARG A CA 1
ATOM 4054 C C . ARG A 1 515 ? -35.489 7.747 87.297 1.00 46.25 515 ARG A C 1
ATOM 4056 O O . ARG A 1 515 ? -36.564 7.974 86.748 1.00 46.25 515 ARG A O 1
ATOM 4063 N N . ILE A 1 516 ? -35.059 6.518 87.588 1.00 49.88 516 ILE A N 1
ATOM 4064 C CA . ILE A 1 516 ? -35.865 5.295 87.474 1.00 49.88 516 ILE A CA 1
ATOM 4065 C C . ILE A 1 516 ? -36.469 5.010 88.851 1.00 49.88 516 ILE A C 1
ATOM 4067 O O . ILE A 1 516 ? -35.733 4.841 89.823 1.00 49.88 516 ILE A O 1
ATOM 4071 N N . THR A 1 517 ? -37.797 4.939 88.944 1.00 44.47 517 THR A N 1
ATOM 4072 C CA . THR A 1 517 ? -38.493 4.551 90.179 1.00 44.47 517 THR A CA 1
ATOM 4073 C C . THR A 1 517 ? -39.083 3.160 89.975 1.00 44.47 517 THR A C 1
ATOM 4075 O O . THR A 1 517 ? -40.107 3.011 89.321 1.00 44.47 517 THR A O 1
ATOM 4078 N N . VAL A 1 518 ? -38.418 2.123 90.491 1.00 48.19 518 VAL A N 1
ATOM 4079 C CA . VAL A 1 518 ? -38.965 0.759 90.524 1.00 48.19 518 VAL A CA 1
ATOM 4080 C C . VAL A 1 518 ? -39.985 0.701 91.660 1.00 48.19 518 VAL A C 1
ATOM 4082 O O . VAL A 1 518 ? -39.617 0.551 92.823 1.00 48.19 518 VAL A O 1
ATOM 4085 N N . ALA A 1 519 ? -41.269 0.851 91.343 1.00 44.00 519 ALA A N 1
ATOM 4086 C CA . ALA A 1 519 ? -42.337 0.565 92.292 1.00 44.00 519 ALA A CA 1
ATOM 4087 C C . ALA A 1 519 ? -42.596 -0.949 92.309 1.00 44.00 519 ALA A C 1
ATOM 4089 O O . ALA A 1 519 ? -43.367 -1.459 91.506 1.00 44.00 519 ALA A O 1
ATOM 4090 N N . VAL A 1 520 ? -41.945 -1.693 93.208 1.00 50.25 520 VAL A N 1
ATOM 4091 C CA . VAL A 1 520 ? -42.379 -3.061 93.533 1.00 50.25 520 VAL A CA 1
ATOM 4092 C C . VAL A 1 520 ? -43.726 -2.957 94.253 1.00 50.25 520 VAL A C 1
ATOM 4094 O O . VAL A 1 520 ? -43.781 -2.670 95.445 1.00 50.25 520 VAL A O 1
ATOM 4097 N N . THR A 1 521 ? -44.816 -3.161 93.527 1.00 44.88 521 THR A N 1
ATOM 4098 C CA . THR A 1 521 ? -46.164 -3.394 94.066 1.00 44.88 521 THR A CA 1
ATOM 4099 C C . THR A 1 521 ? -46.566 -4.771 93.545 1.00 44.88 521 THR A C 1
ATOM 4101 O O . THR A 1 521 ? -46.803 -4.911 92.354 1.00 44.88 521 THR A O 1
ATOM 4104 N N . ASP A 1 522 ? -46.430 -5.859 94.299 1.00 53.41 522 ASP A N 1
ATOM 4105 C CA . ASP A 1 522 ? -47.105 -6.081 95.572 1.00 53.41 522 ASP A CA 1
ATOM 4106 C C . ASP A 1 522 ? -46.182 -6.620 96.656 1.00 53.41 522 ASP A C 1
ATOM 4108 O O . ASP A 1 522 ? -45.605 -7.703 96.535 1.00 53.41 522 ASP A O 1
ATOM 4112 N N . SER A 1 523 ? -46.115 -5.918 97.781 1.00 50.19 523 SER A N 1
ATOM 4113 C CA . SER A 1 523 ? -45.759 -6.586 99.020 1.00 50.19 523 SER A CA 1
ATOM 4114 C C . SER A 1 523 ? -46.169 -5.717 100.202 1.00 50.19 523 SER A C 1
ATOM 4116 O O . SER A 1 523 ? -45.410 -4.848 100.628 1.00 50.19 523 SER A O 1
ATOM 4118 N N . GLU A 1 524 ? -47.342 -5.974 100.789 1.00 54.69 524 GLU A N 1
ATOM 4119 C CA . GLU A 1 524 ? -47.577 -5.595 102.193 1.00 54.69 524 GLU A CA 1
ATOM 4120 C C . GLU A 1 524 ? -46.369 -6.004 103.057 1.00 54.69 524 GLU A C 1
ATOM 4122 O O . GLU A 1 524 ? -45.938 -5.235 103.911 1.00 54.69 524 GLU A O 1
ATOM 4127 N N . ASN A 1 525 ? -45.726 -7.138 102.742 1.00 59.53 525 ASN A N 1
ATOM 4128 C CA . ASN A 1 525 ? -44.485 -7.576 103.384 1.00 59.53 525 ASN A CA 1
ATOM 4129 C C . ASN A 1 525 ? -43.284 -6.664 103.096 1.00 59.53 525 ASN A C 1
ATOM 4131 O O . ASN A 1 525 ? -42.459 -6.475 103.975 1.00 59.53 525 ASN A O 1
ATOM 4135 N N . GLY A 1 526 ? -43.167 -6.075 101.908 1.00 63.34 526 GLY A N 1
ATOM 4136 C CA . GLY A 1 526 ? -42.066 -5.175 101.546 1.00 63.34 526 GLY A CA 1
ATOM 4137 C C . GLY A 1 526 ? -42.181 -3.810 102.219 1.00 63.34 526 GLY A C 1
ATOM 4138 O O . GLY A 1 526 ? -41.185 -3.289 102.715 1.00 63.34 526 GLY A O 1
ATOM 4139 N N . ILE A 1 527 ? -43.397 -3.260 102.312 1.00 68.38 527 ILE A N 1
ATOM 4140 C CA . ILE A 1 527 ? -43.648 -2.028 103.077 1.00 68.38 527 ILE A CA 1
ATOM 4141 C C . ILE A 1 527 ? -43.506 -2.302 104.580 1.00 68.38 527 ILE A C 1
ATOM 4143 O O . ILE A 1 527 ? -42.887 -1.498 105.280 1.00 68.38 527 ILE A O 1
ATOM 4147 N N . ALA A 1 528 ? -43.999 -3.441 105.080 1.00 70.69 528 ALA A N 1
ATOM 4148 C CA . ALA A 1 528 ? -43.813 -3.842 106.475 1.00 70.69 528 ALA A CA 1
ATOM 4149 C C . ALA A 1 528 ? -42.331 -4.052 106.816 1.00 70.69 528 ALA A C 1
ATOM 4151 O O . ALA A 1 528 ? -41.878 -3.591 107.859 1.00 70.69 528 ALA A O 1
ATOM 4152 N N . GLU A 1 529 ? -41.558 -4.669 105.923 1.00 76.19 529 GLU A N 1
ATOM 4153 C CA . GLU A 1 529 ? -40.133 -4.928 106.120 1.00 76.19 529 GLU A CA 1
ATOM 4154 C C . GLU A 1 529 ? -39.295 -3.652 106.013 1.00 76.19 529 GLU A C 1
ATOM 4156 O O . GLU A 1 529 ? -38.423 -3.422 106.847 1.00 76.19 529 GLU A O 1
ATOM 4161 N N . ALA A 1 530 ? -39.598 -2.766 105.062 1.00 75.25 530 ALA A N 1
ATOM 4162 C CA . ALA A 1 530 ? -38.979 -1.444 104.993 1.00 75.25 530 ALA A CA 1
ATOM 4163 C C . ALA A 1 530 ? -39.292 -0.613 106.249 1.00 75.25 530 ALA A C 1
ATOM 4165 O O . ALA A 1 530 ? -38.397 0.012 106.815 1.00 75.25 530 ALA A O 1
ATOM 4166 N N . THR A 1 531 ? -40.535 -0.659 106.740 1.00 82.50 531 THR A N 1
ATOM 4167 C CA . THR A 1 531 ? -40.928 -0.011 108.003 1.00 82.50 531 THR A CA 1
ATOM 4168 C C . THR A 1 531 ? -40.206 -0.632 109.201 1.00 82.50 531 THR A C 1
ATOM 4170 O O . THR A 1 531 ? -39.725 0.090 110.074 1.00 82.50 531 THR A O 1
ATOM 4173 N N . ARG A 1 532 ? -40.070 -1.964 109.240 1.00 84.44 532 ARG A N 1
ATOM 4174 C CA . ARG A 1 532 ? -39.337 -2.688 110.285 1.00 84.44 532 ARG A CA 1
ATOM 4175 C C . ARG A 1 532 ? -37.859 -2.311 110.284 1.00 84.44 532 ARG A C 1
ATOM 4177 O O . ARG A 1 532 ? -37.330 -2.000 111.343 1.00 84.44 532 ARG A O 1
ATOM 4184 N N . LEU A 1 533 ? -37.212 -2.294 109.120 1.00 87.38 533 LEU A N 1
ATOM 4185 C CA . LEU A 1 533 ? -35.809 -1.905 108.965 1.00 87.38 533 LEU A CA 1
ATOM 4186 C C . LEU A 1 533 ? -35.584 -0.434 109.326 1.00 87.38 533 LEU A C 1
ATOM 4188 O O . LEU A 1 533 ? -34.603 -0.124 109.994 1.00 87.38 533 LEU A O 1
ATOM 4192 N N . ALA A 1 534 ? -36.501 0.464 108.958 1.00 83.62 534 ALA A N 1
ATOM 4193 C CA . ALA A 1 534 ? -36.432 1.868 109.358 1.00 83.62 534 ALA A CA 1
ATOM 4194 C C . ALA A 1 534 ? -36.563 2.035 110.882 1.00 83.62 534 ALA A C 1
ATOM 4196 O O . ALA A 1 534 ? -35.764 2.739 111.496 1.00 83.62 534 ALA A O 1
ATOM 4197 N N . ASN A 1 535 ? -37.517 1.344 111.515 1.00 88.12 535 ASN A N 1
ATOM 4198 C CA . ASN A 1 535 ? -37.684 1.366 112.970 1.00 88.12 535 ASN A CA 1
ATOM 4199 C C . ASN A 1 535 ? -36.502 0.717 113.704 1.00 88.12 535 ASN A C 1
ATOM 4201 O O . ASN A 1 535 ? -36.075 1.236 114.733 1.00 88.12 535 ASN A O 1
ATOM 4205 N N . GLN A 1 536 ? -35.946 -0.371 113.160 1.00 91.19 536 GLN A N 1
ATOM 4206 C CA . GLN A 1 536 ? -34.728 -1.002 113.668 1.00 91.19 536 GLN A CA 1
ATOM 4207 C C . GLN A 1 536 ? -33.556 -0.022 113.590 1.00 91.19 536 GLN A C 1
ATOM 4209 O O . GLN A 1 536 ? -32.918 0.221 114.601 1.00 91.19 536 GLN A O 1
ATOM 4214 N N . GLY A 1 537 ? -33.339 0.629 112.443 1.00 89.56 537 GLY A N 1
ATOM 4215 C CA . GLY A 1 537 ? -32.285 1.632 112.288 1.00 89.56 537 GLY A CA 1
ATOM 4216 C C . GLY A 1 537 ? -32.442 2.823 113.241 1.00 89.56 537 GLY A C 1
ATOM 4217 O O . GLY A 1 537 ? -31.455 3.305 113.790 1.00 89.56 537 GLY A O 1
ATOM 4218 N N . ILE A 1 538 ? -33.676 3.272 113.500 1.00 90.31 538 ILE A N 1
ATOM 4219 C CA . ILE A 1 538 ? -33.961 4.308 114.509 1.00 90.31 538 ILE A CA 1
ATOM 4220 C C . ILE A 1 538 ? -33.652 3.808 115.931 1.00 90.31 538 ILE A C 1
ATOM 4222 O O . ILE A 1 538 ? -33.144 4.583 116.743 1.00 90.31 538 ILE A O 1
ATOM 4226 N N . SER A 1 539 ? -33.954 2.544 116.248 1.00 90.88 539 SER A N 1
ATOM 4227 C CA . SER A 1 539 ? -33.628 1.935 117.546 1.00 90.88 539 SER A CA 1
ATOM 4228 C C . SER A 1 539 ? -32.123 1.782 117.724 1.00 90.88 539 SER A C 1
ATOM 4230 O O . SER A 1 539 ? -31.584 2.261 118.713 1.00 90.88 539 SER A O 1
ATOM 4232 N N . ASP A 1 540 ? -31.433 1.220 116.734 1.00 91.50 540 ASP A N 1
ATOM 4233 C CA . ASP A 1 540 ? -29.987 1.011 116.758 1.00 91.50 540 ASP A CA 1
ATOM 4234 C C . ASP A 1 540 ? -29.248 2.355 116.891 1.00 91.50 540 ASP A C 1
ATOM 4236 O O . ASP A 1 540 ? -28.310 2.484 117.677 1.00 91.50 540 ASP A O 1
ATOM 4240 N N . ALA A 1 541 ? -29.708 3.398 116.187 1.00 88.31 541 ALA A N 1
ATOM 4241 C CA . ALA A 1 541 ? -29.166 4.750 116.326 1.00 88.31 541 ALA A CA 1
ATOM 4242 C C . ALA A 1 541 ? -29.404 5.341 117.727 1.00 88.31 541 ALA A C 1
ATOM 4244 O O . ALA A 1 541 ? -28.545 6.045 118.263 1.00 88.31 541 ALA A O 1
ATOM 4245 N N . ARG A 1 542 ? -30.557 5.056 118.341 1.00 91.94 542 ARG A N 1
ATOM 4246 C CA . ARG A 1 542 ? -30.878 5.482 119.709 1.00 91.94 542 ARG A CA 1
ATOM 4247 C C . ARG A 1 542 ? -30.028 4.743 120.744 1.00 91.94 542 ARG A C 1
ATOM 4249 O O . ARG A 1 542 ? -29.521 5.381 121.663 1.00 91.94 542 ARG A O 1
ATOM 4256 N N . ASP A 1 543 ? -29.843 3.440 120.583 1.00 91.38 543 ASP A N 1
ATOM 4257 C CA . ASP A 1 543 ? -29.009 2.624 121.465 1.00 91.38 543 ASP A CA 1
ATOM 4258 C C . ASP A 1 543 ? -27.544 3.054 121.367 1.00 91.38 543 ASP A C 1
ATOM 4260 O O . ASP A 1 543 ? -26.888 3.263 122.388 1.00 91.38 543 ASP A O 1
ATOM 4264 N N . ALA A 1 544 ? -27.056 3.311 120.149 1.00 90.44 544 ALA A N 1
ATOM 4265 C CA . ALA A 1 544 ? -25.736 3.888 119.926 1.00 90.44 544 ALA A CA 1
ATOM 4266 C C . ALA A 1 544 ? -25.581 5.259 120.609 1.00 90.44 544 ALA A C 1
ATOM 4268 O O . ALA A 1 544 ? -24.548 5.524 121.225 1.00 90.44 544 ALA A O 1
ATOM 4269 N N . TYR A 1 545 ? -26.608 6.116 120.561 1.00 92.44 545 TYR A N 1
ATOM 4270 C CA . TYR A 1 545 ? -26.605 7.398 121.271 1.00 92.44 545 TYR A CA 1
ATOM 4271 C C . TYR A 1 545 ? -26.526 7.224 122.798 1.00 92.44 545 TYR A C 1
ATOM 4273 O O . TYR A 1 545 ? -25.735 7.910 123.446 1.00 92.44 545 TYR A O 1
ATOM 4281 N N . TYR A 1 546 ? -27.296 6.305 123.390 1.00 90.25 546 TYR A N 1
ATOM 4282 C CA . TYR A 1 546 ? -27.238 6.052 124.835 1.00 90.25 546 TYR A CA 1
ATOM 4283 C C . TYR A 1 546 ? -25.914 5.428 125.274 1.00 90.25 546 TYR A C 1
ATOM 4285 O O . TYR A 1 546 ? -25.387 5.815 126.316 1.00 90.25 546 TYR A O 1
ATOM 4293 N N . LEU A 1 547 ? -25.341 4.525 124.476 1.00 90.56 547 LEU A N 1
ATOM 4294 C CA . LEU A 1 547 ? -24.004 3.981 124.721 1.00 90.56 547 LEU A CA 1
ATOM 4295 C C . LEU A 1 547 ? -22.939 5.080 124.680 1.00 90.56 547 LEU A C 1
ATOM 4297 O O . LEU A 1 547 ? -22.109 5.161 125.584 1.00 90.56 547 LEU A O 1
ATOM 4301 N N . ALA A 1 548 ? -22.988 5.960 123.676 1.00 89.94 548 ALA A N 1
ATOM 4302 C CA . ALA A 1 548 ? -22.080 7.100 123.585 1.00 89.94 548 ALA A CA 1
ATOM 4303 C C . ALA A 1 548 ? -22.233 8.047 124.786 1.00 89.94 548 ALA A C 1
ATOM 4305 O O . ALA A 1 548 ? -21.239 8.525 125.328 1.00 89.94 548 ALA A O 1
ATOM 4306 N N . ARG A 1 549 ? -23.468 8.275 125.247 1.00 92.81 549 ARG A N 1
ATOM 4307 C CA . ARG A 1 549 ? -23.741 9.086 126.435 1.00 92.81 549 ARG A CA 1
ATOM 4308 C C . ARG A 1 549 ? -23.218 8.443 127.719 1.00 92.81 549 ARG A C 1
ATOM 4310 O O . ARG A 1 549 ? -22.568 9.127 128.491 1.00 92.81 549 ARG A O 1
ATOM 4317 N N . GLY A 1 550 ? -23.414 7.140 127.914 1.00 91.69 550 GLY A N 1
ATOM 4318 C CA . GLY A 1 550 ? -22.858 6.432 129.071 1.00 91.69 550 GLY A CA 1
ATOM 4319 C C . GLY A 1 550 ? -21.325 6.421 129.078 1.00 91.69 550 GLY A C 1
ATOM 4320 O O . GLY A 1 550 ? -20.705 6.555 130.133 1.00 91.69 550 GLY A O 1
ATOM 4321 N N . ALA A 1 551 ? -20.699 6.326 127.901 1.00 89.75 551 ALA A N 1
ATOM 4322 C CA . ALA A 1 551 ? -19.253 6.487 127.770 1.00 89.75 551 ALA A CA 1
ATOM 4323 C C . ALA A 1 551 ? -18.797 7.909 128.142 1.00 89.75 551 ALA A C 1
ATOM 4325 O O . ALA A 1 551 ? -17.770 8.056 128.803 1.00 89.75 551 ALA A O 1
ATOM 4326 N N . GLN A 1 552 ? -19.567 8.939 127.771 1.00 92.94 552 GLN A N 1
ATOM 4327 C CA . GLN A 1 552 ? -19.314 10.320 128.189 1.00 92.94 552 GLN A CA 1
ATOM 4328 C C . GLN A 1 552 ? -19.465 10.489 129.707 1.00 92.94 552 GLN A C 1
ATOM 4330 O O . GLN A 1 552 ? -18.554 11.019 130.332 1.00 92.94 552 GLN A O 1
ATOM 4335 N N . ASP A 1 553 ? -20.541 9.977 130.310 1.00 91.38 553 ASP A N 1
ATOM 4336 C CA . ASP A 1 553 ? -20.762 10.049 131.762 1.00 91.38 553 ASP A CA 1
ATOM 4337 C C . ASP A 1 553 ? -19.606 9.365 132.525 1.00 91.38 553 ASP A C 1
ATOM 4339 O O . ASP A 1 553 ? -19.062 9.915 133.481 1.00 91.38 553 ASP A O 1
ATOM 4343 N N . THR A 1 554 ? -19.143 8.205 132.042 1.00 91.50 554 THR A N 1
ATOM 4344 C CA . THR A 1 554 ? -17.969 7.505 132.602 1.00 91.50 554 THR A CA 1
ATOM 4345 C C . THR A 1 554 ? -16.681 8.321 132.440 1.00 91.50 554 THR A C 1
ATOM 4347 O O . THR A 1 554 ? -15.822 8.332 133.325 1.00 91.50 554 THR A O 1
ATOM 4350 N N . ALA A 1 555 ? -16.504 8.999 131.302 1.00 89.50 555 ALA A N 1
ATOM 4351 C CA . ALA A 1 555 ? -15.359 9.879 131.083 1.00 89.50 555 ALA A CA 1
ATOM 4352 C C . ALA A 1 555 ? -15.386 11.085 132.038 1.00 89.50 555 ALA A C 1
ATOM 4354 O O . ALA A 1 555 ? -14.337 11.466 132.566 1.00 89.50 555 ALA A O 1
ATOM 4355 N N . ASP A 1 556 ? -16.567 11.639 132.308 1.00 92.25 556 ASP A N 1
ATOM 4356 C CA . ASP A 1 556 ? -16.763 12.747 133.242 1.00 92.25 556 ASP A CA 1
ATOM 4357 C C . ASP A 1 556 ? -16.489 12.305 134.694 1.00 92.25 556 ASP A C 1
ATOM 4359 O O . ASP A 1 556 ? -15.758 12.990 135.415 1.00 92.25 556 ASP A O 1
ATOM 4363 N N . GLU A 1 557 ? -16.965 11.122 135.109 1.00 90.88 557 GLU A N 1
ATOM 4364 C CA . GLU A 1 557 ? -16.655 10.521 136.419 1.00 90.88 557 GLU A CA 1
ATOM 4365 C C . GLU A 1 557 ? -15.150 10.284 136.602 1.00 90.88 557 GLU A C 1
ATOM 4367 O O . GLU A 1 557 ? -14.568 10.681 137.616 1.00 90.88 557 GLU A O 1
ATOM 4372 N N . ASN A 1 558 ? -14.491 9.693 135.602 1.00 91.50 558 ASN A N 1
ATOM 4373 C CA . ASN A 1 558 ? -13.044 9.484 135.630 1.00 91.50 558 ASN A CA 1
ATOM 4374 C C . ASN A 1 558 ? -12.285 10.815 135.695 1.00 91.50 558 ASN A C 1
ATOM 4376 O O . ASN A 1 558 ? -11.310 10.932 136.438 1.00 91.50 558 ASN A O 1
ATOM 4380 N N . THR A 1 559 ? -12.742 11.836 134.966 1.00 91.75 559 THR A N 1
ATOM 4381 C CA . THR A 1 559 ? -12.152 13.182 135.008 1.00 91.75 559 THR A CA 1
ATOM 4382 C C . THR A 1 559 ? -12.275 13.794 136.405 1.00 91.75 559 THR A C 1
ATOM 4384 O O . THR A 1 559 ? -11.295 14.327 136.932 1.00 91.75 559 THR A O 1
ATOM 4387 N N . ALA A 1 560 ? -13.436 13.660 137.052 1.00 89.81 560 ALA A N 1
ATOM 4388 C CA . ALA A 1 560 ? -13.647 14.119 138.423 1.00 89.81 560 ALA A CA 1
ATOM 4389 C C . ALA A 1 560 ? -12.757 13.368 139.432 1.00 89.81 560 ALA A C 1
ATOM 4391 O O . ALA A 1 560 ? -12.114 13.996 140.275 1.00 89.81 560 ALA A O 1
ATOM 4392 N N . ALA A 1 561 ? -12.649 12.040 139.324 1.00 89.38 561 ALA A N 1
ATOM 4393 C CA . ALA A 1 561 ? -11.791 11.229 140.191 1.00 89.38 561 ALA A CA 1
ATOM 4394 C C . ALA A 1 561 ? -10.298 11.569 140.028 1.00 89.38 561 ALA A C 1
ATOM 4396 O O . ALA A 1 561 ? -9.561 11.651 141.018 1.00 89.38 561 ALA A O 1
ATOM 4397 N N . ILE A 1 562 ? -9.852 11.823 138.792 1.00 90.50 562 ILE A N 1
ATOM 4398 C CA . ILE A 1 562 ? -8.494 12.302 138.505 1.00 90.50 562 ILE A CA 1
ATOM 4399 C C . ILE A 1 562 ? -8.258 13.656 139.180 1.00 90.50 562 ILE A C 1
ATOM 4401 O O . ILE A 1 562 ? -7.206 13.849 139.791 1.00 90.50 562 ILE A O 1
ATOM 4405 N N . GLN A 1 563 ? -9.224 14.575 139.122 1.00 87.81 563 GLN A N 1
ATOM 4406 C CA . GLN A 1 563 ? -9.100 15.886 139.758 1.00 87.81 563 GLN A CA 1
ATOM 4407 C C . GLN A 1 563 ? -9.010 15.775 141.291 1.00 87.81 563 GLN A C 1
ATOM 4409 O O . GLN A 1 563 ? -8.102 16.354 141.882 1.00 87.81 563 GLN A O 1
ATOM 4414 N N . VAL A 1 564 ? -9.841 14.945 141.931 1.00 87.31 564 VAL A N 1
ATOM 4415 C CA . VAL A 1 564 ? -9.752 14.674 143.382 1.00 87.31 564 VAL A CA 1
ATOM 4416 C C . VAL A 1 564 ? -8.409 14.041 143.761 1.00 87.31 564 VAL A C 1
ATOM 4418 O O . VAL A 1 564 ? -7.814 14.387 144.784 1.00 87.31 564 VAL A O 1
ATOM 4421 N N . THR A 1 565 ? -7.904 13.122 142.936 1.00 89.31 565 THR A N 1
ATOM 4422 C CA . THR A 1 565 ? -6.593 12.492 143.151 1.00 89.31 565 THR A CA 1
ATOM 4423 C C . THR A 1 565 ? -5.470 13.520 143.039 1.00 89.31 565 THR A C 1
ATOM 4425 O O . THR A 1 565 ? -4.580 13.551 143.887 1.00 89.31 565 THR A O 1
ATOM 4428 N N . LYS A 1 566 ? -5.529 14.400 142.033 1.00 88.75 566 LYS A N 1
ATOM 4429 C CA . LYS A 1 566 ? -4.594 15.518 141.866 1.00 88.75 566 LYS A CA 1
ATOM 4430 C C . LYS A 1 566 ? -4.596 16.430 143.094 1.00 88.75 566 LYS A C 1
ATOM 4432 O O . LYS A 1 566 ? -3.519 16.755 143.587 1.00 88.75 566 LYS A O 1
ATOM 4437 N N . ASP A 1 567 ? -5.770 16.784 143.609 1.00 83.75 567 ASP A N 1
ATOM 4438 C CA . ASP A 1 567 ? -5.901 17.646 144.789 1.00 83.75 567 ASP A CA 1
ATOM 4439 C C . ASP A 1 567 ? -5.378 16.950 146.061 1.00 83.75 567 ASP A C 1
ATOM 4441 O O . ASP A 1 567 ? -4.669 17.560 146.860 1.00 83.75 567 ASP A O 1
ATOM 4445 N N . SER A 1 568 ? -5.627 15.645 146.216 1.00 84.12 568 SER A N 1
ATOM 4446 C CA . SER A 1 568 ? -5.098 14.843 147.332 1.00 84.12 568 SER A CA 1
ATOM 4447 C C . SER A 1 568 ? -3.569 14.723 147.298 1.00 84.12 568 SER A C 1
ATOM 4449 O O . SER 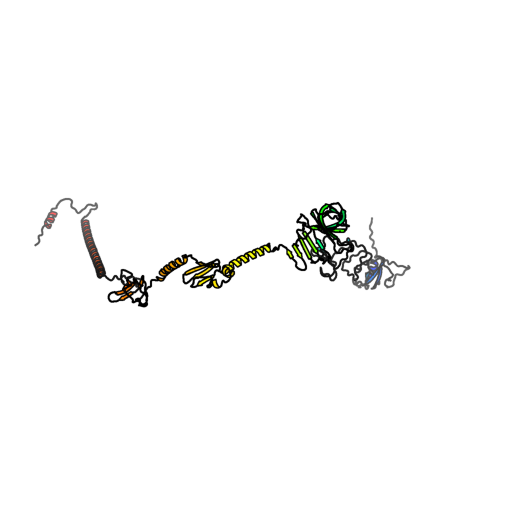A 1 568 ? -2.916 14.813 148.337 1.00 84.12 568 SER A O 1
ATOM 4451 N N . ILE A 1 569 ? -2.980 14.548 146.109 1.00 84.44 569 ILE A N 1
ATOM 4452 C CA . ILE A 1 569 ? -1.521 14.547 145.926 1.00 84.44 569 ILE A CA 1
ATOM 4453 C C . ILE A 1 569 ? -0.951 15.934 146.233 1.00 84.44 569 ILE A C 1
ATOM 4455 O O . ILE A 1 569 ? 0.058 16.024 146.928 1.00 84.44 569 ILE A O 1
ATOM 4459 N N . ALA A 1 570 ? -1.591 17.008 145.762 1.00 81.44 570 ALA A N 1
ATOM 4460 C CA . ALA A 1 570 ? -1.162 18.372 146.063 1.00 81.44 570 ALA A CA 1
ATOM 4461 C C . ALA A 1 570 ? -1.154 18.639 147.579 1.00 81.44 570 ALA A C 1
ATOM 4463 O O . ALA A 1 570 ? -0.158 19.137 148.098 1.00 81.44 570 ALA A O 1
ATOM 4464 N N . ALA A 1 571 ? -2.197 18.213 148.301 1.00 75.69 571 ALA A N 1
ATOM 4465 C CA . ALA A 1 571 ? -2.266 18.325 149.758 1.00 75.69 571 ALA A CA 1
ATOM 4466 C C . ALA A 1 571 ? -1.178 17.503 150.478 1.00 75.69 571 ALA A C 1
ATOM 4468 O O . ALA A 1 571 ? -0.597 17.967 151.459 1.00 75.69 571 ALA A O 1
ATOM 4469 N N . LEU A 1 572 ? -0.863 16.295 149.990 1.00 79.62 572 LEU A N 1
ATOM 4470 C CA . LEU A 1 572 ? 0.243 15.495 150.526 1.00 79.62 572 LEU A CA 1
ATOM 4471 C C . LEU A 1 572 ? 1.594 16.192 150.311 1.00 79.62 572 LEU A C 1
ATOM 4473 O O . LEU A 1 572 ? 2.423 16.192 151.214 1.00 79.62 572 LEU A O 1
ATOM 4477 N N . VAL A 1 573 ? 1.809 16.791 149.136 1.00 78.25 573 VAL A N 1
ATOM 4478 C CA . VAL A 1 573 ? 3.039 17.529 148.814 1.00 78.25 573 VAL A CA 1
ATOM 4479 C C . VAL A 1 573 ? 3.179 18.781 149.682 1.00 78.25 573 VAL A C 1
ATOM 4481 O O . VAL A 1 573 ? 4.264 19.019 150.201 1.00 78.25 573 VAL A O 1
ATOM 4484 N N . GLU A 1 574 ? 2.105 19.547 149.900 1.00 74.69 574 GLU A N 1
ATOM 4485 C CA . GLU A 1 574 ? 2.126 20.694 150.825 1.00 74.69 574 GLU A CA 1
ATOM 4486 C C . GLU A 1 574 ? 2.418 20.274 152.271 1.00 74.69 574 GLU A C 1
ATOM 4488 O O . GLU A 1 574 ? 3.112 20.984 152.996 1.00 74.69 574 GLU A O 1
ATOM 4493 N N . GLY A 1 575 ? 1.922 19.105 152.683 1.00 70.75 575 GLY A N 1
ATOM 4494 C CA . GLY A 1 575 ? 2.156 18.538 154.006 1.00 70.75 575 GLY A CA 1
ATOM 4495 C C . GLY A 1 575 ? 3.547 17.939 154.213 1.00 70.75 575 GLY A C 1
ATO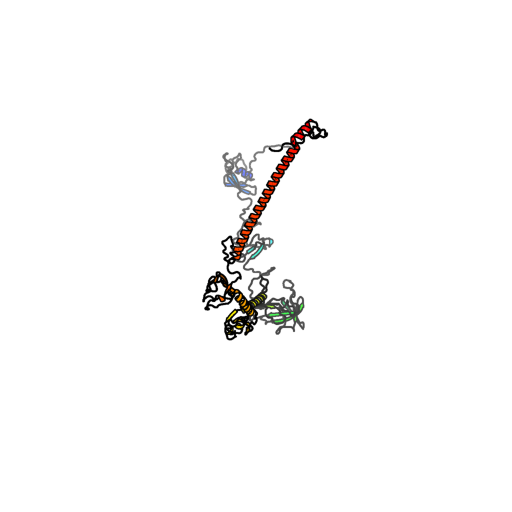M 4496 O O . GLY A 1 575 ? 3.807 17.446 155.306 1.00 70.75 575 GLY A O 1
ATOM 4497 N N . ILE A 1 576 ? 4.442 17.945 153.222 1.00 72.12 576 ILE A N 1
ATOM 4498 C CA . ILE A 1 576 ? 5.824 17.469 153.360 1.00 72.12 576 ILE A CA 1
ATOM 4499 C C . ILE A 1 576 ? 6.759 18.671 153.237 1.00 72.12 576 ILE A C 1
ATOM 4501 O O . ILE A 1 576 ? 6.915 19.261 152.171 1.00 72.12 576 ILE A O 1
ATOM 4505 N N . HIS A 1 577 ? 7.427 19.018 154.335 1.00 75.06 577 HIS A N 1
ATOM 4506 C CA . HIS A 1 577 ? 8.395 20.111 154.344 1.00 75.06 577 HIS A CA 1
ATOM 4507 C C . HIS A 1 577 ? 9.809 19.555 154.228 1.00 75.06 577 HIS A C 1
ATOM 4509 O O . HIS A 1 577 ? 10.183 18.674 154.996 1.00 75.06 577 HIS A O 1
ATOM 4515 N N . PHE A 1 578 ? 10.613 20.092 153.314 1.00 76.12 578 PHE A N 1
ATOM 4516 C CA . PHE A 1 578 ? 12.019 19.716 153.155 1.00 76.12 578 PHE A CA 1
ATOM 4517 C C . PHE A 1 578 ? 12.948 20.797 153.720 1.00 76.12 578 PHE A C 1
ATOM 4519 O O . PHE A 1 578 ? 12.644 21.987 153.622 1.00 76.12 578 PHE A O 1
ATOM 4526 N N . ASP A 1 579 ? 14.078 20.398 154.306 1.00 73.50 579 ASP A N 1
ATOM 4527 C CA . ASP A 1 579 ? 15.186 21.314 154.587 1.00 73.50 579 ASP A CA 1
ATOM 4528 C C . ASP A 1 579 ? 16.012 21.589 153.318 1.00 73.50 579 ASP A C 1
ATOM 4530 O O . ASP A 1 579 ? 15.806 21.007 152.251 1.00 73.50 579 ASP A O 1
ATOM 4534 N N . SER A 1 580 ? 16.998 22.476 153.436 1.00 72.81 580 SER A N 1
ATOM 4535 C CA . SER A 1 580 ? 17.929 22.838 152.363 1.00 72.81 580 SER A CA 1
ATOM 4536 C C . SER A 1 580 ? 18.860 21.705 151.902 1.00 72.81 580 SER A C 1
ATOM 4538 O O . SER A 1 580 ? 19.593 21.892 150.935 1.00 72.81 580 SER A O 1
ATOM 4540 N N . SER A 1 581 ? 18.845 20.544 152.562 1.00 77.69 581 SER A N 1
ATOM 4541 C CA . SER A 1 581 ? 19.600 19.342 152.181 1.00 77.69 581 SER A CA 1
ATOM 4542 C C . SER A 1 581 ? 18.699 18.232 151.621 1.00 77.69 581 SER A C 1
ATOM 4544 O O . SER A 1 581 ? 19.201 17.166 151.270 1.00 77.69 581 SER A O 1
ATOM 4546 N N . GLY A 1 582 ? 17.388 18.479 151.499 1.00 75.31 582 GLY A N 1
ATOM 4547 C CA . GLY A 1 582 ? 16.419 17.542 150.933 1.00 75.31 582 GLY A CA 1
ATOM 4548 C C . GLY A 1 582 ? 15.836 16.532 151.926 1.00 75.31 582 GLY A C 1
ATOM 4549 O O . GLY A 1 582 ? 15.223 15.559 151.491 1.00 75.31 582 GLY A O 1
ATOM 4550 N N . ASN A 1 583 ? 15.984 16.737 153.238 1.00 74.31 583 ASN A N 1
ATOM 4551 C CA . ASN A 1 583 ? 15.390 15.857 154.252 1.00 74.31 583 ASN A CA 1
ATOM 4552 C C . ASN A 1 583 ? 14.012 16.363 154.694 1.00 74.31 583 ASN A C 1
ATOM 4554 O O . ASN A 1 583 ? 13.806 17.569 154.809 1.00 74.31 583 ASN A O 1
ATOM 4558 N N . ILE A 1 584 ? 13.080 15.449 154.989 1.00 74.44 584 ILE A N 1
ATOM 4559 C CA . ILE A 1 584 ? 11.740 15.792 155.493 1.00 74.44 584 ILE A CA 1
ATOM 4560 C C . ILE A 1 584 ? 11.851 16.296 156.940 1.00 74.44 584 ILE A C 1
ATOM 4562 O O . ILE A 1 584 ? 12.338 15.582 157.813 1.00 74.44 584 ILE A O 1
ATOM 4566 N N . THR A 1 585 ? 11.390 17.517 157.205 1.00 71.00 585 THR A N 1
ATOM 4567 C CA . THR A 1 585 ? 11.585 18.228 158.483 1.00 71.00 585 THR A CA 1
ATOM 4568 C C . THR A 1 585 ? 10.434 18.074 159.466 1.00 71.00 585 THR A C 1
ATOM 4570 O O . THR A 1 585 ? 10.597 18.348 160.652 1.00 71.00 585 THR A O 1
ATOM 4573 N N . ASN A 1 586 ? 9.269 17.630 159.004 1.00 67.38 586 ASN A N 1
ATOM 4574 C CA . ASN A 1 586 ? 8.042 17.591 159.795 1.00 67.38 586 ASN A CA 1
ATOM 4575 C C . ASN A 1 586 ? 7.591 16.170 160.182 1.00 67.38 586 ASN A C 1
ATOM 4577 O O . ASN A 1 586 ? 6.435 15.969 160.551 1.00 67.38 586 ASN A O 1
ATOM 4581 N N . ILE A 1 587 ? 8.508 15.195 160.151 1.00 64.50 587 ILE A N 1
ATOM 4582 C CA . ILE A 1 587 ? 8.322 13.845 160.705 1.00 64.50 587 ILE A CA 1
ATOM 4583 C C . ILE A 1 587 ? 9.287 13.672 161.885 1.00 64.50 587 ILE A C 1
ATOM 4585 O O . ILE A 1 587 ? 10.500 13.779 161.731 1.00 64.50 587 ILE A O 1
ATOM 4589 N N . ASN A 1 588 ? 8.751 13.405 163.078 1.00 58.75 588 ASN A N 1
ATOM 4590 C CA . ASN A 1 588 ? 9.544 13.177 164.286 1.00 58.75 588 ASN A CA 1
ATOM 4591 C C . ASN A 1 588 ? 10.155 11.762 164.268 1.00 58.75 588 ASN A C 1
ATOM 4593 O O . ASN A 1 588 ? 9.431 10.771 164.339 1.00 58.75 588 ASN A O 1
ATOM 4597 N N . THR A 1 589 ? 11.483 11.662 164.193 1.00 59.81 589 THR A N 1
ATOM 4598 C CA . THR A 1 589 ? 12.220 10.384 164.153 1.00 59.81 589 THR A CA 1
ATOM 4599 C C . THR A 1 589 ? 12.700 9.885 165.520 1.00 59.81 589 THR A C 1
ATOM 4601 O O . THR A 1 589 ? 13.388 8.870 165.590 1.00 59.81 589 THR A O 1
ATOM 4604 N N . SER A 1 590 ? 12.331 10.549 166.616 1.00 53.00 590 SER A N 1
ATOM 4605 C CA . SER A 1 590 ? 12.766 10.194 167.969 1.00 53.00 590 SER A CA 1
ATOM 4606 C C . SER A 1 590 ? 11.543 10.068 168.874 1.00 53.00 590 SER A C 1
ATOM 4608 O O . SER A 1 590 ? 10.940 11.070 169.240 1.00 53.00 590 SER A O 1
ATOM 4610 N N . GLY A 1 591 ? 11.160 8.836 169.225 1.00 55.88 591 GLY A N 1
ATOM 4611 C CA . GLY A 1 591 ? 9.951 8.476 169.985 1.00 55.88 591 GLY A CA 1
ATOM 4612 C C . GLY A 1 591 ? 9.880 8.977 171.436 1.00 55.88 591 GLY A C 1
ATOM 4613 O O . GLY A 1 591 ? 9.680 8.187 172.354 1.00 55.88 591 GLY A O 1
ATOM 4614 N N . LEU A 1 592 ? 10.020 10.282 171.653 1.00 54.19 592 LEU A N 1
ATOM 4615 C CA . LEU A 1 592 ? 9.853 10.945 172.936 1.00 54.19 592 LEU A CA 1
ATOM 4616 C C . LEU A 1 592 ? 8.486 11.642 172.951 1.00 54.19 592 LEU A C 1
ATOM 4618 O O . LEU A 1 592 ? 8.336 12.747 172.439 1.00 54.19 592 LEU A O 1
ATOM 4622 N N . VAL A 1 593 ? 7.481 10.977 173.525 1.00 57.41 593 VAL A N 1
ATOM 4623 C CA . VAL A 1 593 ? 6.221 11.627 173.911 1.00 57.41 593 VAL A CA 1
ATOM 4624 C C . VAL A 1 593 ? 6.557 12.543 175.078 1.00 57.41 593 VAL A C 1
ATOM 4626 O O . VAL A 1 593 ? 6.891 12.068 176.166 1.00 57.41 593 VAL A O 1
ATOM 4629 N N . THR A 1 594 ? 6.528 13.854 174.856 1.00 60.22 594 THR A N 1
ATOM 4630 C CA . THR A 1 594 ? 6.709 14.798 175.956 1.00 60.22 594 THR A CA 1
ATOM 4631 C C . THR A 1 594 ? 5.445 14.810 176.813 1.00 60.22 594 THR A C 1
ATOM 4633 O O . THR A 1 594 ? 4.347 14.484 176.359 1.00 60.22 594 THR A O 1
ATOM 4636 N N . THR A 1 595 ? 5.553 15.195 178.080 1.00 56.84 595 THR A N 1
ATOM 4637 C CA . THR A 1 595 ? 4.405 15.248 179.000 1.00 56.84 595 THR A CA 1
ATOM 4638 C C . THR A 1 595 ? 3.285 16.177 178.497 1.00 56.84 595 THR A C 1
ATOM 4640 O O . THR A 1 595 ? 2.124 16.000 178.860 1.00 56.84 595 THR A O 1
ATOM 4643 N N . ALA A 1 596 ? 3.611 17.137 177.623 1.00 59.53 596 ALA A N 1
ATOM 4644 C CA . ALA A 1 596 ? 2.643 17.986 176.933 1.00 59.53 596 ALA A CA 1
ATOM 4645 C C . ALA A 1 596 ? 1.858 17.223 175.846 1.00 59.53 596 ALA A C 1
ATOM 4647 O O . ALA A 1 596 ? 0.642 17.394 175.728 1.00 59.53 596 ALA A O 1
ATOM 4648 N N . ASP A 1 597 ? 2.522 16.321 175.120 1.00 61.66 597 ASP A N 1
ATOM 4649 C CA . ASP A 1 597 ? 1.915 15.507 174.059 1.00 61.66 597 ASP A CA 1
ATOM 4650 C C . ASP A 1 597 ? 0.923 14.480 174.622 1.00 61.66 597 ASP A C 1
ATOM 4652 O O . ASP A 1 597 ? -0.111 14.194 174.013 1.00 61.66 597 ASP A O 1
ATOM 4656 N N . PHE A 1 598 ? 1.172 13.984 175.838 1.00 61.97 598 PHE A N 1
ATOM 4657 C CA . PHE A 1 598 ? 0.255 13.072 176.525 1.00 61.97 598 PHE A CA 1
ATOM 4658 C C . PHE A 1 598 ? -1.090 13.741 176.882 1.00 61.97 598 PHE A C 1
ATOM 4660 O O . PHE A 1 598 ? -2.147 13.129 176.724 1.00 61.97 598 PHE A O 1
ATOM 4667 N N . ASN A 1 599 ? -1.084 15.023 177.272 1.00 57.81 599 ASN A N 1
ATOM 4668 C CA . ASN A 1 599 ? -2.313 15.775 177.574 1.00 57.81 599 ASN A CA 1
ATOM 4669 C C . ASN A 1 599 ? -3.144 16.097 176.317 1.00 57.81 599 ASN A C 1
ATOM 4671 O O . ASN A 1 599 ? -4.375 16.178 176.382 1.00 57.81 599 ASN A O 1
ATOM 4675 N N . SER A 1 600 ? -2.497 16.249 175.158 1.00 62.53 600 SER A N 1
ATOM 4676 C CA . SER A 1 600 ? -3.196 16.461 173.883 1.00 62.53 600 SER A CA 1
ATOM 4677 C C . SER A 1 600 ? -3.829 15.168 173.346 1.00 62.53 600 SER A C 1
ATOM 4679 O O . SER A 1 600 ? -4.925 15.185 172.786 1.00 62.53 600 SER A O 1
ATOM 4681 N N . LEU A 1 601 ? -3.196 14.016 173.585 1.00 61.84 601 LEU A N 1
ATOM 4682 C CA . LEU A 1 601 ? -3.759 12.719 173.199 1.00 61.84 601 LEU A CA 1
ATOM 4683 C C . LEU A 1 601 ? -4.949 12.304 174.074 1.00 61.84 601 LEU A C 1
ATOM 4685 O O . LEU A 1 601 ? -5.902 11.720 173.556 1.00 61.84 601 LEU A O 1
ATOM 4689 N N . LEU A 1 602 ? -4.944 12.650 175.368 1.00 57.69 602 LEU A N 1
ATOM 4690 C CA . LEU A 1 602 ? -6.086 12.384 176.250 1.00 57.69 602 LEU A CA 1
ATOM 4691 C C . LEU A 1 602 ? -7.323 13.220 175.878 1.00 57.69 602 LEU A C 1
ATOM 4693 O O . LEU A 1 602 ? -8.445 12.728 175.984 1.00 57.69 602 LEU A O 1
ATOM 4697 N N . SER A 1 603 ? -7.133 14.456 175.404 1.00 58.94 603 SER A N 1
ATOM 4698 C CA . SER A 1 603 ? -8.241 15.355 175.050 1.00 58.94 603 SER A CA 1
ATOM 4699 C C . SER A 1 603 ? -8.904 15.028 173.708 1.00 58.94 603 SER A C 1
ATOM 4701 O O . SER A 1 603 ? -10.063 15.375 173.508 1.00 58.94 603 SER A O 1
ATOM 4703 N N . LYS A 1 604 ? -8.237 14.294 172.806 1.00 56.44 604 LYS A N 1
ATOM 4704 C CA . LYS A 1 604 ? -8.818 13.907 171.505 1.00 56.44 604 LYS A CA 1
ATOM 4705 C C . LYS A 1 604 ? -9.727 12.675 171.531 1.00 56.44 604 LYS A C 1
ATOM 4707 O O . LYS A 1 604 ? -10.406 12.431 170.538 1.00 56.44 604 LYS A O 1
ATOM 4712 N N . LYS A 1 605 ? -9.751 11.886 172.613 1.00 48.06 605 LYS A N 1
ATOM 4713 C CA . LYS A 1 605 ? -10.544 10.639 172.675 1.00 48.06 605 LYS A CA 1
ATOM 4714 C C . LYS A 1 605 ? -11.798 10.718 173.547 1.00 48.06 605 LYS A C 1
ATOM 4716 O O . LYS A 1 605 ? -12.494 9.715 173.676 1.00 48.06 605 LYS A O 1
ATOM 4721 N N . VAL A 1 606 ? -12.099 11.880 174.130 1.00 44.91 606 VAL A N 1
ATOM 4722 C CA . VAL A 1 606 ? -13.286 12.057 174.973 1.00 44.91 606 VAL A CA 1
ATOM 4723 C C . VAL A 1 606 ? -14.026 13.339 174.607 1.00 44.91 606 VAL A C 1
ATOM 4725 O O . VAL A 1 606 ? -13.687 14.422 175.069 1.00 44.91 606 VAL A O 1
ATOM 4728 N N . SER A 1 607 ? -15.098 13.167 173.840 1.00 44.53 607 SER A N 1
ATOM 4729 C CA . SER A 1 607 ? -16.351 13.904 174.011 1.00 44.53 607 SER A CA 1
ATOM 4730 C C . SER A 1 607 ? -17.472 13.037 173.438 1.00 44.53 607 SER A C 1
ATOM 4732 O O . SER A 1 607 ? -17.636 12.934 172.225 1.00 44.53 607 SER A O 1
ATOM 4734 N N . PHE A 1 608 ? -18.154 12.339 174.349 1.00 47.56 608 PHE A N 1
ATOM 4735 C CA . PHE A 1 608 ? -19.474 11.758 174.134 1.00 47.56 608 PHE A CA 1
ATOM 4736 C C . PHE A 1 608 ? -20.478 12.902 173.965 1.00 47.56 608 PHE A C 1
ATOM 4738 O O . PHE A 1 608 ? -20.371 13.911 174.669 1.00 47.56 608 PHE A O 1
ATOM 4745 N N . ASP A 1 609 ? -21.417 12.724 173.038 1.00 49.28 609 ASP A N 1
ATOM 4746 C CA . ASP A 1 609 ? -22.574 13.599 172.866 1.00 49.28 609 ASP A CA 1
ATOM 4747 C C . ASP A 1 609 ? -23.393 13.694 174.159 1.00 49.28 609 ASP A C 1
ATOM 4749 O O . ASP A 1 609 ? -23.432 12.757 174.966 1.00 49.28 609 ASP A O 1
ATOM 4753 N N . ALA A 1 610 ? -24.039 14.846 174.330 1.00 40.47 610 ALA A N 1
ATOM 4754 C CA . ALA A 1 610 ? -25.119 15.019 175.293 1.00 40.47 610 ALA A CA 1
ATOM 4755 C C . ALA A 1 610 ? -26.408 14.355 174.792 1.00 40.47 610 ALA A C 1
ATOM 4757 O O . ALA A 1 610 ? -26.683 14.460 173.573 1.00 40.47 610 ALA A O 1
#